Protein AF-0000000076897125 (afdb_homodimer)

Nearest PDB structures (foldseek):
  5ix2-assembly1_B  TM=8.544E-01  e=2.652E-25  Mus musculus
  6o1e-assembly1_A-2  TM=8.259E-01  e=1.866E-25  Homo sapiens
  5ix1-assembly1_B  TM=8.429E-01  e=2.501E-25  Mus musculus
  5ofb-assembly1_B  TM=7.917E-01  e=2.046E-20  Homo sapiens
  5ofa-assembly1_B  TM=7.870E-01  e=1.120E-19  Homo sapiens

pLDDT: mean 78.01, std 21.27, range [21.36, 97.75]

Structure (mmCIF, N/CA/C/O backbone):
data_AF-0000000076897125-model_v1
#
loop_
_entity.id
_entity.type
_entity.pdbx_description
1 polymer 'Morc S5 domain-containing protein'
#
loop_
_atom_site.group_PDB
_atom_site.id
_atom_site.type_symbol
_atom_site.label_atom_id
_atom_site.label_alt_id
_atom_site.label_comp_id
_atom_site.label_asym_id
_atom_site.label_entity_id
_atom_site.label_seq_id
_atom_site.pdbx_PDB_ins_code
_atom_site.Cartn_x
_atom_site.Cartn_y
_atom_site.Cartn_z
_atom_site.occupancy
_atom_site.B_iso_or_equiv
_atom_site.auth_seq_id
_atom_site.auth_comp_id
_atom_site.auth_asym_id
_atom_site.auth_atom_id
_atom_site.pdbx_PDB_model_num
ATOM 1 N N . MET A 1 1 ? -11.422 -16.703 -22.203 1 77.81 1 MET A N 1
ATOM 2 C CA . MET A 1 1 ? -12.844 -16.703 -21.875 1 77.81 1 MET A CA 1
ATOM 3 C C . MET A 1 1 ? -13.609 -15.766 -22.797 1 77.81 1 MET A C 1
ATOM 5 O O . MET A 1 1 ? -13.117 -14.695 -23.172 1 77.81 1 MET A O 1
ATOM 9 N N . PHE A 1 2 ? -14.672 -16.219 -23.219 1 72.5 2 PHE A N 1
ATOM 10 C CA . PHE A 1 2 ? -15.445 -15.352 -24.109 1 72.5 2 PHE A CA 1
ATOM 11 C C . PHE A 1 2 ? -16.156 -14.273 -23.312 1 72.5 2 PHE A C 1
ATOM 13 O O . PHE A 1 2 ? -16.875 -14.57 -22.344 1 72.5 2 PHE A O 1
ATOM 20 N N . SER A 1 3 ? -15.805 -13.047 -23.594 1 73.31 3 SER A N 1
ATOM 21 C CA . SER A 1 3 ? -16.469 -11.898 -22.984 1 73.31 3 SER A CA 1
ATOM 22 C C . SER A 1 3 ? -17.609 -11.383 -23.859 1 73.31 3 SER A C 1
ATOM 24 O O . SER A 1 3 ? -17.391 -10.969 -24.984 1 73.31 3 SER A O 1
ATOM 26 N N . LYS A 1 4 ? -18.797 -11.492 -23.422 1 70.19 4 LYS A N 1
ATOM 27 C CA . LYS A 1 4 ? -19.953 -10.977 -24.156 1 70.19 4 LYS A CA 1
ATOM 28 C C . LYS A 1 4 ? -19.797 -9.484 -24.438 1 70.19 4 LYS A C 1
ATOM 30 O O . LYS A 1 4 ? -20.125 -9.016 -25.531 1 70.19 4 LYS A O 1
ATOM 35 N N . GLN A 1 5 ? -19.297 -8.812 -23.484 1 68.5 5 GLN A N 1
ATOM 36 C CA . GLN A 1 5 ? -19.141 -7.363 -23.578 1 68.5 5 GLN A CA 1
ATOM 37 C C . GLN A 1 5 ? -18.125 -6.996 -24.672 1 68.5 5 GLN A C 1
ATOM 39 O O . GLN A 1 5 ? -18.359 -6.078 -25.453 1 68.5 5 GLN A O 1
ATOM 44 N N . ALA A 1 6 ? -17.078 -7.711 -24.719 1 70.75 6 ALA A N 1
ATOM 45 C CA . ALA A 1 6 ? -16.031 -7.41 -25.688 1 70.75 6 ALA A CA 1
ATOM 46 C C . ALA A 1 6 ? -16.297 -8.086 -27.031 1 70.75 6 ALA A C 1
ATOM 48 O O . ALA A 1 6 ? -15.742 -7.691 -28.062 1 70.75 6 ALA A O 1
ATOM 49 N N . GLY A 1 7 ? -17.156 -9.016 -27.047 1 71.31 7 GLY A N 1
ATOM 50 C CA . GLY A 1 7 ? -17.469 -9.758 -28.266 1 71.31 7 GLY A CA 1
ATOM 51 C C . GLY A 1 7 ? -16.328 -10.633 -28.734 1 71.31 7 GLY A C 1
ATOM 52 O O . GLY A 1 7 ? -16.234 -10.945 -29.922 1 71.31 7 GLY A O 1
ATOM 53 N N . GLN A 1 8 ? -15.328 -10.797 -27.859 1 81.38 8 GLN A N 1
ATOM 54 C CA . GLN A 1 8 ? -14.156 -11.594 -28.219 1 81.38 8 GLN A CA 1
ATOM 55 C C . GLN A 1 8 ? -13.609 -12.336 -27 1 81.38 8 GLN A C 1
ATOM 57 O O . GLN A 1 8 ? -14.078 -12.125 -25.875 1 81.38 8 GLN A O 1
ATOM 62 N N . LYS A 1 9 ? -12.742 -13.266 -27.328 1 84.69 9 LYS A N 1
ATOM 63 C CA . LYS A 1 9 ? -12.055 -13.969 -26.25 1 84.69 9 LYS A CA 1
ATOM 64 C C . LYS A 1 9 ? -11.062 -13.047 -25.531 1 84.69 9 LYS A C 1
ATOM 66 O O . LYS A 1 9 ? -10.359 -12.266 -26.188 1 84.69 9 LYS A O 1
ATOM 71 N N . VAL A 1 10 ? -11.195 -13.125 -24.25 1 86.31 10 VAL A N 1
ATOM 72 C CA . VAL A 1 10 ? -10.289 -12.297 -23.453 1 86.31 10 VAL A CA 1
ATOM 73 C C . VAL A 1 10 ? -9.461 -13.18 -22.531 1 86.31 10 VAL A C 1
ATOM 75 O O . VAL A 1 10 ? -9.906 -14.25 -22.125 1 86.31 10 VAL A O 1
ATOM 78 N N . PRO A 1 11 ? -8.273 -12.75 -22.328 1 90.12 11 PRO A N 1
ATOM 79 C CA . PRO A 1 11 ? -7.453 -13.539 -21.406 1 90.12 11 PRO A CA 1
ATOM 80 C C . PRO A 1 11 ? -7.984 -13.516 -19.984 1 90.12 11 PRO A C 1
ATOM 82 O O . PRO A 1 11 ? -8.547 -12.508 -19.547 1 90.12 11 PRO A O 1
ATOM 85 N N . VAL A 1 12 ? -7.824 -14.664 -19.312 1 91.38 12 VAL A N 1
ATOM 86 C CA . VAL A 1 12 ? -8.25 -14.82 -17.922 1 91.38 12 VAL A CA 1
ATOM 87 C C . VAL A 1 12 ? -7.113 -15.43 -17.094 1 91.38 12 VAL A C 1
ATOM 89 O O . VAL A 1 12 ? -6.449 -16.375 -17.547 1 91.38 12 VAL A O 1
ATOM 92 N N . LEU A 1 13 ? -6.816 -14.773 -15.984 1 94.06 13 LEU A N 1
ATOM 93 C CA . LEU A 1 13 ? -5.91 -15.375 -15.016 1 94.06 13 LEU A CA 1
ATOM 94 C C . LEU A 1 13 ? -6.672 -16.281 -14.047 1 94.06 13 LEU A C 1
ATOM 96 O O . LEU A 1 13 ? -7.648 -15.852 -13.43 1 94.06 13 LEU A O 1
ATOM 100 N N . CYS A 1 14 ? -6.234 -17.484 -13.961 1 92.56 14 CYS A N 1
ATOM 101 C CA . CYS A 1 14 ? -6.922 -18.453 -13.109 1 92.56 14 CYS A CA 1
ATOM 102 C C . CYS A 1 14 ? -5.98 -19.016 -12.055 1 92.56 14 CYS A C 1
ATOM 104 O O . CYS A 1 14 ? -4.848 -19.391 -12.359 1 92.56 14 CYS A O 1
ATOM 106 N N . VAL A 1 15 ? -6.391 -19.031 -10.805 1 93.12 15 VAL A N 1
ATOM 107 C CA . VAL A 1 15 ? -5.707 -19.703 -9.703 1 93.12 15 VAL A CA 1
ATOM 108 C C . VAL A 1 15 ? -6.578 -20.828 -9.156 1 93.12 15 VAL A C 1
ATOM 110 O O . VAL A 1 15 ? -7.699 -20.578 -8.703 1 93.12 15 VAL A O 1
ATOM 113 N N . VAL A 1 16 ? -6.055 -22 -9.188 1 91.31 16 VAL A N 1
ATOM 114 C CA . VAL A 1 16 ? -6.852 -23.156 -8.805 1 91.31 16 VAL A CA 1
ATOM 115 C C . VAL A 1 16 ? -6.109 -23.969 -7.742 1 91.31 16 VAL A C 1
ATOM 117 O O . VAL A 1 16 ? -4.91 -24.219 -7.871 1 91.31 16 VAL A O 1
ATOM 120 N N . ASP A 1 17 ? -6.777 -24.297 -6.68 1 90 17 ASP A N 1
ATOM 121 C CA . ASP A 1 17 ? -6.227 -25.219 -5.688 1 90 17 ASP A CA 1
ATOM 122 C C . ASP A 1 17 ? -7.188 -26.375 -5.418 1 90 17 ASP A C 1
ATOM 124 O O . ASP A 1 17 ? -8.375 -26.281 -5.727 1 90 17 ASP A O 1
ATOM 128 N N . ASN A 1 18 ? -6.738 -27.469 -4.969 1 89.38 18 ASN A N 1
ATOM 129 C CA . ASN A 1 18 ? -7.555 -28.625 -4.605 1 89.38 18 ASN A CA 1
ATOM 130 C C . ASN A 1 18 ? -7.578 -28.844 -3.096 1 89.38 18 ASN A C 1
ATOM 132 O O . ASN A 1 18 ? -7.578 -29.984 -2.625 1 89.38 18 ASN A O 1
ATOM 136 N N . GLY A 1 19 ? -7.469 -27.766 -2.346 1 89.88 19 GLY A N 1
ATOM 137 C CA . GLY A 1 19 ? -7.516 -27.859 -0.896 1 89.88 19 GLY A CA 1
ATOM 138 C C . GLY A 1 19 ? -8.906 -28.141 -0.363 1 89.88 19 GLY A C 1
ATOM 139 O O . GLY A 1 19 ? -9.727 -28.766 -1.053 1 89.88 19 GLY A O 1
ATOM 140 N N . HIS A 1 20 ? -9.172 -27.75 0.864 1 91.31 20 HIS A N 1
ATOM 141 C CA . HIS A 1 20 ? -10.398 -28.094 1.562 1 91.31 20 HIS A CA 1
ATOM 142 C C . HIS A 1 20 ? -11.523 -27.125 1.229 1 91.31 20 HIS A C 1
ATOM 144 O O . HIS A 1 20 ? -12.672 -27.328 1.633 1 91.31 20 HIS A O 1
ATOM 150 N N . GLY A 1 21 ? -11.211 -26.109 0.489 1 93.25 21 GLY A N 1
ATOM 151 C CA . GLY A 1 21 ? -12.211 -25.094 0.213 1 93.25 21 GLY A CA 1
ATOM 152 C C . GLY A 1 21 ? -12.453 -24.156 1.383 1 93.25 21 GLY A C 1
ATOM 153 O O . GLY A 1 21 ? -11.727 -24.203 2.379 1 93.25 21 GLY A O 1
ATOM 154 N N . MET A 1 22 ? -13.469 -23.281 1.139 1 93.94 22 MET A N 1
ATOM 155 C CA . MET A 1 22 ? -13.812 -22.312 2.174 1 93.94 22 MET A CA 1
ATOM 156 C C . MET A 1 22 ? -15.297 -22.406 2.525 1 93.94 22 MET A C 1
ATOM 158 O O . MET A 1 22 ? -16.141 -22.562 1.641 1 93.94 22 MET A O 1
ATOM 162 N N . THR A 1 23 ? -15.5 -22.344 3.82 1 93.25 23 THR A N 1
ATOM 163 C CA . THR A 1 23 ? -16.875 -22.219 4.277 1 93.25 23 THR A CA 1
ATOM 164 C C . THR A 1 23 ? -17.422 -20.812 3.967 1 93.25 23 THR A C 1
ATOM 166 O O . THR A 1 23 ? -16.672 -19.938 3.539 1 93.25 23 THR A O 1
ATOM 169 N N . TYR A 1 24 ? -18.703 -20.719 4.219 1 90.62 24 TYR A N 1
ATOM 170 C CA . TYR A 1 24 ? -19.312 -19.406 4.027 1 90.62 24 TYR A CA 1
ATOM 171 C C . TYR A 1 24 ? -18.625 -18.359 4.879 1 90.62 24 TYR A C 1
ATOM 173 O O . TYR A 1 24 ? -18.297 -17.266 4.395 1 90.62 24 TYR A O 1
ATOM 181 N N . ALA A 1 25 ? -18.453 -18.672 6.066 1 85.81 25 ALA A N 1
ATOM 182 C CA . ALA A 1 25 ? -17.828 -17.734 6.996 1 85.81 25 ALA A CA 1
ATOM 183 C C . ALA A 1 25 ? -16.422 -17.344 6.52 1 85.81 25 ALA A C 1
ATOM 185 O O . ALA A 1 25 ? -16.047 -16.172 6.586 1 85.81 25 ALA A O 1
ATOM 186 N N . GLN A 1 26 ? -15.703 -18.281 6.012 1 87.44 26 GLN A N 1
ATOM 187 C CA . GLN A 1 26 ? -14.359 -18.031 5.516 1 87.44 26 GLN A CA 1
ATOM 188 C C . GLN A 1 26 ? -14.383 -17.188 4.25 1 87.44 26 GLN A C 1
ATOM 190 O O . GLN A 1 26 ? -13.555 -16.281 4.078 1 87.44 26 GLN A O 1
ATOM 195 N N . MET A 1 27 ? -15.336 -17.438 3.395 1 89.56 27 MET A N 1
ATOM 196 C CA . MET A 1 27 ? -15.508 -16.656 2.18 1 89.56 27 MET A CA 1
ATOM 197 C C . MET A 1 27 ? -15.852 -15.203 2.518 1 89.56 27 MET A C 1
ATOM 199 O O . MET A 1 27 ? -15.297 -14.273 1.926 1 89.56 27 MET A O 1
ATOM 203 N N . MET A 1 28 ? -16.734 -15.039 3.43 1 85.06 28 MET A N 1
ATOM 204 C CA . MET A 1 28 ? -17.156 -13.695 3.82 1 85.06 28 MET A CA 1
ATOM 205 C C . MET A 1 28 ? -15.984 -12.914 4.422 1 85.06 28 MET A C 1
ATOM 207 O O . MET A 1 28 ? -15.859 -11.711 4.195 1 85.06 28 MET A O 1
ATOM 211 N N . ARG A 1 29 ? -15.164 -13.586 5.07 1 81.31 29 ARG A N 1
ATOM 212 C CA . ARG A 1 29 ? -13.977 -12.938 5.621 1 81.31 29 ARG A CA 1
ATOM 213 C C . ARG A 1 29 ? -13.047 -12.469 4.512 1 81.31 29 ARG A C 1
ATOM 215 O O . ARG A 1 29 ? -12.445 -11.391 4.609 1 81.31 29 ARG A O 1
ATOM 222 N N . MET A 1 30 ? -12.922 -13.25 3.533 1 85.31 30 MET A N 1
ATOM 223 C CA . MET A 1 30 ? -12.039 -12.938 2.412 1 85.31 30 MET A CA 1
ATOM 224 C C . MET A 1 30 ? -12.555 -11.734 1.635 1 85.31 30 MET A C 1
ATOM 226 O O . MET A 1 30 ? -11.773 -10.867 1.234 1 85.31 30 MET A O 1
ATOM 230 N N . VAL A 1 31 ? -13.883 -11.641 1.547 1 83.94 31 VAL A N 1
ATOM 231 C CA . VAL A 1 31 ? -14.383 -10.656 0.592 1 83.94 31 VAL A CA 1
ATOM 232 C C . VAL A 1 31 ? -14.883 -9.422 1.337 1 83.94 31 VAL A C 1
ATOM 234 O O . VAL A 1 31 ? -15.125 -8.375 0.727 1 83.94 31 VAL A O 1
ATOM 237 N N . SER A 1 32 ? -15.047 -9.508 2.615 1 75.81 32 SER A N 1
ATOM 238 C CA . SER A 1 32 ? -15.523 -8.359 3.381 1 75.81 32 SER A CA 1
ATOM 239 C C . SER A 1 32 ? -14.391 -7.375 3.658 1 75.81 32 SER A C 1
ATOM 241 O O . SER A 1 32 ? -13.219 -7.738 3.604 1 75.81 32 SER A O 1
ATOM 243 N N . PHE A 1 33 ? -14.812 -6.078 3.754 1 65.31 33 PHE A N 1
ATOM 244 C CA . PHE A 1 33 ? -13.836 -5.047 4.074 1 65.31 33 PHE A CA 1
ATOM 245 C C . PHE A 1 33 ? -13.719 -4.867 5.582 1 65.31 33 PHE A C 1
ATOM 247 O O . PHE A 1 33 ? -14.727 -4.836 6.293 1 65.31 33 PHE A O 1
ATOM 254 N N . GLY A 1 34 ? -12.445 -4.613 6.078 1 57.88 34 GLY A N 1
ATOM 255 C CA . GLY A 1 34 ? -12.211 -4.184 7.449 1 57.88 34 GLY A CA 1
ATOM 256 C C . GLY A 1 34 ? -12.484 -5.27 8.469 1 57.88 34 GLY A C 1
ATOM 257 O O . GLY A 1 34 ? -12.891 -4.98 9.594 1 57.88 34 GLY A O 1
ATOM 258 N N . HIS A 1 35 ? -12.539 -6.59 8 1 51.53 35 HIS A N 1
ATOM 259 C CA . HIS A 1 35 ? -12.922 -7.566 9.016 1 51.53 35 HIS A CA 1
ATOM 260 C C . HIS A 1 35 ? -11.914 -7.605 10.156 1 51.53 35 HIS A C 1
ATOM 262 O O . HIS A 1 35 ? -10.766 -7.172 9.992 1 51.53 35 HIS A O 1
ATOM 268 N N . LYS A 1 36 ? -12.516 -8.109 11.312 1 47.81 36 LYS A N 1
ATOM 269 C CA . LYS A 1 36 ? -11.82 -8.43 12.562 1 47.81 36 LYS A CA 1
ATOM 270 C C . LYS A 1 36 ? -10.5 -9.141 12.281 1 47.81 36 LYS A C 1
ATOM 272 O O . LYS A 1 36 ? -10.375 -9.875 11.305 1 47.81 36 LYS A O 1
ATOM 277 N N . GLY A 1 37 ? -9.391 -8.516 12.672 1 44.69 37 GLY A N 1
ATOM 278 C CA . GLY A 1 37 ? -8.203 -9.352 12.82 1 44.69 37 GLY A CA 1
ATOM 279 C C . GLY A 1 37 ? -8.523 -10.773 13.242 1 44.69 37 GLY A C 1
ATOM 280 O O . GLY A 1 37 ? -9.617 -11.047 13.742 1 44.69 37 GLY A O 1
ATOM 281 N N . PRO A 1 38 ? -7.777 -11.703 12.688 1 41.56 38 PRO A N 1
ATOM 282 C CA . PRO A 1 38 ? -8.047 -13.078 13.109 1 41.56 38 PRO A CA 1
ATOM 283 C C . PRO A 1 38 ? -8.328 -13.203 14.602 1 41.56 38 PRO A C 1
ATOM 285 O O . PRO A 1 38 ? -7.723 -12.484 15.406 1 41.56 38 PRO A O 1
ATOM 288 N N . ASN A 1 39 ? -9.531 -13.406 15 1 39.12 39 ASN A N 1
ATOM 289 C CA . ASN A 1 39 ? -9.711 -13.867 16.375 1 39.12 39 ASN A CA 1
ATOM 290 C C . ASN A 1 39 ? -8.484 -14.617 16.875 1 39.12 39 ASN A C 1
ATOM 292 O O . ASN A 1 39 ? -7.602 -14.977 16.094 1 39.12 39 ASN A O 1
ATOM 296 N N . GLU A 1 40 ? -8.453 -14.93 18.234 1 41.75 40 GLU A N 1
ATOM 297 C CA . GLU A 1 40 ? -7.488 -15.727 19 1 41.75 40 GLU A CA 1
ATOM 298 C C . GLU A 1 40 ? -6.879 -16.828 18.125 1 41.75 40 GLU A C 1
ATOM 300 O O . GLU A 1 40 ? -5.719 -17.188 18.312 1 41.75 40 GLU A O 1
ATOM 305 N N . HIS A 1 41 ? -7.668 -17.453 17.312 1 37 41 HIS A N 1
ATOM 306 C CA . HIS A 1 41 ? -7.219 -18.703 16.719 1 37 41 HIS A CA 1
ATOM 307 C C . HIS A 1 41 ? -6.633 -18.484 15.328 1 37 41 HIS A C 1
ATOM 309 O O . HIS A 1 41 ? -6.27 -19.453 14.648 1 37 41 HIS A O 1
ATOM 315 N N . CYS A 1 42 ? -6.715 -17.328 14.773 1 42.72 42 CYS A N 1
ATOM 316 C CA . CYS A 1 42 ? -6.281 -17.344 13.375 1 42.72 42 CYS A CA 1
ATOM 317 C C . CYS A 1 42 ? -4.93 -16.656 13.219 1 42.72 42 CYS A C 1
ATOM 319 O O . CYS A 1 42 ? -4.84 -15.586 12.625 1 42.72 42 CYS A O 1
ATOM 321 N N . GLN A 1 43 ? -4.07 -17.016 13.898 1 45.06 43 GLN A N 1
ATOM 322 C CA . GLN A 1 43 ? -2.682 -16.594 14.039 1 45.06 43 GLN A CA 1
ATOM 323 C C . GLN A 1 43 ? -1.975 -16.562 12.688 1 45.06 43 GLN A C 1
ATOM 325 O O . GLN A 1 43 ? -0.984 -15.859 12.508 1 45.06 43 GLN A O 1
ATOM 330 N N . ASP A 1 44 ? -2.604 -17.297 11.734 1 42.12 44 ASP A N 1
ATOM 331 C CA . ASP A 1 44 ? -1.813 -17.469 10.516 1 42.12 44 ASP A CA 1
ATOM 332 C C . ASP A 1 44 ? -2.312 -16.562 9.398 1 42.12 44 ASP A C 1
ATOM 334 O O . ASP A 1 44 ? -1.907 -16.703 8.242 1 42.12 44 ASP A O 1
ATOM 338 N N . GLN A 1 45 ? -3.205 -15.664 9.844 1 49.44 45 GLN A N 1
ATOM 339 C CA . GLN A 1 45 ? -3.801 -14.914 8.742 1 49.44 45 GLN A CA 1
ATOM 340 C C . GLN A 1 45 ? -3.092 -13.578 8.539 1 49.44 45 GLN A C 1
ATOM 342 O O . GLN A 1 45 ? -2.711 -12.922 9.508 1 49.44 45 GLN A O 1
ATOM 347 N N . ILE A 1 46 ? -2.732 -13.398 7.219 1 44.69 46 ILE A N 1
ATOM 348 C CA . ILE A 1 46 ? -2.006 -12.203 6.805 1 44.69 46 ILE A CA 1
ATOM 349 C C . ILE A 1 46 ? -2.992 -11.078 6.5 1 44.69 46 ILE A C 1
ATOM 351 O O . ILE A 1 46 ? -4.035 -11.305 5.883 1 44.69 46 ILE A O 1
ATOM 355 N N . GLY A 1 47 ? -2.889 -9.852 7.043 1 53.97 47 GLY A N 1
ATOM 356 C CA . GLY A 1 47 ? -3.502 -8.609 6.602 1 53.97 47 GLY A CA 1
ATOM 357 C C . GLY A 1 47 ? -4.324 -7.938 7.68 1 53.97 47 GLY A C 1
ATOM 358 O O . GLY A 1 47 ? -5.121 -8.586 8.359 1 53.97 47 GLY A O 1
ATOM 359 N N . ARG A 1 48 ? -4.043 -6.754 8.016 1 55.53 48 ARG A N 1
ATOM 360 C CA . ARG A 1 48 ? -4.633 -5.957 9.086 1 55.53 48 ARG A CA 1
ATOM 361 C C . ARG A 1 48 ? -6.043 -5.512 8.719 1 55.53 48 ARG A C 1
ATOM 363 O O . ARG A 1 48 ? -6.93 -5.477 9.578 1 55.53 48 ARG A O 1
ATOM 370 N N . PHE A 1 49 ? -6.312 -5.367 7.344 1 60.88 49 PHE A N 1
ATOM 371 C CA . PHE A 1 49 ? -7.52 -4.605 7.043 1 60.88 49 PHE A CA 1
ATOM 372 C C . PHE A 1 49 ? -8.477 -5.434 6.191 1 60.88 49 PHE A C 1
ATOM 374 O O . PHE A 1 49 ? -9.586 -4.988 5.887 1 60.88 49 PHE A O 1
ATOM 381 N N . GLY A 1 50 ? -8.055 -6.715 5.941 1 68.38 50 GLY A N 1
ATOM 382 C CA . GLY A 1 50 ? -8.914 -7.59 5.168 1 68.38 50 GLY A CA 1
ATOM 383 C C . GLY A 1 50 ? -9.117 -7.113 3.74 1 68.38 50 GLY A C 1
ATOM 384 O O . GLY A 1 50 ? -10.195 -7.305 3.164 1 68.38 50 GLY A O 1
ATOM 385 N N . ILE A 1 51 ? -8.172 -6.41 3.262 1 73.88 51 ILE A N 1
ATOM 386 C CA . ILE A 1 51 ? -8.352 -5.836 1.932 1 73.88 51 ILE A CA 1
ATOM 387 C C . ILE A 1 51 ? -7.402 -6.516 0.947 1 73.88 51 ILE A C 1
ATOM 389 O O . ILE A 1 51 ? -7.465 -6.266 -0.259 1 73.88 51 ILE A O 1
ATOM 393 N N . GLY A 1 52 ? -6.594 -7.438 1.341 1 78.75 52 GLY A N 1
ATOM 394 C CA . GLY A 1 52 ? -5.523 -8.008 0.534 1 78.75 52 GLY A CA 1
ATOM 395 C C . GLY A 1 52 ? -6.02 -8.625 -0.759 1 78.75 52 GLY A C 1
ATOM 396 O O . GLY A 1 52 ? -5.512 -8.312 -1.838 1 78.75 52 GLY A O 1
ATOM 397 N N . PHE A 1 53 ? -7.035 -9.438 -0.653 1 85.88 53 PHE A N 1
ATOM 398 C CA . PHE A 1 53 ? -7.551 -10.102 -1.845 1 85.88 53 PHE A CA 1
ATOM 399 C C . PHE A 1 53 ? -8.141 -9.086 -2.814 1 85.88 53 PHE A C 1
ATOM 401 O O . PHE A 1 53 ? -7.867 -9.133 -4.016 1 85.88 53 PHE A O 1
ATOM 408 N N . LYS A 1 54 ? -8.945 -8.234 -2.291 1 83.12 54 LYS A N 1
ATOM 409 C CA . LYS A 1 54 ? -9.648 -7.266 -3.133 1 83.12 54 LYS A CA 1
ATOM 410 C C . LYS A 1 54 ? -8.656 -6.352 -3.857 1 83.12 54 LYS A C 1
ATOM 412 O O . LYS A 1 54 ? -8.773 -6.145 -5.066 1 83.12 54 LYS A O 1
ATOM 417 N N . THR A 1 55 ? -7.68 -5.883 -3.094 1 81.31 55 THR A N 1
ATOM 418 C CA . THR A 1 55 ? -6.715 -4.973 -3.703 1 81.31 55 THR A CA 1
ATOM 419 C C . THR A 1 55 ? -5.809 -5.723 -4.676 1 81.31 55 THR A C 1
ATOM 421 O O . THR A 1 55 ? -5.465 -5.199 -5.738 1 81.31 55 THR A O 1
ATOM 424 N N . GLY A 1 56 ? -5.426 -6.906 -4.312 1 86.25 56 GLY A N 1
ATOM 425 C CA . GLY A 1 56 ? -4.609 -7.711 -5.203 1 86.25 56 GLY A CA 1
ATOM 426 C C . GLY A 1 56 ? -5.312 -8.07 -6.496 1 86.25 56 GLY A C 1
ATOM 427 O O . GLY A 1 56 ? -4.738 -7.934 -7.582 1 86.25 56 GLY A O 1
ATOM 428 N N . ALA A 1 57 ? -6.527 -8.508 -6.406 1 89.69 57 ALA A N 1
ATOM 429 C CA . ALA A 1 57 ? -7.305 -8.891 -7.582 1 89.69 57 ALA A CA 1
ATOM 430 C C . ALA A 1 57 ? -7.562 -7.695 -8.492 1 89.69 57 ALA A C 1
ATOM 432 O O . ALA A 1 57 ? -7.43 -7.793 -9.711 1 89.69 57 ALA A O 1
ATOM 433 N N . MET A 1 58 ? -7.824 -6.555 -7.863 1 85.44 58 MET A N 1
ATOM 434 C CA . MET A 1 58 ? -8.188 -5.371 -8.633 1 85.44 58 MET A CA 1
ATOM 435 C C . MET A 1 58 ? -6.957 -4.734 -9.266 1 85.44 58 MET A C 1
ATOM 437 O O . MET A 1 58 ? -7.074 -3.943 -10.211 1 85.44 58 MET A O 1
ATOM 441 N N . LYS A 1 59 ? -5.832 -5.086 -8.719 1 84.88 59 LYS A N 1
ATOM 442 C CA . LYS A 1 59 ? -4.598 -4.652 -9.367 1 84.88 59 LYS A CA 1
ATOM 443 C C . LYS A 1 59 ? -4.363 -5.414 -10.672 1 84.88 59 LYS A C 1
ATOM 445 O O . LYS A 1 59 ? -3.795 -4.867 -11.617 1 84.88 59 LYS A O 1
ATOM 450 N N . LEU A 1 60 ? -4.836 -6.578 -10.719 1 91.06 60 LEU A N 1
ATOM 451 C CA . LEU A 1 60 ? -4.574 -7.449 -11.859 1 91.06 60 LEU A CA 1
ATOM 452 C C . LEU A 1 60 ? -5.648 -7.285 -12.93 1 91.06 60 LEU A C 1
ATOM 454 O O . LEU A 1 60 ? -5.359 -7.359 -14.125 1 91.06 60 LEU A O 1
ATOM 458 N N . GLY A 1 61 ? -6.809 -7.117 -12.461 1 91.88 61 GLY A N 1
ATOM 459 C CA . GLY A 1 61 ? -7.934 -6.984 -13.375 1 91.88 61 GLY A CA 1
ATOM 460 C C . GLY A 1 61 ? -9.102 -6.223 -12.781 1 91.88 61 GLY A C 1
ATOM 461 O O . GLY A 1 61 ? -9.008 -5.711 -11.664 1 91.88 61 GLY A O 1
ATOM 462 N N . ARG A 1 62 ? -10.242 -6.176 -13.562 1 90.56 62 ARG A N 1
ATOM 463 C CA . ARG A 1 62 ? -11.391 -5.383 -13.141 1 90.56 62 ARG A CA 1
ATOM 464 C C . ARG A 1 62 ? -12.484 -6.27 -12.547 1 90.56 62 ARG A C 1
ATOM 466 O O . ARG A 1 62 ? -13.406 -5.773 -11.898 1 90.56 62 ARG A O 1
ATOM 473 N N . ASP A 1 63 ? -12.398 -7.531 -12.852 1 92.81 63 ASP A N 1
ATOM 474 C CA . ASP A 1 63 ? -13.414 -8.469 -12.391 1 92.81 63 ASP A CA 1
ATOM 475 C C . ASP A 1 63 ? -12.773 -9.75 -11.844 1 92.81 63 ASP A C 1
ATOM 477 O O . ASP A 1 63 ? -11.797 -10.25 -12.414 1 92.81 63 ASP A O 1
ATOM 481 N N . ALA A 1 64 ? -13.297 -10.234 -10.734 1 94.19 64 ALA A N 1
ATOM 482 C CA . ALA A 1 64 ? -12.812 -11.469 -10.117 1 94.19 64 ALA A CA 1
ATOM 483 C C . ALA A 1 64 ? -13.977 -12.344 -9.664 1 94.19 64 ALA A C 1
ATOM 485 O O . ALA A 1 64 ? -14.961 -11.852 -9.117 1 94.19 64 ALA A O 1
ATOM 486 N N . PHE A 1 65 ? -13.859 -13.555 -9.992 1 93.94 65 PHE A N 1
ATOM 487 C CA . PHE A 1 65 ? -14.828 -14.578 -9.625 1 93.94 65 PHE A CA 1
ATOM 488 C C . PHE A 1 65 ? -14.164 -15.68 -8.805 1 93.94 65 PHE A C 1
ATOM 490 O O . PHE A 1 65 ? -13.117 -16.203 -9.188 1 93.94 65 PHE A O 1
ATOM 497 N N . VAL A 1 66 ? -14.766 -15.945 -7.629 1 94.88 66 VAL A N 1
ATOM 498 C CA . VAL A 1 66 ? -14.234 -16.984 -6.754 1 94.88 66 VAL A CA 1
ATOM 499 C C . VAL A 1 66 ? -15.25 -18.125 -6.621 1 94.88 66 VAL A C 1
ATOM 501 O O . VAL A 1 66 ? -16.422 -17.875 -6.301 1 94.88 66 VAL A O 1
ATOM 504 N N . LEU A 1 67 ? -14.859 -19.297 -6.949 1 93.62 67 LEU A N 1
ATOM 505 C CA . LEU A 1 67 ? -15.625 -20.516 -6.727 1 93.62 67 LEU A CA 1
ATOM 506 C C . LEU A 1 67 ? -14.922 -21.422 -5.711 1 93.62 67 LEU A C 1
ATOM 508 O O . LEU A 1 67 ? -13.758 -21.781 -5.902 1 93.62 67 LEU A O 1
ATOM 512 N N . THR A 1 68 ? -15.57 -21.688 -4.648 1 94.31 68 THR A N 1
ATOM 513 C CA . THR A 1 68 ? -14.977 -22.562 -3.637 1 94.31 68 THR A CA 1
ATOM 514 C C . THR A 1 68 ? -15.961 -23.641 -3.207 1 94.31 68 THR A C 1
ATOM 516 O O . THR A 1 68 ? -17.172 -23.391 -3.145 1 94.31 68 THR A O 1
ATOM 519 N N . GLN A 1 69 ? -15.414 -24.812 -2.998 1 92.81 69 GLN A N 1
ATOM 520 C CA . GLN A 1 69 ? -16.25 -25.953 -2.648 1 92.81 69 GLN A CA 1
ATOM 521 C C . GLN A 1 69 ? -15.625 -26.766 -1.521 1 92.81 69 GLN A C 1
ATOM 523 O O . GLN A 1 69 ? -14.453 -27.141 -1.598 1 92.81 69 GLN A O 1
ATOM 528 N N . THR A 1 70 ? -16.406 -26.938 -0.48 1 93.75 70 THR A N 1
ATOM 529 C CA . THR A 1 70 ? -16.047 -27.859 0.589 1 93.75 70 THR A CA 1
ATOM 530 C C . THR A 1 70 ? -16.781 -29.188 0.411 1 93.75 70 THR A C 1
ATOM 532 O O . THR A 1 70 ? -17.438 -29.422 -0.608 1 93.75 70 THR A O 1
ATOM 535 N N . SER A 1 71 ? -16.594 -30.062 1.401 1 91.19 71 SER A N 1
ATOM 536 C CA . SER A 1 71 ? -17.312 -31.344 1.351 1 91.19 71 SER A CA 1
ATOM 537 C C . SER A 1 71 ? -18.812 -31.141 1.511 1 91.19 71 SER A C 1
ATOM 539 O O . SER A 1 71 ? -19.609 -31.969 1.077 1 91.19 71 SER A O 1
ATOM 541 N N . THR A 1 72 ? -19.219 -29.938 2.018 1 92.38 72 THR A N 1
ATOM 542 C CA . THR A 1 72 ? -20.625 -29.797 2.359 1 92.38 72 THR A CA 1
ATOM 543 C C . THR A 1 72 ? -21.203 -28.531 1.729 1 92.38 72 THR A C 1
ATOM 545 O O . THR A 1 72 ? -22.422 -28.328 1.746 1 92.38 72 THR A O 1
ATOM 548 N N . SER A 1 73 ? -20.359 -27.719 1.191 1 93.75 73 SER A N 1
ATOM 549 C CA . SER A 1 73 ? -20.891 -26.453 0.713 1 93.75 73 SER A CA 1
ATOM 550 C C . SER A 1 73 ? -20.141 -25.969 -0.531 1 93.75 73 SER A C 1
ATOM 552 O O . SER A 1 73 ? -19.031 -26.422 -0.806 1 93.75 73 SER A O 1
ATOM 554 N N . ARG A 1 74 ? -20.828 -25.141 -1.302 1 92 74 ARG A N 1
ATOM 555 C CA . ARG A 1 74 ? -20.281 -24.453 -2.461 1 92 74 ARG A CA 1
ATOM 556 C C . ARG A 1 74 ? -20.625 -22.969 -2.426 1 92 74 ARG A C 1
ATOM 558 O O . ARG A 1 74 ? -21.766 -22.594 -2.17 1 92 74 ARG A O 1
ATOM 565 N N . SER A 1 75 ? -19.641 -22.109 -2.607 1 93.56 75 SER A N 1
ATOM 566 C CA . SER A 1 75 ? -19.891 -20.672 -2.607 1 93.56 75 SER A CA 1
ATOM 567 C C . SER A 1 75 ? -19.25 -20 -3.82 1 93.56 75 SER A C 1
ATOM 569 O O . SER A 1 75 ? -18.219 -20.469 -4.312 1 93.56 75 SER A O 1
ATOM 571 N N . VAL A 1 76 ? -19.922 -19 -4.266 1 93.75 76 VAL A N 1
ATOM 572 C CA . VAL A 1 76 ? -19.391 -18.156 -5.336 1 93.75 76 VAL A CA 1
ATOM 573 C C . VAL A 1 76 ? -19.406 -16.688 -4.906 1 93.75 76 VAL A C 1
ATOM 575 O O . VAL A 1 76 ? -20.344 -16.25 -4.234 1 93.75 76 VAL A O 1
ATOM 578 N N . SER A 1 77 ? -18.391 -16 -5.223 1 94.25 77 SER A N 1
ATOM 579 C CA . SER A 1 77 ? -18.312 -14.57 -4.98 1 94.25 77 SER A CA 1
ATOM 580 C C . SER A 1 77 ? -17.828 -13.828 -6.223 1 94.25 77 SER A C 1
ATOM 582 O O . SER A 1 77 ? -17.094 -14.383 -7.043 1 94.25 77 SER A O 1
ATOM 584 N N . PHE A 1 78 ? -18.328 -12.602 -6.309 1 94.25 78 PHE A N 1
ATOM 585 C CA . PHE A 1 78 ? -18.062 -11.844 -7.52 1 94.25 78 PHE A CA 1
ATOM 586 C C . PHE A 1 78 ? -17.656 -10.414 -7.184 1 94.25 78 PHE A C 1
ATOM 588 O O . PHE A 1 78 ? -18.484 -9.625 -6.715 1 94.25 78 PHE A O 1
ATOM 595 N N . LEU A 1 79 ? -16.406 -10.125 -7.363 1 91.94 79 LEU A N 1
ATOM 596 C CA . LEU A 1 79 ? -15.867 -8.766 -7.25 1 91.94 79 LEU A CA 1
ATOM 597 C C . LEU A 1 79 ? -15.75 -8.109 -8.625 1 91.94 79 LEU A C 1
ATOM 599 O O . LEU A 1 79 ? -14.961 -8.555 -9.461 1 91.94 79 LEU A O 1
ATOM 603 N N . SER A 1 80 ? -16.562 -7.051 -8.828 1 91.12 80 SER A N 1
ATOM 604 C CA . SER A 1 80 ? -16.656 -6.504 -10.18 1 91.12 80 SER A CA 1
ATOM 605 C C . SER A 1 80 ? -16.703 -4.977 -10.148 1 91.12 80 SER A C 1
ATOM 607 O O . SER A 1 80 ? -17.469 -4.391 -9.383 1 91.12 80 SER A O 1
ATOM 609 N N . GLN A 1 81 ? -15.898 -4.426 -11.023 1 84.19 81 GLN A N 1
ATOM 610 C CA . GLN A 1 81 ? -15.93 -2.973 -11.164 1 84.19 81 GLN A CA 1
ATOM 611 C C . GLN A 1 81 ? -17.203 -2.52 -11.867 1 84.19 81 GLN A C 1
ATOM 613 O O . GLN A 1 81 ? -17.844 -1.549 -11.445 1 84.19 81 GLN A O 1
ATOM 618 N N . SER A 1 82 ? -17.578 -3.17 -12.945 1 83.06 82 SER A N 1
ATOM 619 C CA . SER A 1 82 ? -18.766 -2.787 -13.703 1 83.06 82 SER A CA 1
ATOM 620 C C . SER A 1 82 ? -20.016 -2.92 -12.859 1 83.06 82 SER A C 1
ATOM 622 O O . SER A 1 82 ? -20.922 -2.076 -12.938 1 83.06 82 SER A O 1
ATOM 624 N N . PHE A 1 83 ? -20.094 -3.938 -12.031 1 87.94 83 PHE A N 1
ATOM 625 C CA . PHE A 1 83 ? -21.234 -4.133 -11.148 1 87.94 83 PHE A CA 1
ATOM 626 C C . PHE A 1 83 ? -21.344 -2.994 -10.141 1 87.94 83 PHE A C 1
ATOM 628 O O . PHE A 1 83 ? -22.438 -2.59 -9.758 1 87.94 83 PHE A O 1
ATOM 635 N N . ASN A 1 84 ? -20.188 -2.395 -9.742 1 83.5 84 ASN A N 1
ATOM 636 C CA . ASN A 1 84 ? -20.172 -1.406 -8.664 1 83.5 84 ASN A CA 1
ATOM 637 C C . ASN A 1 84 ? -20.062 0.014 -9.211 1 83.5 84 ASN A C 1
ATOM 639 O O . ASN A 1 84 ? -19.906 0.968 -8.445 1 83.5 84 ASN A O 1
ATOM 643 N N . GLU A 1 85 ? -19.969 0.286 -10.516 1 76.75 85 GLU A N 1
ATOM 644 C CA . GLU A 1 85 ? -19.719 1.569 -11.164 1 76.75 85 GLU A CA 1
ATOM 645 C C . GLU A 1 85 ? -20.672 2.643 -10.648 1 76.75 85 GLU A C 1
ATOM 647 O O . GLU A 1 85 ? -20.266 3.789 -10.445 1 76.75 85 GLU A O 1
ATOM 652 N N . ASN A 1 86 ? -21.922 2.393 -10.297 1 70.88 86 ASN A N 1
ATOM 653 C CA . ASN A 1 86 ? -22.875 3.426 -9.906 1 70.88 86 ASN A CA 1
ATOM 654 C C . ASN A 1 86 ? -23.391 3.199 -8.492 1 70.88 86 ASN A C 1
ATOM 656 O O . ASN A 1 86 ? -24.5 3.617 -8.164 1 70.88 86 ASN A O 1
ATOM 660 N N . LYS A 1 87 ? -22.5 2.592 -7.746 1 71.88 87 LYS A N 1
ATOM 661 C CA . LYS A 1 87 ? -22.938 2.328 -6.375 1 71.88 87 LYS A CA 1
ATOM 662 C C . LYS A 1 87 ? -22.094 3.111 -5.371 1 71.88 87 LYS A C 1
ATOM 664 O O . LYS A 1 87 ? -20.891 3.316 -5.586 1 71.88 87 LYS A O 1
ATOM 669 N N . ASP A 1 88 ? -22.703 3.553 -4.352 1 62.41 88 ASP A N 1
ATOM 670 C CA . ASP A 1 88 ? -22.016 4.297 -3.301 1 62.41 88 ASP A CA 1
ATOM 671 C C . ASP A 1 88 ? -21.156 3.365 -2.443 1 62.41 88 ASP A C 1
ATOM 673 O O . ASP A 1 88 ? -20.094 3.758 -1.973 1 62.41 88 ASP A O 1
ATOM 677 N N . ASN A 1 89 ? -21.75 2.186 -2.311 1 68.19 89 ASN A N 1
ATOM 678 C CA . ASN A 1 89 ? -21.047 1.196 -1.504 1 68.19 89 ASN A CA 1
ATOM 679 C C . ASN A 1 89 ? -20.688 -0.039 -2.322 1 68.19 89 ASN A C 1
ATOM 681 O O . ASN A 1 89 ? -21.484 -0.504 -3.139 1 68.19 89 ASN A O 1
ATOM 685 N N . LEU A 1 90 ? -19.453 -0.389 -2.166 1 75.81 90 LEU A N 1
ATOM 686 C CA . LEU A 1 90 ? -18.984 -1.589 -2.857 1 75.81 90 LEU A CA 1
ATOM 687 C C . LEU A 1 90 ? -19.781 -2.811 -2.414 1 75.81 90 LEU A C 1
ATOM 689 O O . LEU A 1 90 ? -19.953 -3.041 -1.215 1 75.81 90 LEU A O 1
ATOM 693 N N . GLU A 1 91 ? -20.359 -3.477 -3.383 1 83.31 91 GLU A N 1
ATOM 694 C CA . GLU A 1 91 ? -21.078 -4.723 -3.141 1 83.31 91 GLU A CA 1
ATOM 695 C C . GLU A 1 91 ? -20.375 -5.902 -3.807 1 83.31 91 GLU A C 1
ATOM 697 O O . GLU A 1 91 ? -19.938 -5.805 -4.953 1 83.31 91 GLU A O 1
ATOM 702 N N . ILE A 1 92 ? -20.281 -6.93 -3.01 1 89.12 92 ILE A N 1
ATOM 703 C CA . ILE A 1 92 ? -19.719 -8.164 -3.547 1 89.12 92 ILE A CA 1
ATOM 704 C C . ILE A 1 92 ? -20.734 -9.289 -3.441 1 89.12 92 ILE A C 1
ATOM 706 O O . ILE A 1 92 ? -20.906 -9.891 -2.377 1 89.12 92 ILE A O 1
ATOM 710 N N . PRO A 1 93 ? -21.422 -9.594 -4.523 1 92.69 93 PRO A N 1
ATOM 711 C CA . PRO A 1 93 ? -22.406 -10.68 -4.512 1 92.69 93 PRO A CA 1
ATOM 712 C C . PRO A 1 93 ? -21.781 -12.023 -4.109 1 92.69 93 PRO A C 1
ATOM 714 O O . PRO A 1 93 ? -20.734 -12.406 -4.629 1 92.69 93 PRO A O 1
ATOM 717 N N . VAL A 1 94 ? -22.438 -12.664 -3.145 1 93.25 94 VAL A N 1
ATOM 718 C CA . VAL A 1 94 ? -22.031 -13.992 -2.691 1 93.25 94 VAL A CA 1
ATOM 719 C C . VAL A 1 94 ? -23.25 -14.922 -2.688 1 93.25 94 VAL A C 1
ATOM 721 O O . VAL A 1 94 ? -24.328 -14.539 -2.236 1 93.25 94 VAL A O 1
ATOM 724 N N . VAL A 1 95 ? -23.062 -16.078 -3.285 1 93.5 95 VAL A N 1
ATOM 725 C CA . VAL A 1 95 ? -24.094 -17.125 -3.234 1 93.5 95 VAL A CA 1
ATOM 726 C C . VAL A 1 95 ? -23.5 -18.406 -2.672 1 93.5 95 VAL A C 1
ATOM 728 O O . VAL A 1 95 ? -22.453 -18.859 -3.113 1 93.5 95 VAL A O 1
ATOM 731 N N . THR A 1 96 ? -24.188 -18.922 -1.726 1 94.44 96 THR A N 1
ATOM 732 C CA . THR A 1 96 ? -23.703 -20.156 -1.092 1 94.44 96 THR A CA 1
ATOM 733 C C . THR A 1 96 ? -24.75 -21.266 -1.196 1 94.44 96 THR A C 1
ATOM 735 O O . THR A 1 96 ? -25.938 -21.016 -1.002 1 94.44 96 THR A O 1
ATOM 738 N N . TYR A 1 97 ? -24.297 -22.406 -1.525 1 92.5 97 TYR A N 1
ATOM 739 C CA . TYR A 1 97 ? -25.109 -23.609 -1.608 1 92.5 97 TYR A CA 1
ATOM 740 C C . TYR A 1 97 ? -24.688 -24.625 -0.555 1 92.5 97 TYR A C 1
ATOM 742 O O . TYR A 1 97 ? -23.547 -24.625 -0.105 1 92.5 97 TYR A O 1
ATOM 750 N N . CYS A 1 98 ? -25.594 -25.484 -0.138 1 94.19 98 CYS A N 1
ATOM 751 C CA . CYS A 1 98 ? -25.297 -26.594 0.759 1 94.19 98 CYS A CA 1
ATOM 752 C C . CYS A 1 98 ? -25.672 -27.922 0.123 1 94.19 98 CYS A C 1
ATOM 754 O O . CYS A 1 98 ? -26.609 -27.984 -0.666 1 94.19 98 CYS A O 1
ATOM 756 N N . LYS A 1 99 ? -24.797 -28.859 0.439 1 89.44 99 LYS A N 1
ATOM 757 C CA . LYS A 1 99 ? -25.062 -30.188 -0.093 1 89.44 99 LYS A CA 1
ATOM 758 C C . LYS A 1 99 ? -26.172 -30.891 0.68 1 89.44 99 LYS A C 1
ATOM 760 O O . LYS A 1 99 ? -26.094 -31.031 1.902 1 89.44 99 LYS A O 1
ATOM 765 N N . LYS A 1 100 ? -27.188 -31.109 0.023 1 88.12 100 LYS A N 1
ATOM 766 C CA . LYS A 1 100 ? -28.266 -31.922 0.552 1 88.12 100 LYS A CA 1
ATOM 767 C C . LYS A 1 100 ? -28.422 -33.219 -0.24 1 88.12 100 LYS A C 1
ATOM 769 O O . LYS A 1 100 ? -28.969 -33.219 -1.346 1 88.12 100 LYS A O 1
ATOM 774 N N . ASP A 1 101 ? -28.016 -34.312 0.344 1 82.31 101 ASP A N 1
ATOM 775 C CA . ASP A 1 101 ? -28.016 -35.594 -0.328 1 82.31 101 ASP A CA 1
ATOM 776 C C . ASP A 1 101 ? -27.141 -35.562 -1.586 1 82.31 101 ASP A C 1
ATOM 778 O O . ASP A 1 101 ? -25.938 -35.344 -1.507 1 82.31 101 ASP A O 1
ATOM 782 N N . GLN A 1 102 ? -27.797 -35.594 -2.781 1 80.12 102 GLN A N 1
ATOM 783 C CA . GLN A 1 102 ? -26.984 -35.656 -3.994 1 80.12 102 GLN A CA 1
ATOM 784 C C . GLN A 1 102 ? -27.047 -34.344 -4.766 1 80.12 102 GLN A C 1
ATOM 786 O O . GLN A 1 102 ? -26.453 -34.219 -5.836 1 80.12 102 GLN A O 1
ATOM 791 N N . TYR A 1 103 ? -27.719 -33.375 -4.129 1 82.44 103 TYR A N 1
ATOM 792 C CA . TYR A 1 103 ? -27.875 -32.125 -4.875 1 82.44 103 TYR A CA 1
ATOM 793 C C . TYR A 1 103 ? -27.422 -30.953 -4.043 1 82.44 103 TYR A C 1
ATOM 795 O O . TYR A 1 103 ? -27.281 -31.047 -2.82 1 82.44 103 TYR A O 1
ATOM 803 N N . MET A 1 104 ? -27.078 -29.891 -4.77 1 85.56 104 MET A N 1
ATOM 804 C CA . MET A 1 104 ? -26.75 -28.609 -4.133 1 85.56 104 MET A CA 1
ATOM 805 C C . MET A 1 104 ? -27.953 -27.672 -4.113 1 85.56 104 MET A C 1
ATOM 807 O O . MET A 1 104 ? -28.641 -27.531 -5.117 1 85.56 104 MET A O 1
ATOM 811 N N . GLU A 1 105 ? -28.266 -27.172 -2.91 1 90.94 105 GLU A N 1
ATOM 812 C CA . GLU A 1 105 ? -29.344 -26.203 -2.777 1 90.94 105 GLU A CA 1
ATOM 813 C C . GLU A 1 105 ? -28.844 -24.922 -2.096 1 90.94 105 GLU A C 1
ATOM 815 O O . GLU A 1 105 ? -27.859 -24.953 -1.365 1 90.94 105 GLU A O 1
ATOM 820 N N . VAL A 1 106 ? -29.594 -23.891 -2.459 1 93.12 106 VAL A N 1
ATOM 821 C CA . VAL A 1 106 ? -29.234 -22.625 -1.831 1 93.12 106 VAL A CA 1
ATOM 822 C C . VAL A 1 106 ? -29.266 -22.766 -0.311 1 93.12 106 VAL A C 1
ATOM 824 O O . VAL A 1 106 ? -30.234 -23.312 0.243 1 93.12 106 VAL A O 1
ATOM 827 N N . ASP A 1 107 ? -28.203 -22.359 0.302 1 94.94 107 ASP A N 1
ATOM 828 C CA . ASP A 1 107 ? -28.109 -22.469 1.755 1 94.94 107 ASP A CA 1
ATOM 829 C C . ASP A 1 107 ? -28.891 -21.359 2.439 1 94.94 107 ASP A C 1
ATOM 831 O O . ASP A 1 107 ? -28.375 -20.266 2.654 1 94.94 107 ASP A O 1
ATOM 835 N N . LEU A 1 108 ? -30.062 -21.641 2.879 1 93.38 108 LEU A N 1
ATOM 836 C CA . LEU A 1 108 ? -30.953 -20.656 3.494 1 93.38 108 LEU A CA 1
ATOM 837 C C . LEU A 1 108 ? -30.547 -20.406 4.945 1 93.38 108 LEU A C 1
ATOM 839 O O . LEU A 1 108 ? -31.109 -19.531 5.602 1 93.38 108 LEU A O 1
ATOM 843 N N . GLY A 1 109 ? -29.609 -21.141 5.414 1 90.88 109 GLY A N 1
ATOM 844 C CA . GLY A 1 109 ? -29.094 -20.922 6.754 1 90.88 109 GLY A CA 1
ATOM 845 C C . GLY A 1 109 ? -28.172 -19.703 6.859 1 90.88 109 GLY A C 1
ATOM 846 O O . GLY A 1 109 ? -28.031 -19.125 7.934 1 90.88 109 GLY A O 1
ATOM 847 N N . VAL A 1 110 ? -27.609 -19.391 5.723 1 90.94 110 VAL A N 1
ATOM 848 C CA . VAL A 1 110 ? -26.625 -18.312 5.797 1 90.94 110 VAL A CA 1
ATOM 849 C C . VAL A 1 110 ? -27.094 -17.109 4.977 1 90.94 110 VAL A C 1
ATOM 851 O O . VAL A 1 110 ? -26.516 -16.031 5.066 1 90.94 110 VAL A O 1
ATOM 854 N N . GLN A 1 111 ? -28.094 -17.297 4.133 1 91.06 111 GLN A N 1
ATOM 855 C CA . GLN A 1 111 ? -28.609 -16.219 3.297 1 91.06 111 GLN A CA 1
ATOM 856 C C . GLN A 1 111 ? -30.094 -16.422 3.014 1 91.06 111 GLN A C 1
ATOM 858 O O . GLN A 1 111 ? -30.594 -17.562 3.066 1 91.06 111 GLN A O 1
ATOM 863 N N . SER A 1 112 ? -30.766 -15.336 2.686 1 92.56 112 SER A N 1
ATOM 864 C CA . SER A 1 112 ? -32.156 -15.445 2.283 1 92.56 112 SER A CA 1
ATOM 865 C C . SER A 1 112 ? -32.281 -15.812 0.81 1 92.56 112 SER A C 1
ATOM 867 O O . SER A 1 112 ? -31.344 -15.641 0.038 1 92.56 112 SER A O 1
ATOM 869 N N . GLU A 1 113 ? -33.438 -16.359 0.459 1 91.75 113 GLU A N 1
ATOM 870 C CA . GLU A 1 113 ? -33.688 -16.688 -0.938 1 91.75 113 GLU A CA 1
ATOM 871 C C . GLU A 1 113 ? -33.625 -15.445 -1.823 1 91.75 113 GLU A C 1
ATOM 873 O O . GLU A 1 113 ? -33.094 -15.5 -2.934 1 91.75 113 GLU A O 1
ATOM 878 N N . ALA A 1 114 ? -34.094 -14.375 -1.3 1 92.81 114 ALA A N 1
ATOM 879 C CA . ALA A 1 114 ? -34.125 -13.125 -2.053 1 92.81 114 ALA A CA 1
ATOM 880 C C . ALA A 1 114 ? -32.719 -12.617 -2.299 1 92.81 114 ALA A C 1
ATOM 882 O O . ALA A 1 114 ? -32.375 -12.18 -3.406 1 92.81 114 ALA A O 1
ATOM 883 N N . THR A 1 115 ? -31.938 -12.703 -1.309 1 92.94 115 THR A N 1
ATOM 884 C CA . THR A 1 115 ? -30.547 -12.258 -1.426 1 92.94 115 THR A CA 1
ATOM 885 C C . THR A 1 115 ? -29.781 -13.148 -2.395 1 92.94 115 THR A C 1
ATOM 887 O O . THR A 1 115 ? -29 -12.656 -3.211 1 92.94 115 THR A O 1
ATOM 890 N N . ALA A 1 116 ? -30.016 -14.406 -2.256 1 92.44 116 ALA A N 1
ATOM 891 C CA . ALA A 1 116 ? -29.344 -15.352 -3.148 1 92.44 116 ALA A CA 1
ATOM 892 C C . ALA A 1 116 ? -29.719 -15.086 -4.605 1 92.44 116 ALA A C 1
ATOM 894 O O . ALA A 1 116 ? -28.844 -15.094 -5.48 1 92.44 116 ALA A O 1
ATOM 895 N N . GLU A 1 117 ? -30.969 -14.844 -4.816 1 92.19 117 GLU A N 1
ATOM 896 C CA . GLU A 1 117 ? -31.438 -14.57 -6.168 1 92.19 117 GLU A CA 1
ATOM 897 C C . GLU A 1 117 ? -30.875 -13.258 -6.699 1 92.19 117 GLU A C 1
ATOM 899 O O . GLU A 1 117 ? -30.469 -13.18 -7.863 1 92.19 117 GLU A O 1
ATOM 904 N N . TYR A 1 118 ? -30.875 -12.32 -5.863 1 93.44 118 TYR A N 1
ATOM 905 C CA . TYR A 1 118 ? -30.297 -11.031 -6.242 1 93.44 118 TYR A CA 1
ATOM 906 C C . TYR A 1 118 ? -28.844 -11.172 -6.637 1 93.44 118 TYR A C 1
ATOM 908 O O . TYR A 1 118 ? -28.422 -10.664 -7.68 1 93.44 118 TYR A O 1
ATOM 916 N N . ASN A 1 119 ? -28.125 -11.844 -5.805 1 93 119 ASN A N 1
ATOM 917 C CA . ASN A 1 119 ? -26.703 -12.023 -6.039 1 93 119 ASN A CA 1
ATOM 918 C C . ASN A 1 119 ? -26.438 -12.875 -7.281 1 93 119 ASN A C 1
ATOM 920 O O . ASN A 1 119 ? -25.531 -12.586 -8.062 1 93 119 ASN A O 1
ATOM 924 N N . LEU A 1 120 ? -27.203 -13.891 -7.445 1 91.75 120 LEU A N 1
ATOM 925 C CA . LEU A 1 120 ? -27.047 -14.75 -8.617 1 91.75 120 LEU A CA 1
ATOM 926 C C . LEU A 1 120 ? -27.328 -13.977 -9.898 1 91.75 120 LEU A C 1
ATOM 928 O O . LEU A 1 120 ? -26.609 -14.141 -10.891 1 91.75 120 LEU A O 1
ATOM 932 N N . ASN A 1 121 ? -28.281 -13.141 -9.859 1 92 121 ASN A N 1
ATOM 933 C CA . ASN A 1 121 ? -28.625 -12.32 -11.023 1 92 121 ASN A CA 1
ATOM 934 C C . ASN A 1 121 ? -27.516 -11.328 -11.352 1 92 121 ASN A C 1
ATOM 936 O O . ASN A 1 121 ? -27.219 -11.086 -12.523 1 92 121 ASN A O 1
ATOM 940 N N . ALA A 1 122 ? -26.969 -10.797 -10.32 1 91.81 122 ALA A N 1
ATOM 941 C CA . ALA A 1 122 ? -25.859 -9.875 -10.508 1 91.81 122 ALA A CA 1
ATOM 942 C C . ALA A 1 122 ? -24.672 -10.578 -11.188 1 91.81 122 ALA A C 1
ATOM 944 O O . ALA A 1 122 ? -24.094 -10.039 -12.133 1 91.81 122 ALA A O 1
ATOM 945 N N . ILE A 1 123 ? -24.406 -11.758 -10.781 1 91.44 123 ILE A N 1
ATOM 946 C CA . ILE A 1 123 ? -23.281 -12.523 -11.328 1 91.44 123 ILE A CA 1
ATOM 947 C C . ILE A 1 123 ? -23.562 -12.875 -12.789 1 91.44 123 ILE A C 1
ATOM 949 O O . ILE A 1 123 ? -22.703 -12.695 -13.656 1 91.44 123 ILE A O 1
ATOM 953 N N . LYS A 1 124 ? -24.75 -13.266 -13.07 1 88.88 124 LYS A N 1
ATOM 954 C CA . LYS A 1 124 ? -25.141 -13.664 -14.422 1 88.88 124 LYS A CA 1
ATOM 955 C C . LYS A 1 124 ? -25.094 -12.477 -15.383 1 88.88 124 LYS A C 1
ATOM 957 O O . LYS A 1 124 ? -24.703 -12.625 -16.547 1 88.88 124 LYS A O 1
ATOM 962 N N . LYS A 1 125 ? -25.453 -11.383 -14.875 1 88.69 125 LYS A N 1
ATOM 963 C CA . LYS A 1 125 ? -25.578 -10.203 -15.719 1 88.69 125 LYS A CA 1
ATOM 964 C C . LYS A 1 125 ? -24.219 -9.586 -16 1 88.69 125 LYS A C 1
ATOM 966 O O . LYS A 1 125 ? -23.969 -9.117 -17.125 1 88.69 125 LYS A O 1
ATOM 971 N N . PHE A 1 126 ? -23.344 -9.586 -15.039 1 89.06 126 PHE A N 1
ATOM 972 C CA . PHE A 1 126 ? -22.125 -8.797 -15.156 1 89.06 126 PHE A CA 1
ATOM 973 C C . PHE A 1 126 ? -20.922 -9.703 -15.383 1 89.06 126 PHE A C 1
ATOM 975 O O . PHE A 1 126 ? -19.781 -9.219 -15.484 1 89.06 126 PHE A O 1
ATOM 982 N N . SER A 1 127 ? -21.094 -11.008 -15.383 1 87.44 127 SER A N 1
ATOM 983 C CA . SER A 1 127 ? -20 -11.938 -15.617 1 87.44 127 SER A CA 1
ATOM 984 C C . SER A 1 127 ? -20.375 -12.992 -16.656 1 87.44 127 SER A C 1
ATOM 986 O O . SER A 1 127 ? -21.547 -13.141 -17 1 87.44 127 SER A O 1
ATOM 988 N N . PRO A 1 128 ? -19.391 -13.617 -17.203 1 83.5 128 PRO A N 1
ATOM 989 C CA . PRO A 1 128 ? -19.688 -14.734 -18.109 1 83.5 128 PRO A CA 1
ATOM 990 C C . PRO A 1 128 ? -20.062 -16.016 -17.375 1 83.5 128 PRO A C 1
ATOM 992 O O . PRO A 1 128 ? -20.359 -17.031 -18 1 83.5 128 PRO A O 1
ATOM 995 N N . PHE A 1 129 ? -20.109 -15.891 -16.141 1 81.88 129 PHE A N 1
ATOM 996 C CA . PHE A 1 129 ? -20.312 -17.094 -15.359 1 81.88 129 PHE A CA 1
ATOM 997 C C . PHE A 1 129 ? -21.797 -17.328 -15.094 1 81.88 129 PHE A C 1
ATOM 999 O O . PHE A 1 129 ? -22.5 -16.406 -14.664 1 81.88 129 PHE A O 1
ATOM 1006 N N . ASN A 1 130 ? -22.266 -18.391 -15.609 1 75.75 130 ASN A N 1
ATOM 1007 C CA . ASN A 1 130 ? -23.625 -18.828 -15.352 1 75.75 130 ASN A CA 1
ATOM 1008 C C . ASN A 1 130 ? -23.656 -20.188 -14.656 1 75.75 130 ASN A C 1
ATOM 1010 O O . ASN A 1 130 ? -22.609 -20.719 -14.266 1 75.75 130 ASN A O 1
ATOM 1014 N N . GLU A 1 131 ? -24.812 -20.609 -14.352 1 70.31 131 GLU A N 1
ATOM 1015 C CA . GLU A 1 131 ? -24.969 -21.859 -13.625 1 70.31 131 GLU A CA 1
ATOM 1016 C C . GLU A 1 131 ? -24.234 -23 -14.328 1 70.31 131 GLU A C 1
ATOM 1018 O O . GLU A 1 131 ? -23.641 -23.859 -13.672 1 70.31 131 GLU A O 1
ATOM 1023 N N . TYR A 1 132 ? -24.219 -22.875 -15.578 1 65.56 132 TYR A N 1
ATOM 1024 C CA . TYR A 1 132 ? -23.562 -23.922 -16.359 1 65.56 132 TYR A CA 1
ATOM 1025 C C . TYR A 1 132 ? -22.047 -23.859 -16.203 1 65.56 132 TYR A C 1
ATOM 1027 O O . TYR A 1 132 ? -21.406 -24.906 -16.031 1 65.56 132 TYR A O 1
ATOM 1035 N N . PHE A 1 133 ? -21.578 -22.688 -16.219 1 73.5 133 PHE A N 1
ATOM 1036 C CA . PHE A 1 133 ? -20.141 -22.5 -16.047 1 73.5 133 PHE A CA 1
ATOM 1037 C C . PHE A 1 133 ? -19.703 -23 -14.672 1 73.5 133 PHE A C 1
ATOM 1039 O O . PHE A 1 133 ? -18.672 -23.672 -14.547 1 73.5 133 PHE A O 1
ATOM 1046 N N . ILE A 1 134 ? -20.453 -22.656 -13.711 1 73.5 134 ILE A N 1
ATOM 1047 C CA . ILE A 1 134 ? -20.141 -23.062 -12.352 1 73.5 134 ILE A CA 1
ATOM 1048 C C . ILE A 1 134 ? -20.109 -24.578 -12.258 1 73.5 134 ILE A C 1
ATOM 1050 O O . ILE A 1 134 ? -19.188 -25.156 -11.656 1 73.5 134 ILE A O 1
ATOM 1054 N N . GLY A 1 135 ? -21.047 -25.172 -12.898 1 70.06 135 GLY A N 1
ATOM 1055 C CA . GLY A 1 135 ? -21.109 -26.625 -12.914 1 70.06 135 GLY A CA 1
ATOM 1056 C C . GLY A 1 135 ? -19.938 -27.266 -13.617 1 70.06 135 GLY A C 1
ATOM 1057 O O . GLY A 1 135 ? -19.391 -28.281 -13.141 1 70.06 135 GLY A O 1
ATOM 1058 N N . GLU A 1 136 ? -19.547 -26.688 -14.703 1 70.44 136 GLU A N 1
ATOM 1059 C CA . GLU A 1 136 ? -18.422 -27.219 -15.477 1 70.44 136 GLU A CA 1
ATOM 1060 C C . GLU A 1 136 ? -17.109 -27.109 -14.695 1 70.44 136 GLU A C 1
ATOM 1062 O O . GLU A 1 136 ? -16.281 -28.016 -14.742 1 70.44 136 GLU A O 1
ATOM 1067 N N . LYS A 1 137 ? -16.984 -26.094 -13.992 1 72.5 137 LYS A N 1
ATOM 1068 C CA . LYS A 1 137 ? -15.703 -25.812 -13.352 1 72.5 137 LYS A CA 1
ATOM 1069 C C . LYS A 1 137 ? -15.562 -26.578 -12.047 1 72.5 137 LYS A C 1
ATOM 1071 O O . LYS A 1 137 ? -14.445 -26.797 -11.562 1 72.5 137 LYS A O 1
ATOM 1076 N N . VAL A 1 138 ? -16.672 -27 -11.562 1 69.12 138 VAL A N 1
ATOM 1077 C CA . VAL A 1 138 ? -16.641 -27.812 -10.352 1 69.12 138 VAL A CA 1
ATOM 1078 C C . VAL A 1 138 ? -15.891 -29.125 -10.625 1 69.12 138 VAL A C 1
ATOM 1080 O O . VAL A 1 138 ? -15.297 -29.703 -9.719 1 69.12 138 VAL A O 1
ATOM 1083 N N . GLY A 1 139 ? -15.883 -29.547 -11.859 1 65.69 139 GLY A N 1
ATOM 1084 C CA . GLY A 1 139 ? -15.156 -30.75 -12.25 1 65.69 139 GLY A CA 1
ATOM 1085 C C . GLY A 1 139 ? -13.656 -30.625 -12.102 1 65.69 139 GLY A C 1
ATOM 1086 O O . GLY A 1 139 ? -12.938 -31.625 -12.062 1 65.69 139 GLY A O 1
ATOM 1087 N N . LEU A 1 140 ? -13.219 -29.406 -11.984 1 69.81 140 LEU A N 1
ATOM 1088 C CA . LEU A 1 140 ? -11.781 -29.141 -11.922 1 69.81 140 LEU A CA 1
ATOM 1089 C C . LEU A 1 140 ? -11.242 -29.391 -10.516 1 69.81 140 LEU A C 1
ATOM 1091 O O . LEU A 1 140 ? -10.031 -29.406 -10.305 1 69.81 140 LEU A O 1
ATOM 1095 N N . PHE A 1 141 ? -12.227 -29.641 -9.648 1 77.88 141 PHE A N 1
ATOM 1096 C CA . PHE A 1 141 ? -11.758 -29.953 -8.305 1 77.88 141 PHE A CA 1
ATOM 1097 C C . PHE A 1 141 ? -11.281 -31.406 -8.227 1 77.88 141 PHE A C 1
ATOM 1099 O O . PHE A 1 141 ? -11.758 -32.25 -8.969 1 77.88 141 PHE A O 1
ATOM 1106 N N . GLY A 1 142 ? -10.117 -31.719 -7.812 1 70.12 142 GLY A N 1
ATOM 1107 C CA . GLY A 1 142 ? -9.477 -33 -7.711 1 70.12 142 GLY A CA 1
ATOM 1108 C C . GLY A 1 142 ? -10.43 -34.125 -7.285 1 70.12 142 GLY A C 1
ATOM 1109 O O . GLY A 1 142 ? -11.641 -34 -7.449 1 70.12 142 GLY A O 1
ATOM 1110 N N . GLU A 1 143 ? -9.883 -35.156 -6.871 1 75.38 143 GLU A N 1
ATOM 1111 C CA . GLU A 1 143 ? -10.578 -36.375 -6.535 1 75.38 143 GLU A CA 1
ATOM 1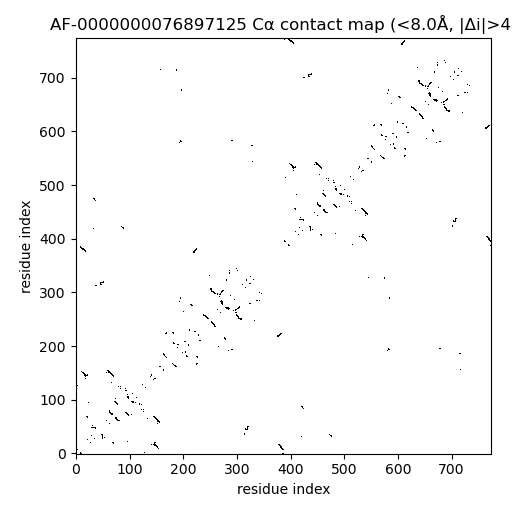112 C C . GLU A 1 143 ? -11.602 -36.156 -5.422 1 75.38 143 GLU A C 1
ATOM 1114 O O . GLU A 1 143 ? -12.695 -36.719 -5.449 1 75.38 143 GLU A O 1
ATOM 1119 N N . GLU A 1 144 ? -11.242 -35.281 -4.52 1 80.69 144 GLU A N 1
ATOM 1120 C CA . GLU A 1 144 ? -12.117 -35.031 -3.373 1 80.69 144 GLU A CA 1
ATOM 1121 C C . GLU A 1 144 ? -13.219 -34.031 -3.711 1 80.69 144 GLU A C 1
ATOM 1123 O O . GLU A 1 144 ? -14.188 -33.906 -2.961 1 80.69 144 GLU A O 1
ATOM 1128 N N . GLY A 1 145 ? -13.039 -33.406 -4.789 1 85.06 145 GLY A N 1
ATOM 1129 C CA . GLY A 1 145 ? -14.055 -32.469 -5.23 1 85.06 145 GLY A CA 1
ATOM 1130 C C . GLY A 1 145 ? -14.062 -31.172 -4.426 1 85.06 145 GLY A C 1
ATOM 1131 O O . GLY A 1 145 ? -15.07 -30.469 -4.371 1 85.06 145 GLY A O 1
ATOM 1132 N N . THR A 1 146 ? -13.055 -30.969 -3.621 1 91.56 146 THR A N 1
ATOM 1133 C CA . THR A 1 146 ? -12.953 -29.766 -2.805 1 91.56 146 THR A CA 1
ATOM 1134 C C . THR A 1 146 ? -11.812 -28.875 -3.299 1 91.56 146 THR A C 1
ATOM 1136 O O . THR A 1 146 ? -10.852 -29.359 -3.9 1 91.56 146 THR A O 1
ATOM 1139 N N . GLY A 1 147 ? -11.984 -27.609 -3.174 1 93.06 147 GLY A N 1
ATOM 1140 C CA . GLY A 1 147 ? -10.945 -26.672 -3.596 1 93.06 147 GLY A CA 1
ATOM 1141 C C . GLY A 1 147 ? -11.469 -25.281 -3.844 1 93.06 147 GLY A C 1
ATOM 1142 O O . GLY A 1 147 ? -12.602 -24.953 -3.49 1 93.06 147 GLY A O 1
ATOM 1143 N N . THR A 1 148 ? -10.633 -24.422 -4.32 1 93.75 148 THR A N 1
ATOM 1144 C CA . THR A 1 148 ? -10.977 -23.047 -4.625 1 93.75 148 THR A CA 1
ATOM 1145 C C . THR A 1 148 ? -10.406 -22.625 -5.977 1 93.75 148 THR A C 1
ATOM 1147 O O . THR A 1 148 ? -9.266 -22.984 -6.309 1 93.75 148 THR A O 1
ATOM 1150 N N . GLN A 1 149 ? -11.211 -21.984 -6.734 1 92.88 149 GLN A N 1
ATOM 1151 C CA . GLN A 1 149 ? -10.82 -21.422 -8.023 1 92.88 149 GLN A CA 1
ATOM 1152 C C . GLN A 1 149 ? -11.07 -19.922 -8.078 1 92.88 149 GLN A C 1
ATOM 1154 O O . GLN A 1 149 ? -12.148 -19.453 -7.703 1 92.88 149 GLN A O 1
ATOM 1159 N N . VAL A 1 150 ? -10.07 -19.188 -8.469 1 94.12 150 VAL A N 1
ATOM 1160 C CA . VAL A 1 150 ? -10.195 -17.75 -8.633 1 94.12 150 VAL A CA 1
ATOM 1161 C C . VAL A 1 150 ? -9.961 -17.375 -10.102 1 94.12 150 VAL A C 1
ATOM 1163 O O . VAL A 1 150 ? -8.977 -17.797 -10.703 1 94.12 150 VAL A O 1
ATOM 1166 N N . TYR A 1 151 ? -10.883 -16.641 -10.68 1 92.81 151 TYR A N 1
ATOM 1167 C CA . TYR A 1 151 ? -10.781 -16.141 -12.047 1 92.81 151 TYR A CA 1
ATOM 1168 C C . TYR A 1 151 ? -10.727 -14.617 -12.07 1 92.81 151 TYR A C 1
ATOM 1170 O O . TYR A 1 151 ? -11.594 -13.953 -11.492 1 92.81 151 TYR A O 1
ATOM 1178 N N . ILE A 1 152 ? -9.742 -14.109 -12.648 1 94.44 152 ILE A N 1
ATOM 1179 C CA . ILE A 1 152 ? -9.602 -12.664 -12.805 1 94.44 152 ILE A CA 1
ATOM 1180 C C . ILE A 1 152 ? -9.516 -12.32 -14.289 1 94.44 152 ILE A C 1
ATOM 1182 O O . ILE A 1 152 ? -8.711 -12.898 -15.023 1 94.44 152 ILE A O 1
ATOM 1186 N N . TRP A 1 153 ? -10.398 -11.43 -14.742 1 92.69 153 TRP A N 1
ATOM 1187 C CA . TRP A 1 153 ? -10.359 -11.039 -16.141 1 92.69 153 TRP A CA 1
ATOM 1188 C C . TRP A 1 153 ? -10.531 -9.531 -16.297 1 92.69 153 TRP A C 1
ATOM 1190 O O . TRP A 1 153 ? -10.539 -8.797 -15.297 1 92.69 153 TRP A O 1
ATOM 1200 N N . ASN A 1 154 ? -10.586 -9.133 -17.688 1 91 154 ASN A N 1
ATOM 1201 C CA . ASN A 1 154 ? -10.414 -7.703 -17.938 1 91 154 ASN A CA 1
ATOM 1202 C C . ASN A 1 154 ? -9.141 -7.176 -17.281 1 91 154 ASN A C 1
ATOM 1204 O O . ASN A 1 154 ? -9.18 -6.219 -16.516 1 91 154 ASN A O 1
ATOM 1208 N N . LEU A 1 155 ? -8.078 -7.91 -17.688 1 92.88 155 LEU A N 1
ATOM 1209 C CA . LEU A 1 155 ? -6.762 -7.695 -17.094 1 92.88 155 LEU A CA 1
ATOM 1210 C C . LEU A 1 155 ? -6.242 -6.297 -17.406 1 92.88 155 LEU A C 1
ATOM 1212 O O . LEU A 1 155 ? -6.613 -5.711 -18.438 1 92.88 155 LEU A O 1
ATOM 1216 N N . ASP A 1 156 ? -5.434 -5.844 -16.5 1 90.38 156 ASP A N 1
ATOM 1217 C CA . ASP A 1 156 ? -4.82 -4.531 -16.688 1 90.38 156 ASP A CA 1
ATOM 1218 C C . ASP A 1 156 ? -4.012 -4.473 -17.969 1 90.38 156 ASP A C 1
ATOM 1220 O O . ASP A 1 156 ? -3.299 -5.422 -18.312 1 90.38 156 ASP A O 1
ATOM 1224 N N . ARG A 1 157 ? -4.078 -3.35 -18.609 1 89.38 157 ARG A N 1
ATOM 1225 C CA . ARG A 1 157 ? -3.498 -3.23 -19.938 1 89.38 157 ARG A CA 1
ATOM 1226 C C . ARG A 1 157 ? -2.178 -2.469 -19.906 1 89.38 157 ARG A C 1
ATOM 1228 O O . ARG A 1 157 ? -1.936 -1.688 -18.984 1 89.38 157 ARG A O 1
ATOM 1235 N N . TRP A 1 158 ? -1.354 -2.773 -20.781 1 90.5 158 TRP A N 1
ATOM 1236 C CA . TRP A 1 158 ? -0.111 -2.082 -21.109 1 90.5 158 TRP A CA 1
ATOM 1237 C C . TRP A 1 158 ? -0.053 -1.745 -22.594 1 90.5 158 TRP A C 1
ATOM 1239 O O . TRP A 1 158 ? 0.448 -2.535 -23.406 1 90.5 158 TRP A O 1
ATOM 1249 N N . GLY A 1 159 ? -0.541 -0.444 -22.906 1 84.5 159 GLY A N 1
ATOM 1250 C CA . GLY A 1 159 ? -0.755 -0.163 -24.312 1 84.5 159 GLY A CA 1
ATOM 1251 C C . GLY A 1 159 ? -1.752 -1.104 -24.969 1 84.5 159 GLY A C 1
ATOM 1252 O O . GLY A 1 159 ? -2.879 -1.248 -24.484 1 84.5 159 GLY A O 1
ATOM 1253 N N . THR A 1 160 ? -1.32 -1.742 -26 1 87.75 160 THR A N 1
ATOM 1254 C CA . THR A 1 160 ? -2.184 -2.693 -26.703 1 87.75 160 THR A CA 1
ATOM 1255 C C . THR A 1 160 ? -2.059 -4.086 -26.078 1 87.75 160 THR A C 1
ATOM 1257 O O . THR A 1 160 ? -2.828 -4.988 -26.422 1 87.75 160 THR A O 1
ATOM 1260 N N . ASP A 1 161 ? -1.14 -4.172 -25.25 1 91.94 161 ASP A N 1
ATOM 1261 C CA . ASP A 1 161 ? -0.902 -5.453 -24.594 1 91.94 161 ASP A CA 1
ATOM 1262 C C . ASP A 1 161 ? -1.383 -5.418 -23.141 1 91.94 161 ASP A C 1
ATOM 1264 O O . ASP A 1 161 ? -2.189 -4.562 -22.781 1 91.94 161 ASP A O 1
ATOM 1268 N N . TYR A 1 162 ? -1.05 -6.457 -22.406 1 92.75 162 TYR A N 1
ATOM 1269 C CA . TYR A 1 162 ? -1.409 -6.547 -21 1 92.75 162 TYR A CA 1
ATOM 1270 C C . TYR A 1 162 ? -0.186 -6.352 -20.109 1 92.75 162 TYR A C 1
ATOM 1272 O O . TYR A 1 162 ? 0.949 -6.535 -20.547 1 92.75 162 TYR A O 1
ATOM 1280 N N . THR A 1 163 ? -0.437 -5.945 -18.891 1 92.94 163 THR A N 1
ATOM 1281 C CA . THR A 1 163 ? 0.641 -5.762 -17.922 1 92.94 163 THR A CA 1
ATOM 1282 C C . THR A 1 163 ? 1.336 -7.086 -17.625 1 92.94 163 THR A C 1
ATOM 1284 O O . THR A 1 163 ? 2.52 -7.109 -17.281 1 92.94 163 THR A O 1
ATOM 1287 N N . LEU A 1 164 ? 0.579 -8.102 -17.797 1 94 164 LEU A N 1
ATOM 1288 C CA . LEU A 1 164 ? 1.151 -9.438 -17.656 1 94 164 LEU A CA 1
ATOM 1289 C C . LEU A 1 164 ? 1.507 -10.023 -19.016 1 94 164 LEU A C 1
ATOM 1291 O O . LEU A 1 164 ? 0.832 -9.75 -20 1 94 164 LEU A O 1
ATOM 1295 N N . GLU A 1 165 ? 2.613 -10.68 -18.984 1 93.56 165 GLU A N 1
ATOM 1296 C CA . GLU A 1 165 ? 3.055 -11.445 -20.141 1 93.56 165 GLU A CA 1
ATOM 1297 C C . GLU A 1 165 ? 3.137 -12.93 -19.828 1 93.56 165 GLU A C 1
ATOM 1299 O O . GLU A 1 165 ? 3.57 -13.312 -18.734 1 93.56 165 GLU A O 1
ATOM 1304 N N . TRP A 1 166 ? 2.488 -13.695 -20.719 1 90.19 166 TRP A N 1
ATOM 1305 C CA . TRP A 1 166 ? 2.514 -15.125 -20.438 1 90.19 166 TRP A CA 1
ATOM 1306 C C . TRP A 1 166 ? 2.869 -15.914 -21.703 1 90.19 166 TRP A C 1
ATOM 1308 O O . TRP A 1 166 ? 2.707 -15.422 -22.812 1 90.19 166 TRP A O 1
ATOM 1318 N N . ASN A 1 167 ? 3.65 -16.891 -21.516 1 79.94 167 ASN A N 1
ATOM 1319 C CA . ASN A 1 167 ? 3.992 -17.828 -22.578 1 79.94 167 ASN A CA 1
ATOM 1320 C C . ASN A 1 167 ? 3.518 -19.234 -22.25 1 79.94 167 ASN A C 1
ATOM 1322 O O . ASN A 1 167 ? 3.504 -19.641 -21.094 1 79.94 167 ASN A O 1
ATOM 1326 N N . SER A 1 168 ? 2.541 -19.672 -23.172 1 63.66 168 SER A N 1
ATOM 1327 C CA . SER A 1 168 ? 2.07 -21.031 -22.953 1 63.66 168 SER A CA 1
ATOM 1328 C C . SER A 1 168 ? 3.016 -22.047 -23.578 1 63.66 168 SER A C 1
ATOM 1330 O O . SER A 1 168 ? 3.752 -21.734 -24.516 1 63.66 168 SER A O 1
ATOM 1332 N N . GLN A 1 169 ? 3.275 -23.109 -22.922 1 55.19 169 GLN A N 1
ATOM 1333 C CA . GLN A 1 169 ? 3.912 -24.25 -23.578 1 55.19 169 GLN A CA 1
ATOM 1334 C C . GLN A 1 169 ? 3.236 -24.578 -24.906 1 55.19 169 GLN A C 1
ATOM 1336 O O . GLN A 1 169 ? 2.201 -25.234 -24.938 1 55.19 169 GLN A O 1
ATOM 1341 N N . LYS A 1 170 ? 2.754 -23.859 -25.75 1 49.22 170 LYS A N 1
ATOM 1342 C CA . LYS A 1 170 ? 2.299 -24.531 -26.969 1 49.22 170 LYS A CA 1
ATOM 1343 C C . LYS A 1 170 ? 3.398 -25.406 -27.562 1 49.22 170 LYS A C 1
ATOM 1345 O O . LYS A 1 170 ? 4.57 -25.016 -27.562 1 49.22 170 LYS A O 1
ATOM 1350 N N . THR A 1 171 ? 3.057 -26.656 -27.766 1 42.25 171 THR A N 1
ATOM 1351 C CA . THR A 1 171 ? 3.686 -27.797 -28.422 1 42.25 171 THR A CA 1
ATOM 1352 C C . THR A 1 171 ? 4.328 -27.391 -29.734 1 42.25 171 THR A C 1
ATOM 1354 O O . THR A 1 171 ? 4.996 -28.188 -30.391 1 42.25 171 THR A O 1
ATOM 1357 N N . ASP A 1 172 ? 3.756 -26.547 -30.531 1 39.66 172 ASP A N 1
ATOM 1358 C CA . ASP A 1 172 ? 4.234 -26.781 -31.891 1 39.66 172 ASP A CA 1
ATOM 1359 C C . ASP A 1 172 ? 5.738 -26.531 -31.984 1 39.66 172 ASP A C 1
ATOM 1361 O O . ASP A 1 172 ? 6.34 -26.719 -33.062 1 39.66 172 ASP A O 1
ATOM 1365 N N . GLU A 1 173 ? 6.344 -25.453 -31.625 1 40.19 173 GLU A N 1
ATOM 1366 C CA . GLU A 1 173 ? 7.672 -25.438 -32.219 1 40.19 173 GLU A CA 1
ATOM 1367 C C . GLU A 1 173 ? 8.57 -26.5 -31.609 1 40.19 173 GLU A C 1
ATOM 1369 O O . GLU A 1 173 ? 8.195 -27.141 -30.641 1 40.19 173 GLU A O 1
ATOM 1374 N N . SER A 1 174 ? 10.109 -26.312 -31.766 1 38.06 174 SER A N 1
ATOM 1375 C CA . SER A 1 174 ? 11.117 -27.359 -31.641 1 38.06 174 SER A CA 1
ATOM 1376 C C . SER A 1 174 ? 11.047 -28.047 -30.281 1 38.06 174 SER A C 1
ATOM 1378 O O . SER A 1 174 ? 10.688 -27.406 -29.281 1 38.06 174 SER A O 1
ATOM 1380 N N . PRO A 1 175 ? 11.039 -29.453 -30.25 1 38.84 175 PRO A N 1
ATOM 1381 C CA . PRO A 1 175 ? 11.156 -30.375 -29.109 1 38.84 175 PRO A CA 1
ATOM 1382 C C . PRO A 1 175 ? 11.961 -29.781 -27.953 1 38.84 175 PRO A C 1
ATOM 1384 O O . PRO A 1 175 ? 11.797 -30.203 -26.812 1 38.84 175 PRO A O 1
ATOM 1387 N N . ASP A 1 176 ? 13.094 -29.266 -28.359 1 37.88 176 ASP A N 1
ATOM 1388 C CA . ASP A 1 176 ? 14.148 -28.938 -27.406 1 37.88 176 ASP A CA 1
ATOM 1389 C C . ASP A 1 176 ? 13.695 -27.844 -26.438 1 37.88 176 ASP A C 1
ATOM 1391 O O . ASP A 1 176 ? 14.469 -27.391 -25.594 1 37.88 176 ASP A O 1
ATOM 1395 N N . SER A 1 177 ? 12.742 -27 -26.906 1 40.06 177 SER A N 1
ATOM 1396 C CA . SER A 1 177 ? 12.461 -25.953 -25.922 1 40.06 177 SER A CA 1
ATOM 1397 C C . SER A 1 177 ? 11.664 -26.5 -24.75 1 40.06 177 SER A C 1
ATOM 1399 O O . SER A 1 177 ? 10.492 -26.844 -24.891 1 40.06 177 SER A O 1
ATOM 1401 N N . HIS A 1 178 ? 12.023 -27.531 -24.062 1 43.84 178 HIS A N 1
ATOM 1402 C CA . HIS A 1 178 ? 11.477 -27.812 -22.734 1 43.84 178 HIS A CA 1
ATOM 1403 C C . HIS A 1 178 ? 10.664 -26.625 -22.219 1 43.84 178 HIS A C 1
ATOM 1405 O O . HIS A 1 178 ? 11.203 -25.531 -22.016 1 43.84 178 HIS A O 1
ATOM 1411 N N . GLY A 1 179 ? 9.531 -26.25 -22.797 1 51.19 179 GLY A N 1
ATOM 1412 C CA . GLY A 1 179 ? 8.57 -25.156 -22.844 1 51.19 179 GLY A CA 1
ATOM 1413 C C . GLY A 1 179 ? 8.289 -24.562 -21.484 1 51.19 179 GLY A C 1
ATOM 1414 O O . GLY A 1 179 ? 7.754 -25.219 -20.594 1 51.19 179 GLY A O 1
ATOM 1415 N N . ASN A 1 180 ? 9.102 -23.781 -20.766 1 68.69 180 ASN A N 1
ATOM 1416 C CA . ASN A 1 180 ? 9.156 -23.125 -19.469 1 68.69 180 ASN A CA 1
ATOM 1417 C C . ASN A 1 180 ? 8.062 -22.062 -19.328 1 68.69 180 ASN A C 1
ATOM 1419 O O . ASN A 1 180 ? 8.312 -20.875 -19.578 1 68.69 180 ASN A O 1
ATOM 1423 N N . GLY A 1 181 ? 6.68 -22.547 -19.25 1 84.62 181 GLY A N 1
ATOM 1424 C CA . GLY A 1 181 ? 5.582 -21.609 -19.031 1 84.62 181 GLY A CA 1
ATOM 1425 C C . GLY A 1 181 ? 5.793 -20.719 -17.828 1 84.62 181 GLY A C 1
ATOM 1426 O O . GLY A 1 181 ? 6.25 -21.172 -16.781 1 84.62 181 GLY A O 1
ATOM 1427 N N . ASP A 1 182 ? 5.645 -19.453 -18.047 1 91.88 182 ASP A N 1
ATOM 1428 C CA . ASP A 1 182 ? 5.77 -18.469 -16.984 1 91.88 182 ASP A CA 1
ATOM 1429 C C . ASP A 1 182 ? 4.828 -17.281 -17.203 1 91.88 182 ASP A C 1
ATOM 1431 O O . ASP A 1 182 ? 4.219 -17.172 -18.266 1 91.88 182 ASP A O 1
ATOM 1435 N N . ILE A 1 183 ? 4.477 -16.688 -16.203 1 94 183 ILE A N 1
ATOM 1436 C CA . ILE A 1 183 ? 3.781 -15.414 -16.25 1 94 183 ILE A CA 1
ATOM 1437 C C . ILE A 1 183 ? 4.699 -14.305 -15.727 1 94 183 ILE A C 1
ATOM 1439 O O . ILE A 1 183 ? 5.199 -14.383 -14.602 1 94 183 ILE A O 1
ATOM 1443 N N . LEU A 1 184 ? 4.965 -13.328 -16.562 1 94.12 184 LEU A N 1
ATOM 1444 C CA . LEU A 1 184 ? 5.883 -12.25 -16.234 1 94.12 184 LEU A CA 1
ATOM 1445 C C . LEU A 1 184 ? 5.148 -10.914 -16.141 1 94.12 184 LEU A C 1
ATOM 1447 O O . LEU A 1 184 ? 4.16 -10.703 -16.859 1 94.12 184 LEU A O 1
ATOM 1451 N N . ILE A 1 185 ? 5.57 -10.148 -15.203 1 93.56 185 ILE A N 1
ATOM 1452 C CA . ILE A 1 185 ? 5.207 -8.742 -15.297 1 93.56 185 ILE A CA 1
ATOM 1453 C C . ILE A 1 185 ? 5.93 -8.094 -16.469 1 93.56 185 ILE A C 1
ATOM 1455 O O . ILE A 1 185 ? 7.16 -8.148 -16.562 1 93.56 185 ILE A O 1
ATOM 1459 N N . ARG A 1 186 ? 5.27 -7.457 -17.297 1 91.19 186 ARG A N 1
ATOM 1460 C CA . ARG A 1 186 ? 5.785 -7.004 -18.578 1 91.19 186 ARG A CA 1
ATOM 1461 C C . ARG A 1 186 ? 6.895 -5.977 -18.391 1 91.19 186 ARG A C 1
ATOM 1463 O O . ARG A 1 186 ? 7.895 -5.992 -19.109 1 91.19 186 ARG A O 1
ATOM 1470 N N . SER A 1 187 ? 6.762 -5.117 -17.453 1 89.56 187 SER A N 1
ATOM 1471 C CA . SER A 1 187 ? 7.727 -4.039 -17.266 1 89.56 187 SER A CA 1
ATOM 1472 C C . SER A 1 187 ? 9.078 -4.578 -16.812 1 89.56 187 SER A C 1
ATOM 1474 O O . SER A 1 187 ? 10.109 -3.924 -17.016 1 89.56 187 SER A O 1
ATOM 1476 N N . LYS A 1 188 ? 9.094 -5.691 -16.172 1 89.69 188 LYS A N 1
ATOM 1477 C CA . LYS A 1 188 ? 10.289 -6.312 -15.602 1 89.69 188 LYS A CA 1
ATOM 1478 C C . LYS A 1 188 ? 11.023 -5.348 -14.68 1 89.69 188 LYS A C 1
ATOM 1480 O O . LYS A 1 188 ? 12.25 -5.387 -14.586 1 89.69 188 LYS A O 1
ATOM 1485 N N . ARG A 1 189 ? 10.234 -4.516 -14.109 1 86.75 189 ARG A N 1
ATOM 1486 C CA . ARG A 1 189 ? 10.805 -3.562 -13.164 1 86.75 189 ARG A CA 1
ATOM 1487 C C . ARG A 1 189 ? 11.25 -4.262 -11.883 1 86.75 189 ARG A C 1
ATOM 1489 O O . ARG A 1 189 ? 10.547 -5.133 -11.367 1 86.75 189 ARG A O 1
ATOM 1496 N N . VAL A 1 190 ? 12.43 -3.832 -11.484 1 86.5 190 VAL A N 1
ATOM 1497 C CA . VAL A 1 190 ? 12.961 -4.438 -10.266 1 86.5 190 VAL A CA 1
ATOM 1498 C C . VAL A 1 190 ? 12.641 -3.559 -9.062 1 86.5 190 VAL A C 1
ATOM 1500 O O . VAL A 1 190 ? 12.633 -2.33 -9.164 1 86.5 190 VAL A O 1
ATOM 1503 N N . ARG A 1 191 ? 12.367 -4.207 -7.984 1 85.5 191 ARG A N 1
ATOM 1504 C CA . ARG A 1 191 ? 12.148 -3.482 -6.738 1 85.5 191 ARG A CA 1
ATOM 1505 C C . ARG A 1 191 ? 13.406 -2.736 -6.305 1 85.5 191 ARG A C 1
ATOM 1507 O O . ARG A 1 191 ? 14.523 -3.207 -6.531 1 85.5 191 ARG A O 1
ATOM 1514 N N . SER A 1 192 ? 13.0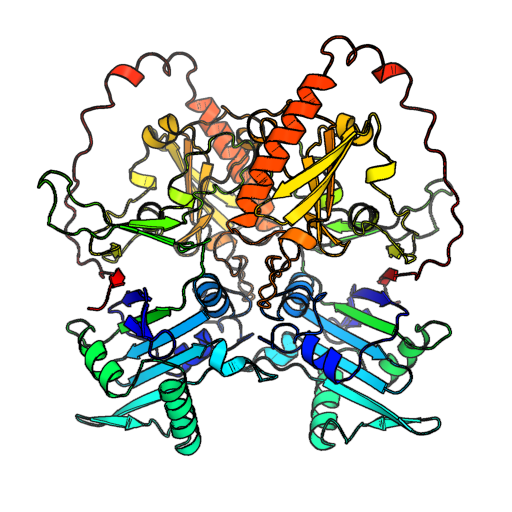78 -1.627 -5.707 1 79.56 192 SER A N 1
ATOM 1515 C CA . SER A 1 192 ? 14.211 -0.828 -5.246 1 79.56 192 SER A CA 1
ATOM 1516 C C . SER A 1 192 ? 14.766 -1.363 -3.932 1 79.56 192 SER A C 1
ATOM 1518 O O . SER A 1 192 ? 14.008 -1.658 -3.004 1 79.56 192 SER A O 1
ATOM 1520 N N . ARG A 1 193 ? 16 -1.582 -3.92 1 81.19 193 ARG A N 1
ATOM 1521 C CA . ARG A 1 193 ? 16.75 -1.978 -2.732 1 81.19 193 ARG A CA 1
ATOM 1522 C C . ARG A 1 193 ? 17.984 -1.11 -2.557 1 81.19 193 ARG A C 1
ATOM 1524 O O . ARG A 1 193 ? 18.641 -0.731 -3.537 1 81.19 193 ARG A O 1
ATOM 1531 N N . PRO A 1 194 ? 18.25 -0.837 -1.308 1 74.5 194 PRO A N 1
ATOM 1532 C CA . PRO A 1 194 ? 19.438 -0.003 -1.092 1 74.5 194 PRO A CA 1
ATOM 1533 C C . PRO A 1 194 ? 20.703 -0.583 -1.739 1 74.5 194 PRO A C 1
ATOM 1535 O O . PRO A 1 194 ? 20.953 -1.782 -1.622 1 74.5 194 PRO A O 1
ATOM 1538 N N . GLY A 1 195 ? 21.344 0.291 -2.5 1 70.62 195 GLY A N 1
ATOM 1539 C CA . GLY A 1 195 ? 22.641 -0.078 -3.064 1 70.62 195 GLY A CA 1
ATOM 1540 C C . GLY A 1 195 ? 22.516 -0.935 -4.309 1 70.62 195 GLY A C 1
ATOM 1541 O O . GLY A 1 195 ? 23.531 -1.336 -4.891 1 70.62 195 GLY A O 1
ATOM 1542 N N . GLN A 1 196 ? 21.297 -1.251 -4.699 1 74.38 196 GLN A N 1
ATOM 1543 C CA . GLN A 1 196 ? 21.109 -2.121 -5.855 1 74.38 196 GLN A CA 1
ATOM 1544 C C . GLN A 1 196 ? 21.344 -1.361 -7.156 1 74.38 196 GLN A C 1
ATOM 1546 O O . GLN A 1 196 ? 20.797 -0.277 -7.359 1 74.38 196 GLN A O 1
ATOM 1551 N N . THR A 1 197 ? 22.281 -1.929 -7.957 1 67.25 197 THR A N 1
ATOM 1552 C CA . THR A 1 197 ? 22.578 -1.308 -9.242 1 67.25 197 THR A CA 1
ATOM 1553 C C . THR A 1 197 ? 22.203 -2.234 -10.391 1 67.25 197 THR A C 1
ATOM 1555 O O . THR A 1 197 ? 22.125 -1.806 -11.547 1 67.25 197 THR A O 1
ATOM 1558 N N . ASN A 1 198 ? 21.922 -3.488 -9.977 1 68.19 198 ASN A N 1
ATOM 1559 C CA . ASN A 1 198 ? 21.625 -4.469 -11.016 1 68.19 198 ASN A CA 1
ATOM 1560 C C . ASN A 1 198 ? 20.125 -4.531 -11.32 1 68.19 198 ASN A C 1
ATOM 1562 O O . ASN A 1 198 ? 19.297 -4.348 -10.422 1 68.19 198 ASN A O 1
ATOM 1566 N N . GLY A 1 199 ? 19.906 -4.758 -12.531 1 72.19 199 GLY A N 1
ATOM 1567 C CA . GLY A 1 199 ? 18.531 -4.805 -12.977 1 72.19 199 GLY A CA 1
ATOM 1568 C C . GLY A 1 199 ? 18.016 -6.219 -13.195 1 72.19 199 GLY A C 1
ATOM 1569 O O . GLY A 1 199 ? 16.844 -6.418 -13.516 1 72.19 199 GLY A O 1
ATOM 1570 N N . ASN A 1 200 ? 18.844 -7.199 -12.906 1 80.69 200 ASN A N 1
ATOM 1571 C CA . ASN A 1 200 ? 18.406 -8.562 -13.203 1 80.69 200 ASN A CA 1
ATOM 1572 C C . ASN A 1 200 ? 18 -9.312 -11.938 1 80.69 200 ASN A C 1
ATOM 1574 O O . ASN A 1 200 ? 18.797 -10.062 -11.375 1 80.69 200 ASN A O 1
ATOM 1578 N N . VAL A 1 201 ? 16.859 -9.211 -11.531 1 89.75 201 VAL A N 1
ATOM 1579 C CA . VAL A 1 201 ? 16.281 -9.883 -10.367 1 89.75 201 VAL A CA 1
ATOM 1580 C C . VAL A 1 201 ? 14.977 -10.57 -10.766 1 89.75 201 VAL A C 1
ATOM 1582 O O . VAL A 1 201 ? 13.891 -10.086 -10.461 1 89.75 201 VAL A O 1
ATOM 1585 N N . PRO A 1 202 ? 15.07 -11.758 -11.375 1 90.69 202 PRO A N 1
ATOM 1586 C CA . PRO A 1 202 ? 13.875 -12.461 -11.844 1 90.69 202 PRO A CA 1
ATOM 1587 C C . PRO A 1 202 ? 12.797 -12.586 -10.766 1 90.69 202 PRO A C 1
ATOM 1589 O O . PRO A 1 202 ? 11.609 -12.586 -11.078 1 90.69 202 PRO A O 1
ATOM 1592 N N . LEU A 1 203 ? 13.156 -12.625 -9.547 1 92.25 203 LEU A N 1
ATOM 1593 C CA . LEU A 1 203 ? 12.219 -12.773 -8.438 1 92.25 203 LEU A CA 1
ATOM 1594 C C . LEU A 1 203 ? 11.227 -11.609 -8.406 1 92.25 203 LEU A C 1
ATOM 1596 O O . LEU A 1 203 ? 10.148 -11.734 -7.832 1 92.25 203 LEU A O 1
ATOM 1600 N N . ASP A 1 204 ? 11.586 -10.57 -9.031 1 92.5 204 ASP A N 1
ATOM 1601 C CA . ASP A 1 204 ? 10.766 -9.359 -8.945 1 92.5 204 ASP A CA 1
ATOM 1602 C C . ASP A 1 204 ? 9.727 -9.32 -10.055 1 92.5 204 ASP A C 1
ATOM 1604 O O . ASP A 1 204 ? 8.773 -8.539 -10 1 92.5 204 ASP A O 1
ATOM 1608 N N . TYR A 1 205 ? 9.867 -10.172 -11.117 1 93.75 205 TYR A N 1
ATOM 1609 C CA . TYR A 1 205 ? 8.922 -9.992 -12.219 1 93.75 205 TYR A CA 1
ATOM 1610 C C . TYR A 1 205 ? 8.492 -11.336 -12.781 1 93.75 205 TYR A C 1
ATOM 1612 O O . TYR A 1 205 ? 7.531 -11.414 -13.555 1 93.75 205 TYR A O 1
ATOM 1620 N N . SER A 1 206 ? 9.109 -12.414 -12.453 1 93.75 206 SER A N 1
ATOM 1621 C CA . SER A 1 206 ? 8.734 -13.758 -12.883 1 93.75 206 SER A CA 1
ATOM 1622 C C . SER A 1 206 ? 7.957 -14.492 -11.797 1 93.75 206 SER A C 1
ATOM 1624 O O . SER A 1 206 ? 8.469 -14.703 -10.695 1 93.75 206 SER A O 1
ATOM 1626 N N . LEU A 1 207 ? 6.762 -14.922 -12.148 1 94.44 207 LEU A N 1
ATOM 1627 C CA . LEU A 1 207 ? 5.949 -15.641 -11.172 1 94.44 207 LEU A CA 1
ATOM 1628 C C . LEU A 1 207 ? 6.57 -17 -10.844 1 94.44 207 LEU A C 1
ATOM 1630 O O . LEU A 1 207 ? 6.602 -17.391 -9.68 1 94.44 207 LEU A O 1
ATOM 1634 N N . LYS A 1 208 ? 7.055 -17.641 -11.82 1 92.38 208 LYS A N 1
ATOM 1635 C CA . LYS A 1 208 ? 7.688 -18.938 -11.609 1 92.38 208 LYS A CA 1
ATOM 1636 C C . LYS A 1 208 ? 8.875 -18.828 -10.656 1 92.38 208 LYS A C 1
ATOM 1638 O O . LYS A 1 208 ? 8.984 -19.594 -9.703 1 92.38 208 LYS A O 1
ATOM 1643 N N . ALA A 1 209 ? 9.742 -17.844 -10.945 1 91.88 209 ALA A N 1
ATOM 1644 C CA . ALA A 1 209 ? 10.898 -17.625 -10.086 1 91.88 209 ALA A CA 1
ATOM 1645 C C . ALA A 1 209 ? 10.469 -17.312 -8.656 1 91.88 209 ALA A C 1
ATOM 1647 O O . ALA A 1 209 ? 11.094 -17.781 -7.699 1 91.88 209 ALA A O 1
ATOM 1648 N N . TYR A 1 210 ? 9.453 -16.625 -8.516 1 94.12 210 TYR A N 1
ATOM 1649 C CA . TYR A 1 210 ? 8.969 -16.234 -7.199 1 94.12 210 TYR A CA 1
ATOM 1650 C C . TYR A 1 210 ? 8.422 -17.438 -6.441 1 94.12 210 TYR A C 1
ATOM 1652 O O . TYR A 1 210 ? 8.742 -17.641 -5.266 1 94.12 210 TYR A O 1
ATOM 1660 N N . VAL A 1 211 ? 7.551 -18.188 -7.086 1 93.56 211 VAL A N 1
ATOM 1661 C CA . VAL A 1 211 ? 6.875 -19.312 -6.441 1 93.56 211 VAL A CA 1
ATOM 1662 C C . VAL A 1 211 ? 7.891 -20.375 -6.059 1 93.56 211 VAL A C 1
ATOM 1664 O O . VAL A 1 211 ? 7.66 -21.172 -5.133 1 93.56 211 VAL A O 1
ATOM 1667 N N . GLU A 1 212 ? 9.008 -20.391 -6.676 1 92.38 212 GLU A N 1
ATOM 1668 C CA . GLU A 1 212 ? 10.062 -21.359 -6.375 1 92.38 212 GLU A CA 1
ATOM 1669 C C . GLU A 1 212 ? 10.562 -21.188 -4.941 1 92.38 212 GLU A C 1
ATOM 1671 O O . GLU A 1 212 ? 10.945 -22.172 -4.297 1 92.38 212 GLU A O 1
ATOM 1676 N N . VAL A 1 213 ? 10.586 -19.969 -4.512 1 93.44 213 VAL A N 1
ATOM 1677 C CA . VAL A 1 213 ? 11.172 -19.734 -3.197 1 93.44 213 VAL A CA 1
ATOM 1678 C C . VAL A 1 213 ? 10.117 -19.156 -2.258 1 93.44 213 VAL A C 1
ATOM 1680 O O . VAL A 1 213 ? 10.43 -18.734 -1.138 1 93.44 213 VAL A O 1
ATOM 1683 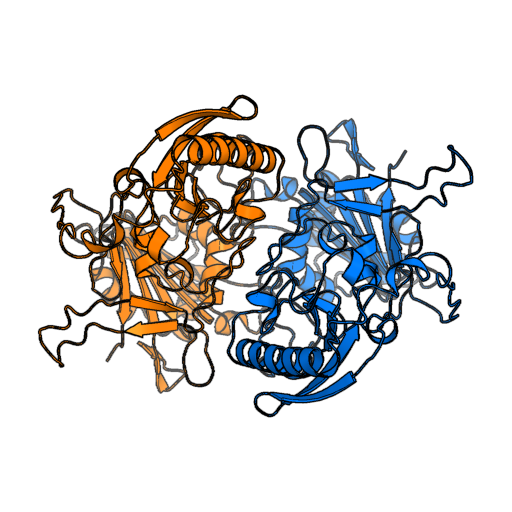N N . MET A 1 214 ? 8.883 -19.172 -2.658 1 93.69 214 MET A N 1
ATOM 1684 C CA . MET A 1 214 ? 7.812 -18.484 -1.932 1 93.69 214 MET A CA 1
ATOM 1685 C C . MET A 1 214 ? 7.602 -19.125 -0.562 1 93.69 214 MET A C 1
ATOM 1687 O O . MET A 1 214 ? 7.355 -18.422 0.421 1 93.69 214 MET A O 1
ATOM 1691 N N . PHE A 1 215 ? 7.723 -20.406 -0.517 1 93.12 215 PHE A N 1
ATOM 1692 C CA . PHE A 1 215 ? 7.508 -21.109 0.745 1 93.12 215 PHE A CA 1
ATOM 1693 C C . PHE A 1 215 ? 8.82 -21.672 1.281 1 93.12 215 PHE A C 1
ATOM 1695 O O . PHE A 1 215 ? 9.609 -22.25 0.527 1 93.12 215 PHE A O 1
ATOM 1702 N N . LEU A 1 216 ? 8.969 -21.438 2.561 1 93.44 216 LEU A N 1
ATOM 1703 C CA . LEU A 1 216 ? 10.156 -21.969 3.215 1 93.44 216 LEU A CA 1
ATOM 1704 C C . LEU A 1 216 ? 10.18 -23.5 3.168 1 93.44 216 LEU A C 1
ATOM 1706 O O . LEU A 1 216 ? 11.211 -24.094 2.879 1 93.44 216 LEU A O 1
ATOM 1710 N N . ASN A 1 217 ? 9.039 -24.047 3.5 1 89.56 217 ASN A N 1
ATOM 1711 C CA . ASN A 1 217 ? 8.836 -25.5 3.438 1 89.56 217 ASN A CA 1
ATOM 1712 C C . ASN A 1 217 ? 7.625 -25.859 2.586 1 89.56 217 ASN A C 1
ATOM 1714 O O . ASN A 1 217 ? 6.551 -26.141 3.115 1 89.56 217 ASN A O 1
ATOM 1718 N N . PRO A 1 218 ? 7.914 -25.859 1.274 1 86.31 218 PRO A N 1
ATOM 1719 C CA . PRO A 1 218 ? 6.789 -26.156 0.382 1 86.31 218 PRO A CA 1
ATOM 1720 C C . PRO A 1 218 ? 6.258 -27.578 0.543 1 86.31 218 PRO A C 1
ATOM 1722 O O . PRO A 1 218 ? 7.039 -28.531 0.572 1 86.31 218 PRO A O 1
ATOM 1725 N N . GLN A 1 219 ? 4.93 -27.641 0.746 1 83.75 219 GLN A N 1
ATOM 1726 C CA . GLN A 1 219 ? 4.289 -28.938 0.932 1 83.75 219 GLN A CA 1
ATOM 1727 C C . GLN A 1 219 ? 3.271 -29.219 -0.171 1 83.75 219 GLN A C 1
ATOM 1729 O O . GLN A 1 219 ? 2.424 -30.109 -0.032 1 83.75 219 GLN A O 1
ATOM 1734 N N . MET A 1 220 ? 3.311 -28.5 -1.231 1 85.44 220 MET A N 1
ATOM 1735 C CA . MET A 1 220 ? 2.334 -28.672 -2.305 1 85.44 220 MET A CA 1
ATOM 1736 C C . MET A 1 220 ? 3.016 -28.656 -3.668 1 85.44 220 MET A C 1
ATOM 1738 O O . MET A 1 220 ? 4.148 -28.188 -3.797 1 85.44 220 MET A O 1
ATOM 1742 N N . LYS A 1 221 ? 2.346 -29.266 -4.625 1 87.75 221 LYS A N 1
ATOM 1743 C CA . LYS A 1 221 ? 2.773 -29.172 -6.02 1 87.75 221 LYS A CA 1
ATOM 1744 C C . LYS A 1 221 ? 2.199 -27.938 -6.691 1 87.75 221 LYS A C 1
ATOM 1746 O O . LYS A 1 221 ? 1.002 -27.656 -6.586 1 87.75 221 LYS A O 1
ATOM 1751 N N . ILE A 1 222 ? 3.098 -27.234 -7.289 1 90 222 ILE A N 1
ATOM 1752 C CA . ILE A 1 222 ? 2.666 -25.984 -7.91 1 90 222 ILE A CA 1
ATOM 1753 C C . ILE A 1 222 ? 2.975 -26.016 -9.406 1 90 222 ILE A C 1
ATOM 1755 O O . ILE A 1 222 ? 4.043 -26.484 -9.812 1 90 222 ILE A O 1
ATOM 1759 N N . THR A 1 223 ? 2.068 -25.641 -10.211 1 89.75 223 THR A N 1
ATOM 1760 C CA . THR A 1 223 ? 2.268 -25.5 -11.648 1 89.75 223 THR A CA 1
ATOM 1761 C C . THR A 1 223 ? 1.944 -24.078 -12.102 1 89.75 223 THR A C 1
ATOM 1763 O O . THR A 1 223 ? 1.009 -23.453 -11.586 1 89.75 223 THR A O 1
ATOM 1766 N N . VAL A 1 224 ? 2.762 -23.547 -12.984 1 90.75 224 VAL A N 1
ATOM 1767 C CA . VAL A 1 224 ? 2.523 -22.25 -13.617 1 90.75 224 VAL A CA 1
ATOM 1768 C C . VAL A 1 224 ? 2.393 -22.438 -15.125 1 90.75 224 VAL A C 1
ATOM 1770 O O . VAL A 1 224 ? 3.312 -22.922 -15.781 1 90.75 224 VAL A O 1
ATOM 1773 N N . GLN A 1 225 ? 1.327 -22.031 -15.648 1 90.69 225 GLN A N 1
ATOM 1774 C CA . GLN A 1 225 ? 1.043 -22.203 -17.078 1 90.69 225 GLN A CA 1
ATOM 1775 C C . GLN A 1 225 ? 1.257 -23.641 -17.516 1 90.69 225 GLN A C 1
ATOM 1777 O O . GLN A 1 225 ? 1.907 -23.891 -18.531 1 90.69 225 GLN A O 1
ATOM 1782 N N . GLY A 1 226 ? 0.834 -24.531 -16.688 1 82.62 226 GLY A N 1
ATOM 1783 C CA . GLY A 1 226 ? 0.906 -25.938 -17 1 82.62 226 GLY A CA 1
ATOM 1784 C C . GLY A 1 226 ? 2.273 -26.547 -16.734 1 82.62 226 GLY A C 1
ATOM 1785 O O . GLY A 1 226 ? 2.449 -27.766 -16.812 1 82.62 226 GLY A O 1
ATOM 1786 N N . SER A 1 227 ? 3.223 -25.766 -16.406 1 85.25 227 SER A N 1
ATOM 1787 C CA . SER A 1 227 ? 4.574 -26.25 -16.141 1 85.25 227 SER A CA 1
ATOM 1788 C C . SER A 1 227 ? 4.824 -26.406 -14.648 1 85.25 227 SER A C 1
ATOM 1790 O O . SER A 1 227 ? 4.555 -25.484 -13.875 1 85.25 227 SER A O 1
ATOM 1792 N N . PRO A 1 228 ? 5.355 -27.547 -14.305 1 87.19 228 PRO A N 1
ATOM 1793 C CA . PRO A 1 228 ? 5.66 -27.719 -12.883 1 87.19 228 PRO A CA 1
ATOM 1794 C C . PRO A 1 228 ? 6.773 -26.797 -12.398 1 87.19 228 PRO A C 1
ATOM 1796 O O . PRO A 1 228 ? 7.719 -26.516 -13.133 1 87.19 228 PRO A O 1
ATOM 1799 N N . VAL A 1 229 ? 6.578 -26.328 -11.234 1 88.94 229 VAL A N 1
ATOM 1800 C CA . VAL A 1 229 ? 7.59 -25.484 -10.609 1 88.94 229 VAL A CA 1
ATOM 1801 C C . VAL A 1 229 ? 8.43 -26.328 -9.641 1 88.94 229 VAL A C 1
ATOM 1803 O O . VAL A 1 229 ? 7.895 -27.047 -8.797 1 88.94 229 VAL A O 1
ATOM 1806 N N . ILE A 1 230 ? 9.695 -26.25 -9.852 1 84.62 230 ILE A N 1
ATOM 1807 C CA . ILE A 1 230 ? 10.602 -26.906 -8.914 1 84.62 230 ILE A CA 1
ATOM 1808 C C . ILE A 1 230 ? 10.828 -26.016 -7.699 1 84.62 230 ILE A C 1
ATOM 1810 O O . ILE A 1 230 ? 11.516 -25 -7.789 1 84.62 230 ILE A O 1
ATOM 1814 N N . VAL A 1 231 ? 10.211 -26.469 -6.645 1 85.62 231 VAL A N 1
ATOM 1815 C CA . VAL A 1 231 ? 10.312 -25.672 -5.426 1 85.62 231 VAL A CA 1
ATOM 1816 C C . VAL A 1 231 ? 11.727 -25.797 -4.844 1 85.62 231 VAL A C 1
ATOM 1818 O O . VAL A 1 231 ? 12.352 -26.859 -4.934 1 85.62 231 VAL A O 1
ATOM 1821 N N . CYS A 1 232 ? 12.242 -24.672 -4.355 1 83.56 232 CYS A N 1
ATOM 1822 C CA . CYS A 1 232 ? 13.609 -24.578 -3.855 1 83.56 232 CYS A CA 1
ATOM 1823 C C . CYS A 1 232 ? 13.633 -24.312 -2.355 1 83.56 232 CYS A C 1
ATOM 1825 O O . CYS A 1 232 ? 12.992 -23.375 -1.881 1 83.56 232 CYS A O 1
ATOM 1827 N N . HIS A 1 233 ? 14.242 -25.312 -1.641 1 89.06 233 HIS A N 1
ATOM 1828 C CA . HIS A 1 233 ? 14.609 -25 -0.261 1 89.06 233 HIS A CA 1
ATOM 1829 C C . HIS A 1 233 ? 15.852 -24.109 -0.203 1 89.06 233 HIS A C 1
ATOM 1831 O O . HIS A 1 233 ? 16.984 -24.625 -0.198 1 89.06 233 HIS A O 1
ATOM 1837 N N . LEU A 1 234 ? 15.648 -22.891 -0.092 1 89.19 234 LEU A N 1
ATOM 1838 C CA . LEU A 1 234 ? 16.703 -21.906 -0.282 1 89.19 234 LEU A CA 1
ATOM 1839 C C . LEU A 1 234 ? 17.875 -22.172 0.675 1 89.19 234 LEU A C 1
ATOM 1841 O O . LEU A 1 234 ? 19.031 -22.125 0.275 1 89.19 234 LEU A O 1
ATOM 1845 N N . GLU A 1 235 ? 17.578 -22.516 1.889 1 90.62 235 GLU A N 1
ATOM 1846 C CA . GLU A 1 235 ? 18.609 -22.734 2.893 1 90.62 235 GLU A CA 1
ATOM 1847 C C . GLU A 1 235 ? 19.5 -23.922 2.514 1 90.62 235 GLU A C 1
ATOM 1849 O O . GLU A 1 235 ? 20.688 -23.938 2.832 1 90.62 235 GLU A O 1
ATOM 1854 N N . LYS A 1 236 ? 18.953 -24.812 1.855 1 88.38 236 LYS A N 1
ATOM 1855 C CA . LYS A 1 236 ? 19.672 -26.047 1.536 1 88.38 236 LYS A CA 1
ATOM 1856 C C . LYS A 1 236 ? 20.484 -25.891 0.259 1 88.38 236 LYS A C 1
ATOM 1858 O O . LYS A 1 236 ? 21.375 -26.703 -0.027 1 88.38 236 LYS A O 1
ATOM 1863 N N . THR A 1 237 ? 20.188 -24.891 -0.45 1 88.56 237 THR A N 1
ATOM 1864 C CA . THR A 1 237 ? 20.875 -24.703 -1.718 1 88.56 237 THR A CA 1
ATOM 1865 C C . THR A 1 237 ? 22.125 -23.844 -1.524 1 88.56 237 THR A C 1
ATOM 1867 O O . THR A 1 237 ? 22.938 -23.688 -2.445 1 88.56 237 THR A O 1
ATOM 1870 N N . LEU A 1 238 ? 22.312 -23.375 -0.366 1 91.69 238 LEU A N 1
ATOM 1871 C CA . LEU A 1 238 ? 23.422 -22.453 -0.099 1 91.69 238 LEU A CA 1
ATOM 1872 C C . LEU A 1 238 ? 24.688 -23.234 0.221 1 91.69 238 LEU A C 1
ATOM 1874 O O . LEU A 1 238 ? 24.641 -24.359 0.713 1 91.69 238 LEU A O 1
ATOM 1878 N N . ARG A 1 239 ? 25.781 -22.609 -0.128 1 91.06 239 ARG A N 1
ATOM 1879 C CA . ARG A 1 239 ? 27.094 -23.125 0.219 1 91.06 239 ARG A CA 1
ATOM 1880 C C . ARG A 1 239 ? 27.688 -22.375 1.406 1 91.06 239 ARG A C 1
ATOM 1882 O O . ARG A 1 239 ? 27.281 -21.25 1.694 1 91.06 239 ARG A O 1
ATOM 1889 N N . ASN A 1 240 ? 28.703 -23.016 2.143 1 92 240 ASN A N 1
ATOM 1890 C CA . ASN A 1 240 ? 29.359 -22.406 3.291 1 92 240 ASN A CA 1
ATOM 1891 C C . ASN A 1 240 ? 28.344 -21.844 4.281 1 92 240 ASN A C 1
ATOM 1893 O O . ASN A 1 240 ? 28.422 -20.672 4.66 1 92 240 ASN A O 1
ATOM 1897 N N . THR A 1 241 ? 27.453 -22.703 4.617 1 93.5 241 THR A N 1
ATOM 1898 C CA . THR A 1 241 ? 26.312 -22.281 5.414 1 93.5 241 THR A CA 1
ATOM 1899 C C . THR A 1 241 ? 26.703 -22.125 6.883 1 93.5 241 THR A C 1
ATOM 1901 O O . THR A 1 241 ? 27.562 -22.875 7.383 1 93.5 241 THR A O 1
ATOM 1904 N N . SER A 1 242 ? 26.25 -21.141 7.512 1 94.81 242 SER A N 1
ATOM 1905 C CA . SER A 1 242 ? 26.344 -20.922 8.953 1 94.81 242 SER A CA 1
ATOM 1906 C C . SER A 1 242 ? 24.969 -20.656 9.555 1 94.81 242 SER A C 1
ATOM 1908 O O . SER A 1 242 ? 24.219 -19.812 9.062 1 94.81 242 SER A O 1
ATOM 1910 N N . VAL A 1 243 ? 24.672 -21.453 10.539 1 95.81 243 VAL A N 1
ATOM 1911 C CA . VAL A 1 243 ? 23.406 -21.266 11.25 1 95.81 243 VAL A CA 1
ATOM 1912 C C . VAL A 1 243 ? 23.656 -20.5 12.547 1 95.81 243 VAL A C 1
ATOM 1914 O O . VAL A 1 243 ? 24.406 -20.969 13.414 1 95.81 243 VAL A O 1
ATOM 1917 N N . LEU A 1 244 ? 23.047 -19.391 12.656 1 95.62 244 LEU A N 1
ATOM 1918 C CA . LEU A 1 244 ? 23.266 -18.5 13.797 1 95.62 244 LEU A CA 1
ATOM 1919 C C . LEU A 1 244 ? 21.984 -18.359 14.609 1 95.62 244 LEU A C 1
ATOM 1921 O O . LEU A 1 244 ? 20.906 -18.141 14.047 1 95.62 244 LEU A O 1
ATOM 1925 N N . SER A 1 245 ? 22.141 -18.547 15.898 1 94.31 245 SER A N 1
ATOM 1926 C CA . SER A 1 245 ? 21.016 -18.344 16.797 1 94.31 245 SER A CA 1
ATOM 1927 C C . SER A 1 245 ? 21.188 -17.047 17.594 1 94.31 245 SER A C 1
ATOM 1929 O O . SER A 1 245 ? 22.297 -16.656 17.922 1 94.31 245 SER A O 1
ATOM 1931 N N . GLY A 1 246 ? 20.078 -16.359 17.75 1 93.56 246 GLY A N 1
ATOM 1932 C CA . GLY A 1 246 ? 20.109 -15.133 18.516 1 93.56 246 GLY A CA 1
ATOM 1933 C C . GLY A 1 246 ? 18.797 -14.812 19.203 1 93.56 246 GLY A C 1
ATOM 1934 O O . GLY A 1 246 ? 17.922 -15.672 19.297 1 93.56 246 GLY A O 1
ATOM 1935 N N . GLU A 1 247 ? 18.828 -13.633 19.875 1 93.75 247 GLU A N 1
ATOM 1936 C CA . GLU A 1 247 ? 17.641 -13.141 20.578 1 93.75 247 GLU A CA 1
ATOM 1937 C C . GLU A 1 247 ? 17.406 -11.656 20.281 1 93.75 247 GLU A C 1
ATOM 1939 O O . GLU A 1 247 ? 18.344 -10.859 20.297 1 93.75 247 GLU A O 1
ATOM 1944 N N . ILE A 1 248 ? 16.219 -11.414 19.906 1 92.75 248 ILE A N 1
ATOM 1945 C CA . ILE A 1 248 ? 15.828 -10.031 19.672 1 92.75 248 ILE A CA 1
ATOM 1946 C C . ILE A 1 248 ? 14.648 -9.68 20.578 1 92.75 248 ILE A C 1
ATOM 1948 O O . ILE A 1 248 ? 13.555 -10.227 20.422 1 92.75 248 ILE A O 1
ATOM 1952 N N . MET A 1 249 ? 14.914 -8.742 21.516 1 90.56 249 MET A N 1
ATOM 1953 C CA . MET A 1 249 ? 13.891 -8.281 22.438 1 90.56 249 MET A CA 1
ATOM 1954 C C . MET A 1 249 ? 13.227 -9.461 23.156 1 90.56 249 MET A C 1
ATOM 1956 O O . MET A 1 249 ? 12 -9.531 23.234 1 90.56 249 MET A O 1
ATOM 1960 N N . GLY A 1 250 ? 13.93 -10.461 23.484 1 89.25 250 GLY A N 1
ATOM 1961 C CA . GLY A 1 250 ? 13.484 -11.594 24.281 1 89.25 250 GLY A CA 1
ATOM 1962 C C . GLY A 1 250 ? 12.93 -12.734 23.438 1 89.25 250 GLY A C 1
ATOM 1963 O O . GLY A 1 250 ? 12.492 -13.75 23.969 1 89.25 250 GLY A O 1
ATOM 1964 N N . ARG A 1 251 ? 12.945 -12.602 22.172 1 91.88 251 ARG A N 1
ATOM 1965 C CA . ARG A 1 251 ? 12.43 -13.633 21.281 1 91.88 251 ARG A CA 1
ATOM 1966 C C . ARG A 1 251 ? 13.555 -14.273 20.469 1 91.88 251 ARG A C 1
ATOM 1968 O O . ARG A 1 251 ? 14.43 -13.578 19.953 1 91.88 251 ARG A O 1
ATOM 1975 N N . THR A 1 252 ? 13.43 -15.555 20.344 1 93 252 THR A N 1
ATOM 1976 C CA . THR A 1 252 ? 14.508 -16.297 19.688 1 93 252 THR A CA 1
ATOM 1977 C C . THR A 1 252 ? 14.398 -16.188 18.172 1 93 252 THR A C 1
ATOM 1979 O O . THR A 1 252 ? 13.297 -16.062 17.625 1 93 252 THR A O 1
ATOM 1982 N N . ILE A 1 253 ? 15.531 -16.219 17.531 1 94.94 253 ILE A N 1
ATOM 1983 C CA . ILE A 1 253 ? 15.609 -16.156 16.078 1 94.94 253 ILE A CA 1
ATOM 1984 C C . ILE A 1 253 ? 16.766 -17.031 15.578 1 94.94 253 ILE A C 1
ATOM 1986 O O . ILE A 1 253 ? 17.766 -17.188 16.266 1 94.94 253 ILE A O 1
ATOM 1990 N N . GLN A 1 254 ? 16.516 -17.672 14.445 1 96.25 254 GLN A N 1
ATOM 1991 C CA . GLN A 1 254 ? 17.547 -18.469 13.797 1 96.25 254 GLN A CA 1
ATOM 1992 C C . GLN A 1 254 ? 17.781 -18.016 12.359 1 96.25 254 GLN A C 1
ATOM 1994 O O . GLN A 1 254 ? 16.844 -17.969 11.562 1 96.25 254 GLN A O 1
ATOM 1999 N N . LEU A 1 255 ? 18.984 -17.672 12.094 1 97.25 255 LEU A N 1
ATOM 2000 C CA . LEU A 1 255 ? 19.375 -17.172 10.781 1 97.25 255 LEU A CA 1
ATOM 2001 C C . LEU A 1 255 ? 20.344 -18.141 10.094 1 97.25 255 LEU A C 1
ATOM 2003 O O . LEU A 1 255 ? 21.312 -18.578 10.703 1 97.25 255 LEU A O 1
ATOM 2007 N N . THR A 1 256 ? 20.031 -18.5 8.914 1 97.19 256 THR A N 1
ATOM 2008 C CA . THR A 1 256 ? 20.953 -19.297 8.094 1 97.19 256 THR A CA 1
ATOM 2009 C C . THR A 1 256 ? 21.594 -18.422 7.02 1 97.19 256 THR A C 1
ATOM 2011 O O . THR A 1 256 ? 20.891 -17.812 6.2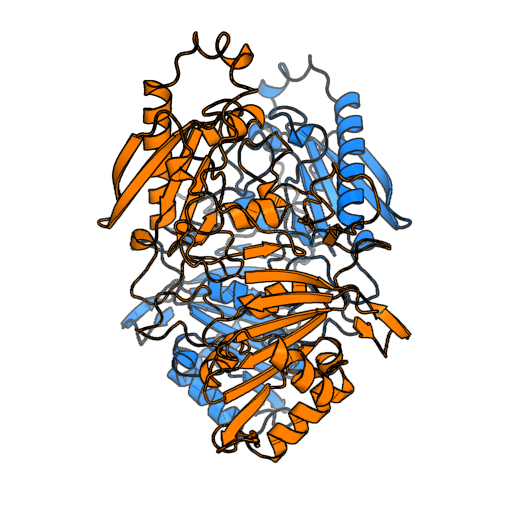07 1 97.19 256 THR A O 1
ATOM 2014 N N . LEU A 1 257 ? 22.891 -18.328 7.078 1 96.44 257 LEU A N 1
ATOM 2015 C CA . LEU A 1 257 ? 23.641 -17.578 6.074 1 96.44 257 LEU A CA 1
ATOM 2016 C C . LEU A 1 257 ? 24.438 -18.531 5.18 1 96.44 257 LEU A C 1
ATOM 2018 O O . LEU A 1 257 ? 24.859 -19.594 5.625 1 96.44 257 LEU A O 1
ATOM 2022 N N . GLY A 1 258 ? 24.547 -18.109 3.934 1 95.31 258 GLY A N 1
ATOM 2023 C CA . GLY A 1 258 ? 25.344 -18.875 2.979 1 95.31 258 GLY A CA 1
ATOM 2024 C C . GLY A 1 258 ? 25.641 -18.094 1.703 1 95.31 258 GLY A C 1
ATOM 2025 O O . GLY A 1 258 ? 25.297 -16.922 1.594 1 95.31 258 GLY A O 1
ATOM 2026 N N . THR A 1 259 ? 26.344 -18.781 0.844 1 93.06 259 THR A N 1
ATOM 2027 C CA . THR A 1 259 ? 26.703 -18.172 -0.434 1 93.06 259 THR A CA 1
ATOM 2028 C C . THR A 1 259 ? 26.016 -18.906 -1.587 1 93.06 259 THR A C 1
ATOM 2030 O O . THR A 1 259 ? 25.781 -20.109 -1.51 1 93.06 259 THR A O 1
ATOM 2033 N N . SER A 1 260 ? 25.625 -18.156 -2.539 1 90.94 260 SER A N 1
ATOM 2034 C CA . SER A 1 260 ? 25.016 -18.688 -3.752 1 90.94 260 SER A CA 1
ATOM 2035 C C . SER A 1 260 ? 25.781 -18.234 -4.996 1 90.94 260 SER A C 1
ATOM 2037 O O . SER A 1 260 ? 25.906 -17.047 -5.254 1 90.94 260 SER A O 1
ATOM 2039 N N . ASP A 1 261 ? 26.125 -19.172 -5.855 1 85.81 261 ASP A N 1
ATOM 2040 C CA . ASP A 1 261 ? 26.859 -18.859 -7.082 1 85.81 261 ASP A CA 1
ATOM 2041 C C . ASP A 1 261 ? 25.938 -18.172 -8.094 1 85.81 261 ASP A C 1
ATOM 2043 O O . ASP A 1 261 ? 26.359 -17.25 -8.805 1 85.81 261 ASP A O 1
ATOM 2047 N N . VAL A 1 262 ? 24.781 -18.656 -8.117 1 84.12 262 VAL A N 1
ATOM 2048 C CA . VAL A 1 262 ? 23.812 -18.094 -9.047 1 84.12 262 VAL A CA 1
ATOM 2049 C C . VAL A 1 262 ? 23.578 -16.625 -8.711 1 84.12 262 VAL A C 1
ATOM 2051 O O . VAL A 1 262 ? 23.641 -15.758 -9.594 1 84.12 262 VAL A O 1
ATOM 2054 N N . GLU A 1 263 ? 23.375 -16.406 -7.445 1 87.31 263 GLU A N 1
ATOM 2055 C CA . GLU A 1 263 ? 23.109 -15.031 -7.016 1 87.31 263 GLU A CA 1
ATOM 2056 C C . GLU A 1 263 ? 24.359 -14.164 -7.117 1 87.31 263 GLU A C 1
ATOM 2058 O O . GLU A 1 263 ? 24.281 -12.969 -7.395 1 87.31 263 GLU A O 1
ATOM 2063 N N . TRP A 1 264 ? 25.469 -14.789 -6.957 1 85.75 264 TRP A N 1
ATOM 2064 C CA . TRP A 1 264 ? 26.734 -14.07 -7.168 1 85.75 264 TRP A CA 1
ATOM 2065 C C . TRP A 1 264 ? 26.844 -13.594 -8.609 1 85.75 264 TRP A C 1
ATOM 2067 O O . TRP A 1 264 ? 27.188 -12.438 -8.859 1 85.75 264 TRP A O 1
ATOM 2077 N N . GLY A 1 265 ? 26.562 -14.5 -9.477 1 82 265 GLY A N 1
ATOM 2078 C CA . GLY A 1 265 ? 26.609 -14.148 -10.891 1 82 265 GLY A CA 1
ATOM 2079 C C . GLY A 1 265 ? 25.641 -13.031 -11.258 1 82 265 GLY A C 1
ATOM 2080 O O . GLY A 1 265 ? 25.938 -12.203 -12.117 1 82 265 GLY A O 1
ATOM 2081 N N . ARG A 1 266 ? 24.547 -12.984 -10.578 1 81.56 266 ARG A N 1
ATOM 2082 C CA . ARG A 1 266 ? 23.531 -11.977 -10.844 1 81.56 266 ARG A CA 1
ATOM 2083 C C . ARG A 1 266 ? 23.797 -10.703 -10.047 1 81.56 266 ARG A C 1
ATOM 2085 O O . ARG A 1 266 ? 23.016 -9.742 -10.125 1 81.56 266 ARG A O 1
ATOM 2092 N N . MET A 1 267 ? 24.828 -10.742 -9.242 1 82.44 267 MET A N 1
ATOM 2093 C CA . MET A 1 267 ? 25.219 -9.609 -8.398 1 82.44 267 MET A CA 1
ATOM 2094 C C . MET A 1 267 ? 24.156 -9.32 -7.348 1 82.44 267 MET A C 1
ATOM 2096 O O . MET A 1 267 ? 23.906 -8.164 -7.008 1 82.44 267 MET A O 1
ATOM 2100 N N . ASN A 1 268 ? 23.5 -10.398 -6.953 1 87.81 268 ASN A N 1
ATOM 2101 C CA . ASN A 1 268 ? 22.469 -10.25 -5.938 1 87.81 268 ASN A CA 1
ATOM 2102 C C . ASN A 1 268 ? 22.984 -10.633 -4.551 1 87.81 268 ASN A C 1
ATOM 2104 O O . ASN A 1 268 ? 24.031 -11.258 -4.426 1 87.81 268 ASN A O 1
ATOM 2108 N N . ARG A 1 269 ? 22.297 -10.117 -3.582 1 90.75 269 ARG A N 1
ATOM 2109 C CA . ARG A 1 269 ? 22.609 -10.383 -2.182 1 90.75 269 ARG A CA 1
ATOM 2110 C C . ARG A 1 269 ? 21.453 -9.969 -1.275 1 90.75 269 ARG A C 1
ATOM 2112 O O . ARG A 1 269 ? 20.562 -9.227 -1.698 1 90.75 269 ARG A O 1
ATOM 2119 N N . GLY A 1 270 ? 21.5 -10.586 -0.093 1 93.69 270 GLY A N 1
ATOM 2120 C CA . GLY A 1 270 ? 20.531 -10.094 0.88 1 93.69 270 GLY A CA 1
ATOM 2121 C C . GLY A 1 270 ? 19.828 -11.203 1.632 1 93.69 270 GLY A C 1
ATOM 2122 O O . GLY A 1 270 ? 20.109 -12.383 1.413 1 93.69 270 GLY A O 1
ATOM 2123 N N . ILE A 1 271 ? 18.984 -10.828 2.482 1 96.69 271 ILE A N 1
ATOM 2124 C CA . ILE A 1 271 ? 18.328 -11.75 3.396 1 96.69 271 ILE A CA 1
ATOM 2125 C C . ILE A 1 271 ? 16.891 -12 2.926 1 96.69 271 ILE A C 1
ATOM 2127 O O . ILE A 1 271 ? 16.188 -11.07 2.525 1 96.69 271 ILE A O 1
ATOM 2131 N N . PHE A 1 272 ? 16.5 -13.227 2.93 1 97.06 272 PHE A N 1
ATOM 2132 C CA . PHE A 1 272 ? 15.109 -13.625 2.684 1 97.06 272 PHE A CA 1
ATOM 2133 C C . PHE A 1 272 ? 14.352 -13.781 3.996 1 97.06 272 PHE A C 1
ATOM 2135 O O . PHE A 1 272 ? 14.711 -14.617 4.832 1 97.06 272 PHE A O 1
ATOM 2142 N N . LEU A 1 273 ? 13.336 -13 4.16 1 96.5 273 LEU A N 1
ATOM 2143 C CA . LEU A 1 273 ? 12.539 -13.016 5.379 1 96.5 273 LEU A CA 1
ATOM 2144 C C . LEU A 1 273 ? 11.219 -13.742 5.156 1 96.5 273 LEU A C 1
ATOM 2146 O O . LEU A 1 273 ? 10.43 -13.367 4.285 1 96.5 273 LEU A O 1
ATOM 2150 N N . TYR A 1 274 ? 11.016 -14.742 5.961 1 94.06 274 TYR A N 1
ATOM 2151 C CA . TYR A 1 274 ? 9.773 -15.516 5.898 1 94.06 274 TYR A CA 1
ATOM 2152 C C . TYR A 1 274 ? 8.922 -15.266 7.133 1 94.06 274 TYR A C 1
ATOM 2154 O O . TYR A 1 274 ? 9.438 -14.953 8.203 1 94.06 274 TYR A O 1
ATOM 2162 N N . TRP A 1 275 ? 7.691 -15.32 7.008 1 91.19 275 TRP A N 1
ATOM 2163 C CA . TRP A 1 275 ? 6.699 -15.266 8.078 1 91.19 275 TRP A CA 1
ATOM 2164 C C . TRP A 1 275 ? 5.676 -16.375 7.934 1 91.19 275 TRP A C 1
ATOM 2166 O O . TRP A 1 275 ? 4.969 -16.453 6.926 1 91.19 275 TRP A O 1
ATOM 2176 N N . HIS A 1 276 ? 5.594 -17.266 8.906 1 88.12 276 HIS A N 1
ATOM 2177 C CA . HIS A 1 276 ? 4.777 -18.469 8.844 1 88.12 276 HIS A CA 1
ATOM 2178 C C . HIS A 1 276 ? 5.102 -19.281 7.598 1 88.12 276 HIS A C 1
ATOM 2180 O O . HIS A 1 276 ? 4.195 -19.766 6.914 1 88.12 276 HIS A O 1
ATOM 2186 N N . GLY A 1 277 ? 6.359 -19.266 7.258 1 90.5 277 GLY A N 1
ATOM 2187 C CA . GLY A 1 277 ? 6.848 -20.078 6.152 1 90.5 277 GLY A CA 1
ATOM 2188 C C . GLY A 1 277 ? 6.617 -19.438 4.797 1 90.5 277 GLY A C 1
ATOM 2189 O O . GLY A 1 277 ? 6.934 -20.031 3.764 1 90.5 277 GLY A O 1
ATOM 2190 N N . ARG A 1 278 ? 6.105 -18.234 4.773 1 91.69 278 ARG A N 1
ATOM 2191 C CA . ARG A 1 278 ? 5.855 -17.531 3.521 1 91.69 278 ARG A CA 1
ATOM 2192 C C . ARG A 1 278 ? 6.836 -16.375 3.336 1 91.69 278 ARG A C 1
ATOM 2194 O O . ARG A 1 278 ? 7.047 -15.586 4.258 1 91.69 278 ARG A O 1
ATOM 2201 N N . LEU A 1 279 ? 7.332 -16.328 2.123 1 95.19 279 LEU A N 1
ATOM 2202 C CA . LEU A 1 279 ? 8.281 -15.258 1.812 1 95.19 279 LEU A CA 1
ATOM 2203 C C . LEU A 1 279 ? 7.598 -13.898 1.828 1 95.19 279 LEU A C 1
ATOM 2205 O O . LEU A 1 279 ? 6.555 -13.711 1.201 1 95.19 279 LEU A O 1
ATOM 2209 N N . ILE A 1 280 ? 8.148 -12.906 2.57 1 92.88 280 ILE A N 1
ATOM 2210 C CA . ILE A 1 280 ? 7.586 -11.562 2.648 1 92.88 280 ILE A CA 1
ATOM 2211 C C . ILE A 1 280 ? 8.547 -10.57 1.999 1 92.88 280 ILE A C 1
ATOM 2213 O O . ILE A 1 280 ? 8.141 -9.773 1.148 1 92.88 280 ILE A O 1
ATOM 2217 N N . GLU A 1 281 ? 9.789 -10.703 2.375 1 94.38 281 GLU A N 1
ATOM 2218 C CA . GLU A 1 281 ? 10.812 -9.844 1.783 1 94.38 281 GLU A CA 1
ATOM 2219 C C . GLU A 1 281 ? 11.977 -10.672 1.234 1 94.38 281 GLU A C 1
ATOM 2221 O O . GLU A 1 281 ? 12.391 -11.656 1.851 1 94.38 281 GLU A O 1
ATOM 2226 N N . SER A 1 282 ? 12.43 -10.234 0.08 1 94.62 282 SER A N 1
ATOM 2227 C CA . SER A 1 282 ? 13.555 -10.914 -0.546 1 94.62 282 SER A CA 1
ATOM 2228 C C . SER A 1 282 ? 14.719 -9.953 -0.775 1 94.62 282 SER A C 1
ATOM 2230 O O . SER A 1 282 ? 14.508 -8.766 -1.021 1 94.62 282 SER A O 1
ATOM 2232 N N . TYR A 1 283 ? 15.938 -10.484 -0.677 1 93.06 283 TYR A N 1
ATOM 2233 C CA . TYR A 1 283 ? 17.172 -9.758 -0.924 1 93.06 283 TYR A CA 1
ATOM 2234 C C . TYR A 1 283 ? 17.25 -8.492 -0.071 1 93.06 283 TYR A C 1
ATOM 2236 O O . TYR A 1 283 ? 17.672 -7.438 -0.55 1 93.06 283 TYR A O 1
ATOM 2244 N N . LYS A 1 284 ? 16.719 -8.594 1.09 1 93.12 284 LYS A N 1
ATOM 2245 C CA . LYS A 1 284 ? 16.828 -7.453 1.991 1 93.12 284 LYS A CA 1
ATOM 2246 C C . LYS A 1 284 ? 18.297 -7.133 2.291 1 93.12 284 LYS A C 1
ATOM 2248 O O . LYS A 1 284 ? 19.031 -7.984 2.787 1 93.12 284 LYS A O 1
ATOM 2253 N N . ARG A 1 285 ? 18.641 -5.938 2.008 1 90.44 285 ARG A N 1
ATOM 2254 C CA . ARG A 1 285 ? 20.016 -5.512 2.273 1 90.44 285 ARG A CA 1
ATOM 2255 C C . ARG A 1 285 ? 20.172 -5.078 3.725 1 90.44 285 ARG A C 1
ATOM 2257 O O . ARG A 1 285 ? 19.359 -4.32 4.25 1 90.44 285 ARG A O 1
ATOM 2264 N N . VAL A 1 286 ? 21.203 -5.621 4.293 1 91.81 286 VAL A N 1
ATOM 2265 C CA . VAL A 1 286 ? 21.438 -5.32 5.699 1 91.81 286 VAL A CA 1
ATOM 2266 C C . VAL A 1 286 ? 22.906 -5.012 5.922 1 91.81 286 VAL A C 1
ATOM 2268 O O . VAL A 1 286 ? 23.75 -5.367 5.102 1 91.81 286 VAL A O 1
ATOM 2271 N N . GLY A 1 287 ? 23.219 -4.242 6.98 1 88.44 287 GLY A N 1
ATOM 2272 C CA . GLY A 1 287 ? 24.594 -3.943 7.336 1 88.44 287 GLY A CA 1
ATOM 2273 C C . GLY A 1 287 ? 25.344 -3.213 6.238 1 88.44 287 GLY A C 1
ATOM 2274 O O . GLY A 1 287 ? 24.828 -2.248 5.664 1 88.44 287 GLY A O 1
ATOM 2275 N N . ALA A 1 288 ? 26.531 -3.664 5.957 1 84.94 288 ALA A N 1
ATOM 2276 C CA . ALA A 1 288 ? 27.422 -2.99 5.004 1 84.94 288 ALA A CA 1
ATOM 2277 C C . ALA A 1 288 ? 26.891 -3.131 3.58 1 84.94 288 ALA A C 1
ATOM 2279 O O . ALA A 1 288 ? 27.266 -2.359 2.695 1 84.94 288 ALA A O 1
ATOM 2280 N N . GLN A 1 289 ? 26.016 -4.117 3.348 1 84.44 289 GLN A N 1
ATOM 2281 C CA . GLN A 1 289 ? 25.422 -4.332 2.031 1 84.44 289 GLN A CA 1
ATOM 2282 C C . GLN A 1 289 ? 24.641 -3.104 1.574 1 84.44 289 GLN A C 1
ATOM 2284 O O . GLN A 1 289 ? 24.438 -2.9 0.375 1 84.44 289 GLN A O 1
ATOM 2289 N N . LYS A 1 290 ? 24.141 -2.322 2.525 1 79.75 290 LYS A N 1
ATOM 2290 C CA . LYS A 1 290 ? 23.297 -1.167 2.223 1 79.75 290 LYS A CA 1
ATOM 2291 C C . LYS A 1 290 ? 24.125 -0.028 1.629 1 79.75 290 LYS A C 1
ATOM 2293 O O . LYS A 1 290 ? 23.578 0.837 0.935 1 79.75 290 LYS A O 1
ATOM 2298 N N . HIS A 1 291 ? 25.438 -0.058 1.897 1 73.25 291 HIS A N 1
ATOM 2299 C CA . HIS A 1 291 ? 26.234 1.134 1.627 1 73.25 291 HIS A CA 1
ATOM 2300 C C . HIS A 1 291 ? 27.188 0.906 0.46 1 73.25 291 HIS A C 1
ATOM 2302 O O . HIS A 1 291 ? 27.75 1.86 -0.087 1 73.25 291 HIS A O 1
ATOM 2308 N N . ASN A 1 292 ? 27.406 -0.303 0.182 1 67.88 292 ASN A N 1
ATOM 2309 C CA . ASN A 1 292 ? 28.359 -0.626 -0.879 1 67.88 292 ASN A CA 1
ATOM 2310 C C . ASN A 1 292 ? 27.766 -1.639 -1.861 1 67.88 292 ASN A C 1
ATOM 2312 O O . ASN A 1 292 ? 27.172 -2.637 -1.451 1 67.88 292 ASN A O 1
ATOM 2316 N N . ALA A 1 293 ? 27.984 -1.368 -3.117 1 67.12 293 ALA A N 1
ATOM 2317 C CA . ALA A 1 293 ? 27.375 -2.189 -4.164 1 67.12 293 ALA A CA 1
ATOM 2318 C C . ALA A 1 293 ? 28.031 -3.566 -4.227 1 67.12 293 ALA A C 1
ATOM 2320 O O . ALA A 1 293 ? 27.422 -4.539 -4.66 1 67.12 293 ALA A O 1
ATOM 2321 N N . ASP A 1 294 ? 29.156 -3.711 -3.705 1 70.44 294 ASP A N 1
ATOM 2322 C CA . ASP A 1 294 ? 29.859 -4.973 -3.926 1 70.44 294 ASP A CA 1
ATOM 2323 C C . ASP A 1 294 ? 29.984 -5.766 -2.627 1 70.44 294 ASP A C 1
ATOM 2325 O O . ASP A 1 294 ? 30.234 -6.973 -2.652 1 70.44 294 ASP A O 1
ATOM 2329 N N . THR A 1 295 ? 29.75 -5.117 -1.596 1 78.88 295 THR A N 1
ATOM 2330 C CA . THR A 1 295 ? 29.906 -5.793 -0.314 1 78.88 295 THR A CA 1
ATOM 2331 C C . THR A 1 295 ? 28.828 -6.859 -0.133 1 78.88 295 THR A C 1
ATOM 2333 O O . THR A 1 295 ? 27.641 -6.582 -0.292 1 78.88 295 THR A O 1
ATOM 2336 N N . GLY A 1 296 ? 29.266 -8.141 0.059 1 84.81 296 GLY A N 1
ATOM 2337 C CA . GLY A 1 296 ? 28.344 -9.227 0.374 1 84.81 296 GLY A CA 1
ATOM 2338 C C . GLY A 1 296 ? 27.734 -9.859 -0.857 1 84.81 296 GLY A C 1
ATOM 2339 O O . GLY A 1 296 ? 26.688 -10.516 -0.766 1 84.81 296 GLY A O 1
ATOM 2340 N N . ARG A 1 297 ? 28.281 -9.594 -1.968 1 86 297 ARG A N 1
ATOM 2341 C CA . ARG A 1 297 ? 27.766 -10.188 -3.193 1 86 297 ARG A CA 1
ATOM 2342 C C . ARG A 1 297 ? 27.688 -11.711 -3.074 1 86 297 ARG A C 1
ATOM 2344 O O . ARG A 1 297 ? 28.625 -12.352 -2.607 1 86 297 ARG A O 1
ATOM 2351 N N . GLY A 1 298 ? 26.531 -12.227 -3.367 1 89.62 298 GLY A N 1
ATOM 2352 C CA . GLY A 1 298 ? 26.344 -13.672 -3.367 1 89.62 298 GLY A CA 1
ATOM 2353 C C . GLY A 1 298 ? 25.953 -14.219 -2.01 1 89.62 298 GLY A C 1
ATOM 2354 O O . GLY A 1 298 ? 25.609 -15.398 -1.886 1 89.62 298 GLY A O 1
ATOM 2355 N N . ILE A 1 299 ? 26 -13.398 -1.024 1 93.31 299 ILE A N 1
ATOM 2356 C CA . ILE A 1 299 ? 25.609 -13.844 0.311 1 93.31 299 ILE A CA 1
ATOM 2357 C C . ILE A 1 299 ? 24.094 -13.812 0.451 1 93.31 299 ILE A C 1
ATOM 2359 O O . ILE A 1 299 ? 23.469 -12.797 0.162 1 93.31 299 ILE A O 1
ATOM 2363 N N . ILE A 1 300 ? 23.531 -14.906 0.818 1 95.44 300 ILE A N 1
ATOM 2364 C CA . ILE A 1 300 ? 22.094 -15.031 1.001 1 95.44 300 ILE A CA 1
ATOM 2365 C C . ILE A 1 300 ? 21.797 -15.484 2.43 1 95.44 300 ILE A C 1
ATOM 2367 O O . ILE A 1 300 ? 22.484 -16.359 2.971 1 95.44 300 ILE A O 1
ATOM 2371 N N . GLY A 1 301 ? 20.891 -14.82 3.043 1 97.31 301 GLY A N 1
ATOM 2372 C CA . GLY A 1 301 ? 20.391 -15.234 4.344 1 97.31 301 GLY A CA 1
ATOM 2373 C C . GLY A 1 301 ? 18.922 -15.641 4.309 1 97.31 301 GLY A C 1
ATOM 2374 O O . GLY A 1 301 ? 18.141 -15.07 3.562 1 97.31 301 GLY A O 1
ATOM 2375 N N . VAL A 1 302 ? 18.609 -16.656 5.062 1 97.69 302 VAL A N 1
ATOM 2376 C CA . VAL A 1 302 ? 17.234 -17.141 5.156 1 97.69 302 VAL A CA 1
ATOM 2377 C C . VAL A 1 302 ? 16.797 -17.172 6.617 1 97.69 302 VAL A C 1
ATOM 2379 O O . VAL A 1 302 ? 17.469 -17.75 7.469 1 97.69 302 VAL A O 1
ATOM 2382 N N . VAL A 1 303 ? 15.688 -16.562 6.898 1 97.19 303 VAL A N 1
ATOM 2383 C CA . VAL A 1 303 ? 15.227 -16.516 8.281 1 97.19 303 VAL A CA 1
ATOM 2384 C C . VAL A 1 303 ? 13.703 -16.453 8.32 1 97.19 303 VAL A C 1
ATOM 2386 O O . VAL A 1 303 ? 13.078 -15.789 7.492 1 97.19 303 VAL A O 1
ATOM 2389 N N . ASP A 1 304 ? 13.102 -17.234 9.164 1 94.81 304 ASP A N 1
ATOM 2390 C CA . ASP A 1 304 ? 11.672 -17.141 9.477 1 94.81 304 ASP A CA 1
ATOM 2391 C C . ASP A 1 304 ? 11.438 -16.344 10.758 1 94.81 304 ASP A C 1
ATOM 2393 O O . ASP A 1 304 ? 11.812 -16.781 11.844 1 94.81 304 ASP A O 1
ATOM 2397 N N . ILE A 1 305 ? 10.82 -15.211 10.602 1 93.5 305 ILE A N 1
ATOM 2398 C CA . ILE A 1 305 ? 10.75 -14.289 11.734 1 93.5 305 ILE A CA 1
ATOM 2399 C C . ILE A 1 305 ? 9.367 -14.375 12.383 1 93.5 305 ILE A C 1
ATOM 2401 O O . ILE A 1 305 ? 8.906 -13.414 13.008 1 93.5 305 ILE A O 1
ATOM 2405 N N . THR A 1 306 ? 8.648 -15.445 12.227 1 89.31 306 THR A N 1
ATOM 2406 C CA . THR A 1 306 ? 7.312 -15.672 12.773 1 89.31 306 THR A CA 1
ATOM 2407 C C . THR A 1 306 ? 7.293 -15.414 14.281 1 89.31 306 THR A C 1
ATOM 2409 O O . THR A 1 306 ? 6.383 -14.758 14.797 1 89.31 306 THR A O 1
ATOM 2412 N N . ASN A 1 307 ? 8.305 -15.82 14.922 1 87 307 ASN A N 1
ATOM 2413 C CA . ASN A 1 307 ? 8.367 -15.703 16.375 1 87 307 ASN A CA 1
ATOM 2414 C C . ASN A 1 307 ? 8.547 -14.25 16.812 1 87 307 ASN A C 1
ATOM 2416 O O . ASN A 1 307 ? 8.234 -13.898 17.953 1 87 307 ASN A O 1
ATOM 2420 N N . LEU A 1 308 ? 9.141 -13.453 15.984 1 87.56 308 LEU A N 1
ATOM 2421 C CA . LEU A 1 308 ? 9.438 -12.07 16.344 1 87.56 308 LEU A CA 1
ATOM 2422 C C . LEU A 1 308 ? 8.203 -11.188 16.172 1 87.56 308 LEU A C 1
ATOM 2424 O O . LEU A 1 308 ? 7.949 -10.305 16.984 1 87.56 308 LEU A O 1
ATOM 2428 N N . ILE A 1 309 ? 7.555 -11.281 15.055 1 75.56 309 ILE A N 1
ATOM 2429 C CA . ILE A 1 309 ? 6.535 -10.312 14.664 1 75.56 309 ILE A CA 1
ATOM 2430 C C . ILE A 1 309 ? 5.148 -10.867 14.984 1 75.56 309 ILE A C 1
ATOM 2432 O O . ILE A 1 309 ? 4.148 -10.148 14.883 1 75.56 309 ILE A O 1
ATOM 2436 N N . ASP A 1 310 ? 4.93 -11.906 15.469 1 64.62 310 ASP A N 1
ATOM 2437 C CA . ASP A 1 310 ? 3.607 -12.391 15.852 1 64.62 310 ASP A CA 1
ATOM 2438 C C . ASP A 1 310 ? 3.166 -11.789 17.188 1 64.62 310 ASP A C 1
ATOM 2440 O O . ASP A 1 310 ? 3.799 -12.023 18.219 1 64.62 310 ASP A O 1
ATOM 2444 N N . ASP A 1 311 ? 2.709 -10.406 17.062 1 55.16 311 ASP A N 1
ATOM 2445 C CA . ASP A 1 311 ? 2.316 -9.922 18.375 1 55.16 311 ASP A CA 1
ATOM 2446 C C . ASP A 1 311 ? 0.949 -10.469 18.781 1 55.16 311 ASP A C 1
ATOM 2448 O O . ASP A 1 311 ? 0.092 -10.703 17.938 1 55.16 311 ASP A O 1
ATOM 2452 N N . LYS A 1 312 ? 0.888 -11.047 19.953 1 52.47 312 LYS A N 1
ATOM 2453 C CA . LYS A 1 312 ? -0.274 -11.57 20.672 1 52.47 312 LYS A CA 1
ATOM 2454 C C . LYS A 1 312 ? -1.481 -10.656 20.5 1 52.47 312 LYS A C 1
ATOM 2456 O O . LYS A 1 312 ? -2.623 -11.086 20.656 1 52.47 312 LYS A O 1
ATOM 2461 N N . ASP A 1 313 ? -1.185 -9.391 20.266 1 51.09 313 ASP A N 1
ATOM 2462 C CA . ASP A 1 313 ? -2.312 -8.469 20.328 1 51.09 313 ASP A CA 1
ATOM 2463 C C . ASP A 1 313 ? -3.014 -8.367 18.969 1 51.09 313 ASP A C 1
ATOM 2465 O O . ASP A 1 313 ? -3.826 -7.469 18.75 1 51.09 313 ASP A O 1
ATOM 2469 N N . GLY A 1 314 ? -2.73 -9.375 18.062 1 53.53 314 GLY A N 1
ATOM 2470 C CA . GLY A 1 314 ? -3.549 -9.422 16.859 1 53.53 314 GLY A CA 1
ATOM 2471 C C . GLY A 1 314 ? -3.045 -8.508 15.766 1 53.53 314 GLY A C 1
ATOM 2472 O O . GLY A 1 314 ? -3.654 -8.422 14.695 1 53.53 314 GLY A O 1
ATOM 2473 N N . HIS A 1 315 ? -2.049 -7.711 16.016 1 57.38 315 HIS A N 1
ATOM 2474 C CA . HIS A 1 315 ? -1.617 -6.766 14.992 1 57.38 315 HIS A CA 1
ATOM 2475 C C . HIS A 1 315 ? -0.554 -7.383 14.086 1 57.38 315 HIS A C 1
ATOM 2477 O O . HIS A 1 315 ? 0.453 -7.902 14.57 1 57.38 315 HIS A O 1
ATOM 2483 N N . THR A 1 316 ? -1.088 -7.75 12.859 1 62 316 THR A N 1
ATOM 2484 C CA . THR A 1 316 ? -0.06 -8.281 11.969 1 62 316 THR A CA 1
ATOM 2485 C C . THR A 1 316 ? 0.833 -7.16 11.445 1 62 316 THR A C 1
ATOM 2487 O O . THR A 1 316 ? 0.351 -6.07 11.133 1 62 316 THR A O 1
ATOM 2490 N N . TRP A 1 317 ? 2.17 -7.367 11.539 1 75.56 317 TRP A N 1
ATOM 2491 C CA . TRP A 1 317 ? 3.227 -6.453 11.117 1 75.56 317 TRP A CA 1
ATOM 2492 C C . TRP A 1 317 ? 3.531 -6.617 9.633 1 75.56 317 TRP A C 1
ATOM 2494 O O . TRP A 1 317 ? 4.32 -5.859 9.062 1 75.56 317 TRP A O 1
ATOM 2504 N N . VAL A 1 318 ? 2.84 -7.621 9.055 1 81.31 318 VAL A N 1
ATOM 2505 C CA . VAL A 1 318 ? 3.012 -7.805 7.621 1 81.31 318 VAL A CA 1
ATOM 2506 C C . VAL A 1 318 ? 2.086 -6.855 6.863 1 81.31 318 VAL A C 1
ATOM 2508 O O . VAL A 1 318 ? 0.919 -6.691 7.23 1 81.31 318 VAL A O 1
ATOM 2511 N N . LEU A 1 319 ? 2.611 -6.207 5.891 1 77.56 319 LEU A N 1
ATOM 2512 C CA . LEU A 1 319 ? 1.803 -5.312 5.07 1 77.56 319 LEU A CA 1
ATOM 2513 C C . LEU A 1 319 ? 0.739 -6.086 4.301 1 77.56 319 LEU A C 1
ATOM 2515 O O . LEU A 1 319 ? 0.906 -7.277 4.035 1 77.56 319 LEU A O 1
ATOM 2519 N N . ASN A 1 320 ? -0.316 -5.383 3.898 1 71.06 320 ASN A N 1
ATOM 2520 C CA . ASN A 1 320 ? -1.405 -6.008 3.156 1 71.06 320 ASN A CA 1
ATOM 2521 C C . ASN A 1 320 ? -0.928 -6.551 1.812 1 71.06 320 ASN A C 1
ATOM 2523 O O . ASN A 1 320 ? -1.492 -7.516 1.293 1 71.06 320 ASN A O 1
ATOM 2527 N N . SER A 1 321 ? 0.111 -5.918 1.315 1 70.25 321 SER A N 1
ATOM 2528 C CA . SER A 1 321 ? 0.66 -6.371 0.043 1 70.25 321 SER A CA 1
ATOM 2529 C C . SER A 1 321 ? 1.429 -7.68 0.208 1 70.25 321 SER A C 1
ATOM 2531 O O . SER A 1 321 ? 1.729 -8.359 -0.776 1 70.25 321 SER A O 1
ATOM 2533 N N . LYS A 1 322 ? 1.716 -8.039 1.445 1 73.44 322 LYS A N 1
ATOM 2534 C CA . LYS A 1 322 ? 2.488 -9.234 1.771 1 73.44 322 LYS A CA 1
ATOM 2535 C C . LYS A 1 322 ? 3.885 -9.172 1.163 1 73.44 322 LYS A C 1
ATOM 2537 O O . LYS A 1 322 ? 4.484 -10.203 0.858 1 73.44 322 LYS A O 1
ATOM 2542 N N . GLN A 1 323 ? 4.344 -7.973 0.913 1 78.69 323 GLN A N 1
ATOM 2543 C CA . GLN A 1 323 ? 5.664 -7.801 0.319 1 78.69 323 GLN A CA 1
ATOM 2544 C C . GLN A 1 323 ? 6.551 -6.918 1.192 1 78.69 323 GLN A C 1
ATOM 2546 O O . GLN A 1 323 ? 7.453 -6.242 0.69 1 78.69 323 GLN A O 1
ATOM 2551 N N . GLY A 1 324 ? 6.215 -6.895 2.438 1 86.31 324 GLY A N 1
ATOM 2552 C CA . GLY A 1 324 ? 7.008 -6.113 3.371 1 86.31 324 GLY A CA 1
ATOM 2553 C C . GLY A 1 324 ? 6.438 -6.102 4.777 1 86.31 324 GLY A C 1
ATOM 2554 O O . GLY A 1 324 ? 5.367 -6.66 5.023 1 86.31 324 GLY A O 1
ATOM 2555 N N . PHE A 1 325 ? 7.195 -5.508 5.664 1 87.56 325 PHE A N 1
ATOM 2556 C CA . PHE A 1 325 ? 6.793 -5.41 7.062 1 87.56 325 PHE A CA 1
ATOM 2557 C C . PHE A 1 325 ? 6.566 -3.955 7.461 1 87.56 325 PHE A C 1
ATOM 2559 O O . PHE A 1 325 ? 7.145 -3.047 6.863 1 87.56 325 PHE A O 1
ATOM 2566 N N . GLN A 1 326 ? 5.719 -3.812 8.438 1 83 326 GLN A N 1
ATOM 2567 C CA . GLN A 1 326 ? 5.504 -2.482 9 1 83 326 GLN A CA 1
ATOM 2568 C C . GLN A 1 326 ? 6.75 -1.987 9.734 1 83 326 GLN A C 1
ATOM 2570 O O . GLN A 1 326 ? 7.484 -2.779 10.328 1 83 326 GLN A O 1
ATOM 2575 N N . ASP A 1 327 ? 6.945 -0.715 9.617 1 86.62 327 ASP A N 1
ATOM 2576 C CA . ASP A 1 327 ? 8.039 -0.095 10.359 1 86.62 327 ASP A CA 1
ATOM 2577 C C . ASP A 1 327 ? 7.734 -0.071 11.859 1 86.62 327 ASP A C 1
ATOM 2579 O O . ASP A 1 327 ? 6.82 0.629 12.305 1 86.62 327 ASP A O 1
ATOM 2583 N N . CYS A 1 328 ? 8.414 -0.856 12.586 1 86.69 328 CYS A N 1
ATOM 2584 C CA . CYS A 1 328 ? 8.219 -0.948 14.023 1 86.69 328 CYS A CA 1
ATOM 2585 C C . CYS A 1 328 ? 9.531 -1.234 14.742 1 86.69 328 CYS A C 1
ATOM 2587 O O . CYS A 1 328 ? 10.547 -1.514 14.102 1 86.69 328 CYS A O 1
ATOM 2589 N N . GLU A 1 329 ? 9.5 -1.206 16 1 88.06 329 GLU A N 1
ATOM 2590 C CA . GLU A 1 329 ? 10.703 -1.316 16.828 1 88.06 329 GLU A CA 1
ATOM 2591 C C . GLU A 1 329 ? 11.391 -2.664 16.609 1 88.06 329 GLU A C 1
ATOM 2593 O O . GLU A 1 329 ? 12.602 -2.721 16.375 1 88.06 329 GLU A O 1
ATOM 2598 N N . ILE A 1 330 ? 10.664 -3.723 16.75 1 88.81 330 ILE A N 1
ATOM 2599 C CA . ILE A 1 330 ? 11.242 -5.059 16.641 1 88.81 330 ILE A CA 1
ATOM 2600 C C . ILE A 1 330 ? 11.859 -5.254 15.266 1 88.81 330 ILE A C 1
ATOM 2602 O O . ILE A 1 330 ? 12.898 -5.91 15.125 1 88.81 330 ILE A O 1
ATOM 2606 N N . TYR A 1 331 ? 11.211 -4.758 14.297 1 90.81 331 TYR A N 1
ATOM 2607 C CA . TYR A 1 331 ? 11.758 -4.867 12.953 1 90.81 331 TYR A CA 1
ATOM 2608 C C . TYR A 1 331 ? 13.07 -4.105 12.836 1 90.81 331 TYR A C 1
ATOM 2610 O O . TYR A 1 331 ? 14.008 -4.574 12.18 1 90.81 331 TYR A O 1
ATOM 2618 N N . ALA A 1 332 ? 13.133 -2.953 13.391 1 90.44 332 ALA A N 1
ATOM 2619 C CA . ALA A 1 332 ? 14.367 -2.174 13.398 1 90.44 332 ALA A CA 1
ATOM 2620 C C . ALA A 1 332 ? 15.492 -2.93 14.102 1 90.44 332 ALA A C 1
ATOM 2622 O O . ALA A 1 332 ? 16.625 -2.959 13.617 1 90.44 332 ALA A O 1
ATOM 2623 N N . GLU A 1 333 ? 15.172 -3.484 15.195 1 92.62 333 GLU A N 1
ATOM 2624 C CA . GLU A 1 333 ? 16.156 -4.27 15.93 1 92.62 333 GLU A CA 1
ATOM 2625 C C . GLU A 1 333 ? 16.594 -5.496 15.133 1 92.62 333 GLU A C 1
ATOM 2627 O O . GLU A 1 333 ? 17.75 -5.887 15.172 1 92.62 333 GLU A O 1
ATOM 2632 N N . LEU A 1 334 ? 15.633 -6.078 14.516 1 94.5 334 LEU A N 1
ATOM 2633 C CA . LEU A 1 334 ? 15.93 -7.219 13.656 1 94.5 334 LEU A CA 1
ATOM 2634 C C . LEU A 1 334 ? 16.922 -6.828 12.562 1 94.5 334 LEU A C 1
ATOM 2636 O O . LEU A 1 334 ? 17.906 -7.531 12.336 1 94.5 334 LEU A O 1
ATOM 2640 N N . GLU A 1 335 ? 16.641 -5.766 11.914 1 93.19 335 GLU A N 1
ATOM 2641 C CA . GLU A 1 335 ? 17.516 -5.297 10.836 1 93.19 335 GLU A CA 1
ATOM 2642 C C . GLU A 1 335 ? 18.938 -5.078 11.336 1 93.19 335 GLU A C 1
ATOM 2644 O O . GLU A 1 335 ? 19.906 -5.438 10.656 1 93.19 335 GLU A O 1
ATOM 2649 N N . GLU A 1 336 ? 19.031 -4.473 12.477 1 93.19 336 GLU A N 1
ATOM 2650 C CA . GLU A 1 336 ? 20.344 -4.23 13.062 1 93.19 336 GLU A CA 1
ATOM 2651 C C . GLU A 1 336 ? 21.062 -5.539 13.375 1 93.19 336 GLU A C 1
ATOM 2653 O O . GLU A 1 336 ? 22.25 -5.684 13.086 1 93.19 336 GLU A O 1
ATOM 2658 N N . TRP A 1 337 ? 20.328 -6.414 13.945 1 96.38 337 TRP A N 1
ATOM 2659 C CA . TRP A 1 337 ? 20.906 -7.707 14.297 1 96.38 337 TRP A CA 1
ATOM 2660 C C . TRP A 1 337 ? 21.344 -8.469 13.047 1 96.38 337 TRP A C 1
ATOM 2662 O O . TRP A 1 337 ? 22.438 -9.031 13 1 96.38 337 TRP A O 1
ATOM 2672 N N . LEU A 1 338 ? 20.5 -8.5 12.016 1 96.81 338 LEU A N 1
ATOM 2673 C CA . LEU A 1 338 ? 20.828 -9.164 10.758 1 96.81 338 LEU A CA 1
ATOM 2674 C C . LEU A 1 338 ? 22.078 -8.539 10.133 1 96.81 338 LEU A C 1
ATOM 2676 O O . LEU A 1 338 ? 22.906 -9.25 9.578 1 96.81 338 LEU A O 1
ATOM 2680 N N . GLY A 1 339 ? 22.109 -7.219 10.172 1 94.62 339 GLY A N 1
ATOM 2681 C CA . GLY A 1 339 ? 23.266 -6.523 9.641 1 94.62 339 GLY A CA 1
ATOM 2682 C C . GLY A 1 339 ? 24.578 -6.926 10.312 1 94.62 339 GLY A C 1
ATOM 2683 O O . GLY A 1 339 ? 25.562 -7.227 9.633 1 94.62 339 GLY A O 1
ATOM 2684 N N . ARG A 1 340 ? 24.594 -6.969 11.609 1 94.69 340 ARG A N 1
ATOM 2685 C CA . ARG A 1 340 ? 25.766 -7.344 12.375 1 94.69 340 ARG A CA 1
ATOM 2686 C C . ARG A 1 340 ? 26.203 -8.766 12.047 1 94.69 340 ARG A C 1
ATOM 2688 O O . ARG A 1 340 ? 27.391 -9.023 11.797 1 94.69 340 ARG A O 1
ATOM 2695 N N . LYS A 1 341 ? 25.266 -9.664 12.039 1 95.81 341 LYS A N 1
ATOM 2696 C CA . LYS A 1 341 ? 25.578 -11.07 11.805 1 95.81 341 LYS A CA 1
ATOM 2697 C C . LYS A 1 341 ? 26.062 -11.305 10.375 1 95.81 341 LYS A C 1
ATOM 2699 O O . LYS A 1 341 ? 26.953 -12.125 10.141 1 95.81 341 LYS A O 1
ATOM 2704 N N . THR A 1 342 ? 25.453 -10.633 9.469 1 94.62 342 THR A N 1
ATOM 2705 C CA . THR A 1 342 ? 25.859 -10.773 8.07 1 94.62 342 THR A CA 1
ATOM 2706 C C . THR A 1 342 ? 27.266 -10.219 7.867 1 94.62 342 THR A C 1
ATOM 2708 O O . THR A 1 342 ? 28.078 -10.805 7.137 1 94.62 342 THR A O 1
ATOM 2711 N N . ASP A 1 343 ? 27.516 -9.117 8.492 1 92.38 343 ASP A N 1
ATOM 2712 C CA . ASP A 1 343 ? 28.859 -8.523 8.398 1 92.38 343 ASP A CA 1
ATOM 2713 C C . ASP A 1 343 ? 29.906 -9.453 8.992 1 92.38 343 ASP A C 1
ATOM 2715 O O . ASP A 1 343 ? 30.984 -9.625 8.422 1 92.38 343 ASP A O 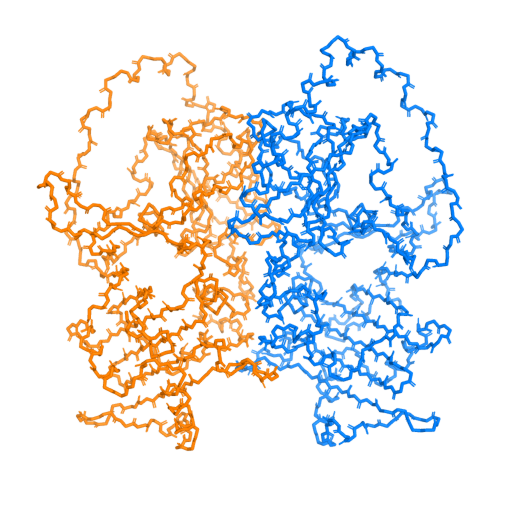1
ATOM 2719 N N . GLU A 1 344 ? 29.625 -10.016 10.125 1 92.81 344 GLU A N 1
ATOM 2720 C CA . GLU A 1 344 ? 30.516 -10.984 10.75 1 92.81 344 GLU A CA 1
ATOM 2721 C C . GLU A 1 344 ? 30.781 -12.18 9.836 1 92.81 344 GLU A C 1
ATOM 2723 O O . GLU A 1 344 ? 31.906 -12.641 9.711 1 92.81 344 GLU A O 1
ATOM 2728 N N . TYR A 1 345 ? 29.734 -12.641 9.242 1 93.88 345 TYR A N 1
ATOM 2729 C CA . TYR A 1 345 ? 29.859 -13.758 8.312 1 93.88 345 TYR A CA 1
ATOM 2730 C C . TYR A 1 345 ? 30.734 -13.391 7.125 1 93.88 345 TYR A C 1
ATOM 2732 O O . TYR A 1 345 ? 31.562 -14.188 6.688 1 93.88 345 TYR A O 1
ATOM 2740 N N . TRP A 1 346 ? 30.516 -12.25 6.598 1 89.25 346 TRP A N 1
ATOM 2741 C CA . TRP A 1 346 ? 31.297 -11.773 5.461 1 89.25 346 TRP A CA 1
ATOM 2742 C C . TRP A 1 346 ? 32.781 -11.672 5.82 1 89.25 346 TRP A C 1
ATOM 2744 O O . TRP A 1 346 ? 33.625 -12.07 5.043 1 89.25 346 TRP A O 1
ATOM 2754 N N . ASP A 1 347 ? 33.094 -11.148 6.941 1 86 347 ASP A N 1
ATOM 2755 C CA . ASP A 1 347 ? 34.469 -10.984 7.398 1 86 347 ASP A CA 1
ATOM 2756 C C . ASP A 1 347 ? 35.125 -12.344 7.59 1 86 347 ASP A C 1
ATOM 2758 O O . ASP A 1 347 ? 36.312 -12.492 7.309 1 86 347 ASP A O 1
ATOM 2762 N N . ALA A 1 348 ? 34.375 -13.227 7.992 1 86 348 ALA A N 1
ATOM 2763 C CA . ALA A 1 348 ? 34.938 -14.547 8.289 1 86 348 ALA A CA 1
ATOM 2764 C C . ALA A 1 348 ? 35.125 -15.359 7.02 1 86 348 ALA A C 1
ATOM 2766 O O . ALA A 1 348 ? 36.031 -16.203 6.953 1 86 348 ALA A O 1
ATOM 2767 N N . ASN A 1 349 ? 34.344 -15.172 6.059 1 77.06 349 ASN A N 1
ATOM 2768 C CA . ASN A 1 349 ? 34.375 -16.062 4.898 1 77.06 349 ASN A CA 1
ATOM 2769 C C . ASN A 1 349 ? 34.875 -15.336 3.648 1 77.06 349 ASN A C 1
ATOM 2771 O O . ASN A 1 349 ? 35.062 -15.961 2.609 1 77.06 349 ASN A O 1
ATOM 2775 N N . PHE A 1 350 ? 34.906 -13.992 3.605 1 65.31 350 PHE A N 1
ATOM 2776 C CA . PHE A 1 350 ? 35.344 -13.266 2.426 1 65.31 350 PHE A CA 1
ATOM 2777 C C . PHE A 1 350 ? 36.875 -13.305 2.322 1 65.31 350 PHE A C 1
ATOM 2779 O O . PHE A 1 350 ? 37.562 -12.922 3.258 1 65.31 350 PHE A O 1
ATOM 2786 N N . ASP A 1 351 ? 37.406 -14.234 1.509 1 49.12 351 ASP A N 1
ATOM 2787 C CA . ASP A 1 351 ? 38.812 -14.25 1.141 1 49.12 351 ASP A CA 1
ATOM 2788 C C . ASP A 1 351 ? 39.062 -13.469 -0.145 1 49.12 351 ASP A C 1
ATOM 2790 O O . ASP A 1 351 ? 38.562 -13.852 -1.214 1 49.12 351 ASP A O 1
ATOM 2794 N N . PRO A 1 352 ? 39.5 -12.227 -0.167 1 43.84 352 PRO A N 1
ATOM 2795 C CA . PRO A 1 352 ? 39.781 -11.469 -1.391 1 43.84 352 PRO A CA 1
ATOM 2796 C C . PRO A 1 352 ? 40.438 -12.336 -2.479 1 43.84 352 PRO A C 1
ATOM 2798 O O . PRO A 1 352 ? 40.219 -12.078 -3.67 1 43.84 352 PRO A O 1
ATOM 2801 N N . LEU A 1 353 ? 41.344 -13.164 -2.266 1 38.19 353 LEU A N 1
ATOM 2802 C CA . LEU A 1 353 ? 42.188 -13.938 -3.166 1 38.19 353 LEU A CA 1
ATOM 2803 C C . LEU A 1 353 ? 41.375 -15 -3.893 1 38.19 353 LEU A C 1
ATOM 2805 O O . LEU A 1 353 ? 41.656 -15.305 -5.059 1 38.19 353 LEU A O 1
ATOM 2809 N N . ASN A 1 354 ? 40.469 -15.727 -3.355 1 38.25 354 ASN A N 1
ATOM 2810 C CA . ASN A 1 354 ? 39.812 -16.906 -3.918 1 38.25 354 ASN A CA 1
ATOM 2811 C C . ASN A 1 354 ? 38.719 -16.531 -4.883 1 38.25 354 ASN A C 1
ATOM 2813 O O . ASN A 1 354 ? 38.125 -17.391 -5.531 1 38.25 354 ASN A O 1
ATOM 2817 N N . LEU A 1 355 ? 38.219 -15.383 -5.016 1 36.81 355 LEU A N 1
ATOM 2818 C CA . LEU A 1 355 ? 37.125 -15.102 -5.918 1 36.81 355 LEU A CA 1
ATOM 2819 C C . LEU A 1 355 ? 37.562 -15.156 -7.371 1 36.81 355 LEU A C 1
ATOM 2821 O O . LEU A 1 355 ? 36.75 -15.344 -8.273 1 36.81 355 LEU A O 1
ATOM 2825 N N . VAL A 1 356 ? 38.844 -14.938 -7.832 1 34.16 356 VAL A N 1
ATOM 2826 C CA . VAL A 1 356 ? 39.25 -14.977 -9.227 1 34.16 356 VAL A CA 1
ATOM 2827 C C . VAL A 1 356 ? 39.25 -16.422 -9.734 1 34.16 356 VAL A C 1
ATOM 2829 O O . VAL A 1 356 ? 38.969 -16.656 -10.906 1 34.16 356 VAL A O 1
ATOM 2832 N N . ARG A 1 357 ? 39.844 -17.453 -9.031 1 32.19 357 ARG A N 1
ATOM 2833 C CA . ARG A 1 357 ? 40.156 -18.734 -9.633 1 32.19 357 ARG A CA 1
ATOM 2834 C C . ARG A 1 357 ? 38.906 -19.547 -9.93 1 32.19 357 ARG A C 1
ATOM 2836 O O . ARG A 1 357 ? 38.875 -20.328 -10.891 1 32.19 357 ARG A O 1
ATOM 2843 N N . GLU A 1 358 ? 37.906 -19.688 -9.086 1 31.61 358 GLU A N 1
ATOM 2844 C CA . GLU A 1 358 ? 36.906 -20.734 -9.25 1 31.61 358 GLU A CA 1
ATOM 2845 C C . GLU A 1 358 ? 35.844 -20.297 -10.258 1 31.61 358 GLU A C 1
ATOM 2847 O O . GLU A 1 358 ? 34.938 -21.094 -10.602 1 31.61 358 GLU A O 1
ATOM 2852 N N . TYR A 1 359 ? 35.688 -19.188 -10.75 1 31.67 359 TYR A N 1
ATOM 2853 C CA . TYR A 1 359 ? 34.625 -18.844 -11.672 1 31.67 359 TYR A CA 1
ATOM 2854 C C . TYR A 1 359 ? 34.75 -19.609 -12.984 1 31.67 359 TYR A C 1
ATOM 2856 O O . TYR A 1 359 ? 33.844 -19.594 -13.812 1 31.67 359 TYR A O 1
ATOM 2864 N N . GLU A 1 360 ? 35.875 -20.109 -13.438 1 29.33 360 GLU A N 1
ATOM 2865 C CA . GLU A 1 360 ? 35.938 -20.781 -14.727 1 29.33 360 GLU A CA 1
ATOM 2866 C C . GLU A 1 360 ? 35.156 -22.094 -14.703 1 29.33 360 GLU A C 1
ATOM 2868 O O . GLU A 1 360 ? 34.5 -22.438 -15.68 1 29.33 360 GLU A O 1
ATOM 2873 N N . SER A 1 361 ? 35.344 -23.047 -13.75 1 26.88 361 SER A N 1
ATOM 2874 C CA . SER A 1 361 ? 34.969 -24.453 -13.914 1 26.88 361 SER A CA 1
ATOM 2875 C C . SER A 1 361 ? 33.5 -24.672 -13.555 1 26.88 361 SER A C 1
ATOM 2877 O O . SER A 1 361 ? 32.906 -25.641 -14.023 1 26.88 361 SER A O 1
ATOM 2879 N N . VAL A 1 362 ? 32.969 -24.094 -12.562 1 27.34 362 VAL A N 1
ATOM 2880 C CA . VAL A 1 362 ? 31.766 -24.672 -11.969 1 27.34 362 VAL A CA 1
ATOM 2881 C C . VAL A 1 362 ? 30.531 -24.266 -12.781 1 27.34 362 VAL A C 1
ATOM 2883 O O . VAL A 1 362 ? 29.406 -24.625 -12.438 1 27.34 362 VAL A O 1
ATOM 2886 N N . TYR A 1 363 ? 30.516 -23.578 -13.891 1 27.08 363 TYR A N 1
ATOM 2887 C CA . TYR A 1 363 ? 29.281 -23.312 -14.625 1 27.08 363 TYR A CA 1
ATOM 2888 C C . TYR A 1 363 ? 28.578 -24.609 -14.984 1 27.08 363 TYR A C 1
ATOM 2890 O O . TYR A 1 363 ? 27.344 -24.641 -15.102 1 27.08 363 TYR A O 1
ATOM 2898 N N . VAL A 1 364 ? 29.266 -25.703 -15.523 1 24.27 364 VAL A N 1
ATOM 2899 C CA . VAL A 1 364 ? 28.656 -26.766 -16.312 1 24.27 364 VAL A CA 1
ATOM 2900 C C . VAL A 1 364 ? 27.859 -27.688 -15.398 1 24.27 364 VAL A C 1
ATOM 2902 O O . VAL A 1 364 ? 26.75 -28.109 -15.742 1 24.27 364 VAL A O 1
ATOM 2905 N N . GLU A 1 365 ? 28.453 -28.266 -14.336 1 24.59 365 GLU A N 1
ATOM 2906 C CA . GLU A 1 365 ? 28.031 -29.625 -13.984 1 24.59 365 GLU A CA 1
ATOM 2907 C C . GLU A 1 365 ? 26.734 -29.609 -13.172 1 24.59 365 GLU A C 1
ATOM 2909 O O . GLU A 1 365 ? 25.859 -30.438 -13.367 1 24.59 365 GLU A O 1
ATOM 2914 N N . ASN A 1 366 ? 26.641 -28.953 -12.039 1 23.42 366 ASN A N 1
ATOM 2915 C CA . ASN A 1 366 ? 25.828 -29.562 -10.992 1 23.42 366 ASN A CA 1
ATOM 2916 C C . ASN A 1 366 ? 24.359 -29.156 -11.117 1 23.42 366 ASN A C 1
ATOM 2918 O O . ASN A 1 366 ? 23.875 -28.359 -10.32 1 23.42 366 ASN 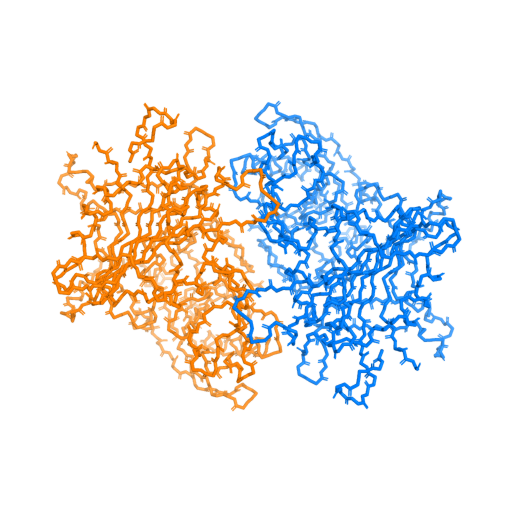A O 1
ATOM 2922 N N . ILE A 1 367 ? 23.781 -28.938 -12.289 1 24.42 367 ILE A N 1
ATOM 2923 C CA . ILE A 1 367 ? 22.328 -28.875 -12.336 1 24.42 367 ILE A CA 1
ATOM 2924 C C . ILE A 1 367 ? 21.734 -30.219 -11.883 1 24.42 367 ILE A C 1
ATOM 2926 O O . ILE A 1 367 ? 21.547 -31.125 -12.695 1 24.42 367 ILE A O 1
ATOM 2930 N N . LEU A 1 368 ? 22.312 -30.984 -10.914 1 21.97 368 LEU A N 1
ATOM 2931 C CA . LEU A 1 368 ? 21.688 -32.281 -10.594 1 21.97 368 LEU A CA 1
ATOM 2932 C C . LEU A 1 368 ? 20.266 -32.062 -10.086 1 21.97 368 LEU A C 1
ATOM 2934 O O . LEU A 1 368 ? 20 -31.156 -9.289 1 21.97 368 LEU A O 1
ATOM 2938 N N . TYR A 1 369 ? 19.234 -32.688 -10.789 1 21.36 369 TYR A N 1
ATOM 2939 C CA . TYR A 1 369 ? 17.812 -32.969 -10.688 1 21.36 369 TYR A CA 1
ATOM 2940 C C . TYR A 1 369 ? 17.5 -33.688 -9.375 1 21.36 369 TYR A C 1
ATOM 2942 O O . TYR A 1 369 ? 17.891 -34.844 -9.18 1 21.36 369 TYR A O 1
ATOM 2950 N N . ILE A 1 370 ? 17.625 -33.25 -8.148 1 21.41 370 ILE A N 1
ATOM 2951 C CA . ILE A 1 370 ? 17.203 -34.062 -7.02 1 21.41 370 ILE A CA 1
ATOM 2952 C C . ILE A 1 370 ? 15.711 -34.344 -7.113 1 21.41 370 ILE A C 1
ATOM 2954 O O . ILE A 1 370 ? 14.898 -33.406 -7.195 1 21.41 370 ILE A O 1
ATOM 2958 N N . SER A 1 371 ? 15.172 -35.562 -7.465 1 21.56 371 SER A N 1
ATOM 2959 C CA . SER A 1 371 ? 13.938 -36.312 -7.629 1 21.56 371 SER A CA 1
ATOM 2960 C C . SER A 1 371 ? 13.195 -36.438 -6.305 1 21.56 371 SER A C 1
ATOM 2962 O O . SER A 1 371 ? 12.305 -37.281 -6.172 1 21.56 371 SER A O 1
ATOM 2964 N N . GLY A 1 372 ? 13.141 -35.656 -5.227 1 22.53 372 GLY A N 1
ATOM 2965 C CA . GLY A 1 372 ? 12.422 -36.125 -4.062 1 22.53 372 GLY A CA 1
ATOM 2966 C C . GLY A 1 372 ? 10.93 -36.312 -4.309 1 22.53 372 GLY A C 1
ATOM 2967 O O . GLY A 1 372 ? 10.352 -35.625 -5.152 1 22.53 372 GLY A O 1
ATOM 2968 N N . HIS A 1 373 ? 10.156 -37.438 -3.908 1 21.97 373 HIS A N 1
ATOM 2969 C CA . HIS A 1 373 ? 8.914 -38.156 -4.094 1 21.97 373 HIS A CA 1
ATOM 2970 C C . HIS A 1 373 ? 7.727 -37.375 -3.535 1 21.97 373 HIS A C 1
ATOM 2972 O O . HIS A 1 373 ? 6.57 -37.719 -3.822 1 21.97 373 HIS A O 1
ATOM 2978 N N . GLU A 1 374 ? 7.754 -36.625 -2.398 1 24.47 374 GLU A N 1
ATOM 2979 C CA . GLU A 1 374 ? 6.508 -36.719 -1.643 1 24.47 374 GLU A CA 1
ATOM 2980 C C . GLU A 1 374 ? 5.379 -35.969 -2.346 1 24.47 374 GLU A C 1
ATOM 2982 O O . GLU A 1 374 ? 5.629 -35.125 -3.186 1 24.47 374 GLU A O 1
ATOM 2987 N N . VAL A 1 375 ? 4.02 -36.188 -1.896 1 22.77 375 VAL A N 1
ATOM 2988 C CA . VAL A 1 375 ? 2.658 -36 -2.379 1 22.77 375 VAL A CA 1
ATOM 2989 C C . VAL A 1 375 ? 2.314 -34.5 -2.367 1 22.77 375 VAL A C 1
ATOM 2991 O O . VAL A 1 375 ? 2.189 -33.906 -1.302 1 22.77 375 VAL A O 1
ATOM 2994 N N . LEU A 1 376 ? 2.93 -33.781 -3.189 1 21.86 376 LEU A N 1
ATOM 2995 C CA . LEU A 1 376 ? 2.881 -32.344 -3.17 1 21.86 376 LEU A CA 1
ATOM 2996 C C . LEU A 1 376 ? 1.54 -31.828 -3.693 1 21.86 376 LEU A C 1
ATOM 2998 O O . LEU A 1 376 ? 1.022 -32.344 -4.688 1 21.86 376 LEU A O 1
ATOM 3002 N N . GLU A 1 377 ? 0.699 -31.219 -2.809 1 26.02 377 GLU A N 1
ATOM 3003 C CA . GLU A 1 377 ? -0.496 -30.5 -3.242 1 26.02 377 GLU A CA 1
ATOM 3004 C C . GLU A 1 377 ? -0.181 -29.547 -4.395 1 26.02 377 GLU A C 1
ATOM 3006 O O . GLU A 1 377 ? 0.885 -28.922 -4.422 1 26.02 377 GLU A O 1
ATOM 3011 N N . VAL A 1 378 ? -0.776 -29.766 -5.574 1 24.28 378 VAL A N 1
ATOM 3012 C CA . VAL A 1 378 ? -0.498 -29.109 -6.848 1 24.28 378 VAL A CA 1
ATOM 3013 C C . VAL A 1 378 ? -1.285 -27.797 -6.941 1 24.28 378 VAL A C 1
ATOM 3015 O O . VAL A 1 378 ? -2.5 -27.781 -6.727 1 24.28 378 VAL A O 1
ATOM 3018 N N . ILE A 1 379 ? -0.708 -26.703 -6.742 1 29.5 379 ILE A N 1
ATOM 3019 C CA . ILE A 1 379 ? -1.352 -25.438 -7.094 1 29.5 379 ILE A CA 1
ATOM 3020 C C . ILE A 1 379 ? -1.018 -25.078 -8.539 1 29.5 379 ILE A C 1
ATOM 3022 O O . ILE A 1 379 ? 0.155 -25.031 -8.922 1 29.5 379 ILE A O 1
ATOM 3026 N N . SER A 1 380 ? -1.934 -25.094 -9.5 1 27.36 380 SER A N 1
ATOM 3027 C CA . SER A 1 380 ? -1.713 -24.734 -10.898 1 27.36 380 SER A CA 1
ATOM 3028 C C . SER A 1 380 ? -2.119 -23.297 -11.18 1 27.36 380 SER A C 1
ATOM 3030 O O . SER A 1 380 ? -3.178 -22.844 -10.734 1 27.36 380 SER A O 1
ATOM 3032 N N . LEU A 1 381 ? -1.254 -22.531 -11.539 1 30.58 381 LEU A N 1
ATOM 3033 C CA . LEU A 1 381 ? -1.563 -21.188 -12.031 1 30.58 381 LEU A CA 1
ATOM 3034 C C . LEU A 1 381 ? -1.609 -21.172 -13.555 1 30.58 381 LEU A C 1
ATOM 3036 O O . LEU A 1 381 ? -0.666 -21.609 -14.219 1 30.58 381 LEU A O 1
ATOM 3040 N N . SER A 1 382 ? -2.773 -21.156 -14.297 1 25.91 382 SER A N 1
ATOM 3041 C CA . SER A 1 382 ? -2.84 -21.203 -15.758 1 25.91 382 SER A CA 1
ATOM 3042 C C . SER A 1 382 ? -3.529 -19.969 -16.312 1 25.91 382 SER A C 1
ATOM 3044 O O . SER A 1 382 ? -4.379 -19.359 -15.641 1 25.91 382 SER A O 1
ATOM 3046 N N . THR A 1 383 ? -2.951 -19.391 -17.328 1 31.14 383 THR A N 1
ATOM 3047 C CA . THR A 1 383 ? -3.668 -18.422 -18.156 1 31.14 383 THR A CA 1
ATOM 3048 C C . THR A 1 383 ? -4.359 -19.109 -19.328 1 31.14 383 THR A C 1
ATOM 3050 O O . THR A 1 383 ? -3.758 -19.953 -20.016 1 31.14 383 THR A O 1
ATOM 3053 N N . TYR A 1 384 ? -5.645 -19.453 -19.391 1 23.31 384 TYR A N 1
ATOM 3054 C CA . TYR A 1 384 ? -6.312 -20.141 -20.484 1 23.31 384 TYR A CA 1
ATOM 3055 C C . TYR A 1 384 ? -6.793 -19.156 -21.547 1 23.31 384 TYR A C 1
ATOM 3057 O O . TYR A 1 384 ? -7.215 -18.047 -21.203 1 23.31 384 TYR A O 1
ATOM 3065 N N . ASP A 1 385 ? -6.246 -19.438 -22.766 1 24.39 385 ASP A N 1
ATOM 3066 C CA . ASP A 1 385 ? -7.008 -18.953 -23.906 1 24.39 385 ASP A CA 1
ATOM 3067 C C . ASP A 1 385 ? -8.266 -19.781 -24.141 1 24.39 385 ASP A C 1
ATOM 3069 O O . ASP A 1 385 ? -8.18 -21.016 -24.281 1 24.39 385 ASP A O 1
ATOM 3073 N N . ILE A 1 386 ? -9.266 -19.656 -23.516 1 23.39 386 ILE A N 1
ATOM 3074 C CA . ILE A 1 386 ? -10.469 -20.422 -23.844 1 23.39 386 ILE A CA 1
ATOM 3075 C C . ILE A 1 386 ? -10.812 -20.234 -25.328 1 23.39 386 ILE A C 1
ATOM 3077 O O . ILE A 1 386 ? -11.039 -19.109 -25.781 1 23.39 386 ILE A O 1
ATOM 3081 N N . ASP A 1 387 ? -10.531 -21.297 -26.219 1 22.41 387 ASP A N 1
ATOM 3082 C CA . ASP A 1 387 ? -11.266 -21.422 -27.469 1 22.41 387 ASP A CA 1
ATOM 3083 C C . ASP A 1 387 ? -12.758 -21.609 -27.219 1 22.41 387 ASP A C 1
ATOM 3085 O O . ASP A 1 387 ? -13.156 -22.359 -26.328 1 22.41 387 ASP A O 1
ATOM 3089 N N . MET B 1 1 ? -5.473 14.453 24.906 1 77.81 1 MET B N 1
ATOM 3090 C CA . MET B 1 1 ? -6.891 14.172 25.109 1 77.81 1 MET B CA 1
ATOM 3091 C C . MET B 1 1 ? -7.086 13.148 26.219 1 77.81 1 MET B C 1
ATOM 3093 O O . MET B 1 1 ? -6.309 12.203 26.344 1 77.81 1 MET B O 1
ATOM 3097 N N . PHE B 1 2 ? -7.988 13.406 27.016 1 72.62 2 PHE B N 1
ATOM 3098 C CA . PHE B 1 2 ? -8.211 12.445 28.094 1 72.62 2 PHE B CA 1
ATOM 3099 C C . PHE B 1 2 ? -8.961 11.227 27.578 1 72.62 2 PHE B C 1
ATOM 3101 O O . PHE B 1 2 ? -10.023 11.352 26.953 1 72.62 2 PHE B O 1
ATOM 3108 N N . SER B 1 3 ? -8.305 10.094 27.656 1 73.12 3 SER B N 1
ATOM 3109 C CA . SER B 1 3 ? -8.93 8.828 27.297 1 73.12 3 SER B CA 1
ATOM 3110 C C . SER B 1 3 ? -9.562 8.148 28.5 1 73.12 3 SER B C 1
ATOM 3112 O O . SER B 1 3 ? -8.867 7.809 29.469 1 73.12 3 SER B O 1
ATOM 3114 N N . LYS B 1 4 ? -10.82 8.023 28.547 1 70.06 4 LYS B N 1
ATOM 3115 C CA . LYS B 1 4 ? -11.508 7.336 29.625 1 70.06 4 LYS B CA 1
ATOM 3116 C C . LYS B 1 4 ? -11 5.902 29.781 1 70.06 4 LYS B C 1
ATOM 3118 O O . LYS B 1 4 ? -10.82 5.418 30.906 1 70.06 4 LYS B O 1
ATOM 3123 N N . GLN B 1 5 ? -10.766 5.289 28.672 1 68.56 5 GLN B N 1
ATOM 3124 C CA . GLN B 1 5 ? -10.328 3.898 28.656 1 68.56 5 GLN B CA 1
ATOM 3125 C C . GLN B 1 5 ? -8.945 3.754 29.297 1 68.56 5 GLN B C 1
ATOM 3127 O O . GLN B 1 5 ? -8.711 2.838 30.078 1 68.56 5 GLN B O 1
ATOM 3132 N N . ALA B 1 6 ? -8.102 4.656 29 1 71.25 6 ALA B N 1
ATOM 3133 C CA . ALA B 1 6 ? -6.734 4.586 29.516 1 71.25 6 ALA B CA 1
ATOM 3134 C C . ALA B 1 6 ? -6.621 5.246 30.875 1 71.25 6 ALA B C 1
ATOM 3136 O O . ALA B 1 6 ? -5.668 5 31.625 1 71.25 6 ALA B O 1
ATOM 3137 N N . GLY B 1 7 ? -7.566 6.012 31.234 1 71.38 7 GLY B N 1
ATOM 3138 C CA . GLY B 1 7 ? -7.551 6.723 32.5 1 71.38 7 GLY B CA 1
ATOM 3139 C C . GLY B 1 7 ? -6.492 7.809 32.562 1 71.38 7 GLY B C 1
ATOM 3140 O O . GLY B 1 7 ? -6.035 8.172 33.656 1 71.38 7 GLY B O 1
ATOM 3141 N N . GLN B 1 8 ? -5.926 8.117 31.391 1 81.38 8 GLN B N 1
ATOM 3142 C CA . GLN B 1 8 ? -4.867 9.125 31.328 1 81.38 8 GLN B CA 1
ATOM 3143 C C . GLN B 1 8 ? -4.941 9.906 30.016 1 81.38 8 GLN B C 1
ATOM 3145 O O . GLN B 1 8 ? -5.734 9.578 29.141 1 81.38 8 GLN B O 1
ATOM 3150 N N . LYS B 1 9 ? -4.203 10.984 30.031 1 84.5 9 LYS B N 1
ATOM 3151 C CA . LYS B 1 9 ? -4.086 11.766 28.812 1 84.5 9 LYS B CA 1
ATOM 3152 C C . LYS B 1 9 ? -3.266 11.016 27.766 1 84.5 9 LYS B C 1
ATOM 3154 O O . LYS B 1 9 ? -2.254 10.391 28.094 1 84.5 9 LYS B O 1
ATOM 3159 N N . VAL B 1 10 ? -3.855 11.023 26.609 1 86.38 10 VAL B N 1
ATOM 3160 C CA . VAL B 1 10 ? -3.16 10.352 25.516 1 86.38 10 VAL B CA 1
ATOM 3161 C C . VAL B 1 10 ? -2.902 11.336 24.391 1 86.38 10 VAL B C 1
ATOM 3163 O O . VAL B 1 10 ? -3.658 12.289 24.203 1 86.38 10 VAL B O 1
ATOM 3166 N N . PRO B 1 11 ? -1.82 11.125 23.75 1 90.12 11 PRO B N 1
ATOM 3167 C CA . PRO B 1 11 ? -1.548 12.016 22.625 1 90.12 11 PRO B CA 1
ATOM 3168 C C . PRO B 1 11 ? -2.545 11.844 21.484 1 90.12 11 PRO B C 1
ATOM 3170 O O . PRO B 1 11 ? -3.029 10.734 21.25 1 90.12 11 PRO B O 1
ATOM 3173 N N . VAL B 1 12 ? -2.857 12.977 20.844 1 91.44 12 VAL B N 1
ATOM 3174 C CA . VAL B 1 12 ? -3.775 13.008 19.719 1 91.44 12 VAL B CA 1
ATOM 3175 C C . VAL B 1 12 ? -3.146 13.781 18.562 1 91.44 12 VAL B C 1
ATOM 3177 O O . VAL B 1 12 ? -2.547 14.836 18.766 1 91.44 12 VAL B O 1
ATOM 3180 N N . LEU B 1 13 ? -3.156 13.148 17.391 1 94.12 13 LEU B N 1
ATOM 3181 C CA . LEU B 1 13 ? -2.791 13.875 16.172 1 94.12 13 LEU B CA 1
ATOM 3182 C C . LEU B 1 13 ? -4 14.594 15.578 1 94.12 13 LEU B C 1
ATOM 3184 O O . LEU B 1 13 ? -5.039 13.977 15.344 1 94.12 13 LEU B O 1
ATOM 3188 N N . CYS B 1 14 ? -3.861 15.859 15.375 1 92.5 14 CYS B N 1
ATOM 3189 C CA . CYS B 1 14 ? -4.973 16.656 14.867 1 92.5 14 CYS B CA 1
ATOM 3190 C C . CYS B 1 14 ? -4.598 17.344 13.555 1 92.5 14 CYS B C 1
ATOM 3192 O O . CYS B 1 14 ? -3.514 17.922 13.445 1 92.5 14 CYS B O 1
ATOM 3194 N N . VAL B 1 15 ? -5.426 17.234 12.555 1 93.12 15 VAL B N 1
ATOM 3195 C CA . VAL B 1 15 ? -5.324 17.969 11.297 1 93.12 15 VAL B CA 1
ATOM 3196 C C . VAL B 1 15 ? -6.527 18.906 11.141 1 93.12 15 VAL B C 1
ATOM 3198 O O . VAL B 1 15 ? -7.672 18.438 11.109 1 93.12 15 VAL B O 1
ATOM 3201 N N . VAL B 1 16 ? -6.246 20.172 11.031 1 91.25 16 VAL B N 1
ATOM 3202 C CA . VAL B 1 16 ? -7.328 21.141 11 1 91.25 16 VAL B CA 1
ATOM 3203 C C . VAL B 1 16 ? -7.184 22.031 9.766 1 91.25 16 VAL B C 1
ATOM 3205 O O . VAL B 1 16 ? -6.086 22.516 9.461 1 91.25 16 VAL B O 1
ATOM 3208 N N . ASP B 1 17 ? -8.242 22.203 9.031 1 89.94 17 ASP B N 1
ATOM 3209 C CA . ASP B 1 17 ? -8.266 23.172 7.938 1 89.94 17 ASP B CA 1
ATOM 3210 C C . ASP B 1 17 ? -9.453 24.125 8.07 1 89.94 17 ASP B C 1
ATOM 3212 O O . ASP B 1 17 ? -10.414 23.828 8.789 1 89.94 17 ASP B O 1
ATOM 3216 N N . ASN B 1 18 ? -9.406 25.266 7.539 1 89.38 18 ASN B N 1
ATOM 3217 C CA . ASN B 1 18 ? -10.5 26.234 7.535 1 89.38 18 ASN B CA 1
ATOM 3218 C C . ASN B 1 18 ? -11.102 26.391 6.145 1 89.38 18 ASN B C 1
ATOM 3220 O O . ASN B 1 18 ? -11.484 27.5 5.742 1 89.38 18 ASN B O 1
ATOM 3224 N N . GLY B 1 19 ? -11.078 25.328 5.363 1 89.88 19 GLY B N 1
ATOM 3225 C CA . GLY B 1 19 ? -11.664 25.344 4.031 1 89.88 19 GLY B CA 1
ATOM 3226 C C . GLY B 1 19 ? -13.18 25.359 4.047 1 89.88 19 GLY B C 1
ATOM 3227 O O . GLY B 1 19 ? -13.789 25.844 5.004 1 89.88 19 GLY B O 1
ATOM 3228 N N . HIS B 1 20 ? -13.789 24.875 2.982 1 91.31 20 HIS B N 1
ATOM 3229 C CA . HIS B 1 20 ? -15.227 24.969 2.789 1 91.31 20 HIS B CA 1
ATOM 3230 C C . HIS B 1 20 ? -15.961 23.812 3.475 1 91.31 20 HIS B C 1
ATOM 3232 O O . HIS B 1 20 ? -17.188 23.797 3.523 1 91.31 20 HIS B O 1
ATOM 3238 N N . GLY B 1 21 ? -15.211 22.891 4.023 1 93.31 21 GLY B N 1
ATOM 3239 C CA . GLY B 1 21 ? -15.852 21.734 4.609 1 93.31 21 GLY B CA 1
ATOM 3240 C C . GLY B 1 21 ? -16.312 20.719 3.578 1 93.31 21 GLY B C 1
ATOM 3241 O O . GLY B 1 21 ? -16.016 20.859 2.391 1 93.31 21 GLY B O 1
ATOM 3242 N N . MET B 1 22 ? -16.984 19.688 4.148 1 94 22 MET B N 1
ATOM 3243 C CA . MET B 1 22 ? -17.5 18.641 3.281 1 94 22 MET B CA 1
ATOM 3244 C C . MET B 1 22 ? -19 18.438 3.496 1 94 22 MET B C 1
ATOM 3246 O O . MET B 1 22 ? -19.484 18.469 4.629 1 94 22 MET B O 1
ATOM 3250 N N . THR B 1 23 ? -19.656 18.312 2.361 1 93.38 23 THR B N 1
ATOM 3251 C CA . THR B 1 23 ? -21.062 17.922 2.43 1 93.38 23 THR B CA 1
ATOM 3252 C C . THR B 1 23 ? -21.188 16.453 2.861 1 93.38 23 THR B C 1
ATOM 3254 O O . THR B 1 23 ? -20.188 15.742 2.951 1 93.38 23 THR B O 1
ATOM 3257 N N . TYR B 1 24 ? -22.422 16.109 3.088 1 90.56 24 TYR B N 1
ATOM 3258 C CA . TYR B 1 24 ? -22.672 14.727 3.439 1 90.56 24 TYR B CA 1
ATOM 3259 C C . TYR B 1 24 ? -22.156 13.789 2.355 1 90.56 24 TYR B C 1
ATOM 3261 O O . TYR B 1 24 ? -21.5 12.797 2.65 1 90.56 24 TYR B O 1
ATOM 3269 N N . ALA B 1 25 ? -22.484 14.094 1.198 1 85.88 25 ALA B N 1
ATOM 3270 C CA . ALA B 1 25 ? -22.078 13.258 0.073 1 85.88 25 ALA B CA 1
ATOM 3271 C C . ALA B 1 25 ? -20.562 13.141 -0.001 1 85.88 25 ALA B C 1
ATOM 3273 O O . ALA B 1 25 ? -20.016 12.062 -0.245 1 85.88 25 ALA B O 1
ATOM 3274 N N . GLN B 1 26 ? -19.891 14.219 0.242 1 87.44 26 GLN B N 1
ATOM 3275 C CA . GLN B 1 26 ? -18.422 14.234 0.204 1 87.44 26 GLN B CA 1
ATOM 3276 C C . GLN B 1 26 ? -17.828 13.43 1.364 1 87.44 26 GLN B C 1
ATOM 3278 O O . GLN B 1 26 ? -16.859 12.711 1.19 1 87.44 26 GLN B O 1
ATOM 3283 N N . MET B 1 27 ? -18.453 13.547 2.508 1 89.44 27 MET B N 1
ATOM 3284 C CA . MET B 1 27 ? -18.016 12.773 3.674 1 89.44 27 MET B CA 1
ATOM 3285 C C . MET B 1 27 ? -18.203 11.281 3.434 1 89.44 27 MET B C 1
ATOM 3287 O O . MET B 1 27 ? -17.312 10.484 3.752 1 89.44 27 MET B O 1
ATOM 3291 N N . MET B 1 28 ? -19.297 10.93 2.896 1 85.06 28 MET B N 1
ATOM 3292 C CA . MET B 1 28 ? -19.578 9.523 2.639 1 85.06 28 MET B CA 1
ATOM 3293 C C . MET B 1 28 ? -18.594 8.945 1.626 1 85.06 28 MET B C 1
ATOM 3295 O O . MET B 1 28 ? -18.172 7.789 1.747 1 85.06 28 MET B O 1
ATOM 3299 N N . ARG B 1 29 ? -18.203 9.734 0.749 1 81.31 29 ARG B N 1
ATOM 3300 C CA . ARG B 1 29 ? -17.203 9.297 -0.217 1 81.31 29 ARG B CA 1
ATOM 3301 C C . ARG B 1 29 ? -15.859 9.039 0.463 1 81.31 29 ARG B C 1
ATOM 3303 O O . ARG B 1 29 ? -15.148 8.094 0.118 1 81.31 29 ARG B O 1
ATOM 3310 N N . MET B 1 30 ? -15.531 9.859 1.359 1 85.25 30 MET B N 1
ATOM 3311 C CA . MET B 1 30 ? -14.258 9.75 2.072 1 85.25 30 MET B CA 1
ATOM 3312 C C . MET B 1 30 ? -14.227 8.492 2.939 1 85.25 30 MET B C 1
ATOM 3314 O O . MET B 1 30 ? -13.211 7.801 3 1 85.25 30 MET B O 1
ATOM 3318 N N . VAL B 1 31 ? -15.383 8.164 3.488 1 84.06 31 VAL B N 1
ATOM 3319 C CA . VAL B 1 31 ? -15.32 7.141 4.527 1 84.06 31 VAL B CA 1
ATOM 3320 C C . VAL B 1 31 ? -15.82 5.809 3.969 1 84.06 31 VAL B C 1
ATOM 3322 O O . VAL B 1 31 ? -15.625 4.758 4.586 1 84.06 31 VAL B O 1
ATOM 3325 N N . SER B 1 32 ? -16.469 5.824 2.852 1 75.94 32 SER B N 1
ATOM 3326 C CA . SER B 1 32 ? -16.969 4.582 2.271 1 75.94 32 SER B CA 1
ATOM 3327 C C . SER B 1 32 ? -15.852 3.807 1.578 1 75.94 32 SER B C 1
ATOM 3329 O O . SER B 1 32 ? -14.812 4.375 1.23 1 75.94 32 SER B O 1
ATOM 3331 N N . PHE B 1 33 ? -16.047 2.447 1.59 1 65.62 33 PHE B N 1
ATOM 3332 C CA . PHE B 1 33 ? -15.078 1.592 0.908 1 65.62 33 PHE B CA 1
ATOM 3333 C C . PHE B 1 33 ? -15.477 1.38 -0.548 1 65.62 33 PHE B C 1
ATOM 3335 O O . PHE B 1 33 ? -16.641 1.14 -0.847 1 65.62 33 PHE B O 1
ATOM 3342 N N . GLY B 1 34 ? -14.438 1.355 -1.484 1 57.97 34 GLY B N 1
ATOM 3343 C CA . GLY B 1 34 ? -14.641 0.934 -2.861 1 57.97 34 GLY B CA 1
ATOM 3344 C C . GLY B 1 34 ? -15.469 1.917 -3.67 1 57.97 34 GLY B C 1
ATOM 3345 O O . GLY B 1 34 ? -16.188 1.521 -4.59 1 57.97 34 GLY B O 1
ATOM 3346 N N . HIS B 1 35 ? -15.578 3.223 -3.168 1 51.59 35 HIS B N 1
ATOM 3347 C CA . HIS B 1 35 ? -16.484 4.078 -3.922 1 51.59 35 HIS B CA 1
ATOM 3348 C C . HIS B 1 35 ? -16.016 4.254 -5.359 1 51.59 35 HIS B C 1
ATOM 3350 O O . HIS B 1 35 ? -14.836 4.023 -5.664 1 51.59 35 HIS B O 1
ATOM 3356 N N . LYS B 1 36 ? -17.094 4.652 -6.172 1 47.62 36 LYS B N 1
ATOM 3357 C CA . LYS B 1 36 ? -16.984 5.055 -7.57 1 47.62 36 LYS B CA 1
ATOM 3358 C C . LYS B 1 36 ? -15.789 5.973 -7.797 1 47.62 36 LYS B C 1
ATOM 3360 O O . LYS B 1 36 ? -15.422 6.746 -6.906 1 47.62 36 LYS B O 1
ATOM 3365 N N . GLY B 1 37 ? -14.828 5.527 -8.594 1 44.59 37 GLY B N 1
ATOM 3366 C CA . GLY B 1 37 ? -13.945 6.543 -9.148 1 44.59 37 GLY B CA 1
ATOM 3367 C C . GLY B 1 37 ? -14.633 7.879 -9.352 1 44.59 37 GLY B C 1
ATOM 3368 O O . GLY B 1 37 ? -15.867 7.953 -9.375 1 44.59 37 GLY B O 1
ATOM 3369 N N . PRO B 1 38 ? -13.906 8.93 -9.094 1 41.62 38 PRO B N 1
ATOM 3370 C CA . PRO B 1 38 ? -14.547 10.234 -9.32 1 41.62 38 PRO B CA 1
ATOM 3371 C C . PRO B 1 38 ? -15.383 10.258 -10.594 1 41.62 38 PRO B C 1
ATOM 3373 O O . PRO B 1 38 ? -15.023 9.633 -11.594 1 41.62 38 PRO B O 1
ATOM 3376 N N . ASN B 1 39 ? -16.656 10.25 -10.508 1 39.03 39 ASN B N 1
ATOM 3377 C CA . ASN B 1 39 ? -17.422 10.633 -11.695 1 39.03 39 ASN B CA 1
ATOM 3378 C C . ASN B 1 39 ? -16.609 11.562 -12.594 1 39.03 39 ASN B C 1
ATOM 3380 O O . ASN B 1 39 ? -15.578 12.094 -12.18 1 39.03 39 ASN B O 1
ATOM 3384 N N . GLU B 1 40 ? -17.125 11.805 -13.859 1 41.69 40 GLU B N 1
ATOM 3385 C CA . GLU B 1 40 ? -16.656 12.734 -14.883 1 41.69 40 GLU B CA 1
ATOM 3386 C C . GLU B 1 40 ? -16 13.961 -14.266 1 41.69 40 GLU B C 1
ATOM 3388 O O . GLU B 1 40 ? -15.078 14.547 -14.852 1 41.69 40 GLU B O 1
ATOM 3393 N N . HIS B 1 41 ? -16.547 14.461 -13.211 1 36.81 41 HIS B N 1
ATOM 3394 C CA . HIS B 1 41 ? -16.156 15.805 -12.789 1 36.81 41 HIS B CA 1
ATOM 3395 C C . HIS B 1 41 ? -15.062 15.75 -11.719 1 36.81 41 HIS B C 1
ATOM 3397 O O . HIS B 1 41 ? -14.656 16.781 -11.188 1 36.81 41 HIS B O 1
ATOM 3403 N N . CYS B 1 42 ? -14.727 14.602 -11.195 1 42.62 42 CYS B N 1
ATOM 3404 C CA . CYS B 1 42 ? -13.82 14.758 -10.062 1 42.62 42 CYS B CA 1
ATOM 3405 C C . CYS B 1 42 ? -12.406 14.336 -10.438 1 42.62 42 CYS B C 1
ATOM 3407 O O . CYS B 1 42 ? -11.906 13.312 -9.945 1 42.62 42 CYS B O 1
ATOM 3409 N N . GLN B 1 43 ? -11.938 14.82 -11.383 1 44.69 43 GLN B N 1
ATOM 3410 C CA . GLN B 1 43 ? -10.641 14.641 -12.031 1 44.69 43 GLN B CA 1
ATOM 3411 C C . GLN B 1 43 ? -9.5 14.789 -11.031 1 44.69 43 GLN B C 1
ATOM 3413 O O . GLN B 1 43 ? -8.406 14.273 -11.25 1 44.69 43 GLN B O 1
ATOM 3418 N N . ASP B 1 44 ? -9.852 15.414 -9.883 1 41.5 44 ASP B N 1
ATOM 3419 C CA . ASP B 1 44 ? -8.719 15.766 -9.031 1 41.5 44 ASP B CA 1
ATOM 3420 C C . ASP B 1 44 ? -8.602 14.812 -7.844 1 41.5 44 ASP B C 1
ATOM 3422 O O . ASP B 1 44 ? -7.832 15.062 -6.914 1 41.5 44 ASP B O 1
ATOM 3426 N N . GLN B 1 45 ? -9.43 13.758 -7.98 1 49 45 GLN B N 1
ATOM 3427 C CA . GLN B 1 45 ? -9.445 12.945 -6.77 1 49 45 GLN B CA 1
ATOM 3428 C C . GLN B 1 45 ? -8.477 11.773 -6.887 1 49 45 GLN B C 1
ATOM 3430 O O . GLN B 1 45 ? -8.352 11.164 -7.953 1 49 45 GLN B O 1
ATOM 3435 N N . ILE B 1 46 ? -7.625 11.703 -5.785 1 44.56 46 ILE B N 1
ATOM 3436 C CA . ILE B 1 46 ? -6.582 10.688 -5.703 1 44.56 46 ILE B CA 1
ATOM 3437 C C . ILE B 1 46 ? -7.16 9.406 -5.094 1 44.56 46 ILE B C 1
ATOM 3439 O O . ILE B 1 46 ? -7.926 9.461 -4.133 1 44.56 46 ILE B O 1
ATOM 3443 N N . GLY B 1 47 ? -7.043 8.211 -5.707 1 53.66 47 GLY B N 1
ATOM 3444 C CA . GLY B 1 47 ? -7.195 6.898 -5.109 1 53.66 47 GLY B CA 1
ATOM 3445 C C . GLY B 1 47 ? -8.234 6.039 -5.812 1 53.66 47 GLY B C 1
ATOM 3446 O O . GLY B 1 47 ? -9.328 6.508 -6.117 1 53.66 47 GLY B O 1
ATOM 3447 N N . ARG B 1 48 ? -7.895 4.91 -6.273 1 55.22 48 ARG B N 1
ATOM 3448 C CA . ARG B 1 48 ? -8.688 3.977 -7.07 1 55.22 48 ARG B CA 1
ATOM 3449 C C . ARG B 1 48 ? -9.75 3.293 -6.215 1 55.22 48 ARG B C 1
ATOM 3451 O O . ARG B 1 48 ? -10.867 3.057 -6.676 1 55.22 48 ARG B O 1
ATOM 3458 N N . PHE B 1 49 ? -9.453 3.17 -4.828 1 61 49 PHE B N 1
ATOM 3459 C CA . PHE B 1 49 ? -10.297 2.213 -4.125 1 61 49 PHE B CA 1
ATOM 3460 C C . PHE B 1 49 ? -11 2.873 -2.947 1 61 49 PHE B C 1
ATOM 3462 O O . PHE B 1 49 ? -11.805 2.238 -2.26 1 61 49 PHE B O 1
ATOM 3469 N N . GLY B 1 50 ? -10.789 4.219 -2.855 1 68.06 50 GLY B N 1
ATOM 3470 C CA . GLY B 1 50 ? -11.445 4.945 -1.782 1 68.06 50 GLY B CA 1
ATOM 3471 C C . GLY B 1 50 ? -11.016 4.496 -0.401 1 68.06 50 GLY B C 1
ATOM 3472 O O . GLY B 1 50 ? -11.812 4.508 0.541 1 68.06 50 GLY B O 1
ATOM 3473 N N . ILE B 1 51 ? -9.844 3.99 -0.332 1 73.94 51 ILE B N 1
ATOM 3474 C CA . ILE B 1 51 ? -9.406 3.436 0.945 1 73.94 51 ILE B CA 1
ATOM 3475 C C . ILE B 1 51 ? -8.305 4.312 1.538 1 73.94 51 ILE B C 1
ATOM 3477 O O . ILE B 1 51 ? -7.883 4.105 2.678 1 73.94 51 ILE B O 1
ATOM 3481 N N . GLY B 1 52 ? -7.879 5.363 0.913 1 78.75 52 GLY B N 1
ATOM 3482 C CA . GLY B 1 52 ? -6.715 6.148 1.295 1 78.75 52 GLY B CA 1
ATOM 3483 C C . GLY B 1 52 ? -6.812 6.715 2.699 1 78.75 52 GLY B C 1
ATOM 3484 O O . GLY B 1 52 ? -5.898 6.535 3.51 1 78.75 52 GLY B O 1
ATOM 3485 N N . PHE B 1 53 ? -7.938 7.32 2.996 1 85.81 53 PHE B N 1
ATOM 3486 C CA . PHE B 1 53 ? -8.102 7.918 4.316 1 85.81 53 PHE B CA 1
ATOM 3487 C C . PHE B 1 53 ? -8.109 6.844 5.398 1 85.81 53 PHE B C 1
ATOM 3489 O O . PHE B 1 53 ? -7.434 6.984 6.422 1 85.81 53 PHE B O 1
ATOM 3496 N N . LYS B 1 54 ? -8.875 5.848 5.172 1 83.12 54 LYS B N 1
ATOM 3497 C CA . LYS B 1 54 ? -9.031 4.797 6.176 1 83.12 54 LYS B CA 1
ATOM 3498 C C . LYS B 1 54 ? -7.703 4.109 6.465 1 83.12 54 LYS B C 1
ATOM 3500 O O . LYS B 1 54 ? -7.328 3.93 7.625 1 83.12 54 LYS B O 1
ATOM 3505 N N . THR B 1 55 ? -6.996 3.799 5.383 1 81.38 55 THR B N 1
ATOM 3506 C CA . THR B 1 55 ? -5.73 3.104 5.57 1 81.38 55 THR B CA 1
ATOM 3507 C C . THR B 1 55 ? -4.684 4.035 6.176 1 81.38 55 THR B C 1
ATOM 3509 O O . THR B 1 55 ? -3.891 3.623 7.023 1 81.38 55 THR B O 1
ATOM 3512 N N . GLY B 1 56 ? -4.668 5.258 5.738 1 86.25 56 GLY B N 1
ATOM 3513 C CA . GLY B 1 56 ? -3.746 6.23 6.301 1 86.25 56 GLY B CA 1
ATOM 3514 C C . GLY B 1 56 ? -3.986 6.496 7.773 1 86.25 56 GLY B C 1
ATOM 3515 O O . GLY B 1 56 ? -3.045 6.508 8.57 1 86.25 56 GLY B O 1
ATOM 3516 N N . ALA B 1 57 ? -5.219 6.703 8.148 1 89.81 57 ALA B N 1
ATOM 3517 C CA . ALA B 1 57 ? -5.574 6.98 9.531 1 89.81 57 ALA B CA 1
ATOM 3518 C C . ALA B 1 57 ? -5.262 5.785 10.43 1 89.81 57 ALA B C 1
ATOM 3520 O O . ALA B 1 57 ? -4.715 5.949 11.523 1 89.81 57 ALA B O 1
ATOM 3521 N N . MET B 1 58 ? -5.512 4.602 9.906 1 85.56 58 MET B N 1
ATOM 3522 C CA . MET B 1 58 ? -5.348 3.395 10.711 1 85.56 58 MET B CA 1
ATOM 3523 C C . MET B 1 58 ? -3.873 3.018 10.828 1 85.56 58 MET B C 1
ATOM 3525 O O . MET B 1 58 ? -3.496 2.248 11.719 1 85.56 58 MET B O 1
ATOM 3529 N N . LYS B 1 59 ? -3.113 3.553 9.922 1 84.88 59 LYS B N 1
ATOM 3530 C CA . LYS B 1 59 ? -1.67 3.377 10.062 1 84.88 59 LYS B CA 1
ATOM 3531 C C . LYS B 1 59 ? -1.124 4.211 11.219 1 84.88 59 LYS B C 1
ATOM 3533 O O . LYS B 1 59 ? -0.162 3.814 11.875 1 84.88 59 LYS B O 1
ATOM 3538 N N . LEU B 1 60 ? -1.753 5.27 11.477 1 91.12 60 LEU B N 1
ATOM 3539 C CA . LEU B 1 60 ? -1.265 6.215 12.477 1 91.12 60 LEU B CA 1
ATOM 3540 C C . LEU B 1 60 ? -1.826 5.891 13.852 1 91.12 60 LEU B C 1
ATOM 3542 O O . LEU B 1 60 ? -1.138 6.059 14.867 1 91.12 60 LEU B O 1
ATOM 3546 N N . GLY B 1 61 ? -3.016 5.496 13.828 1 92 61 GLY B N 1
ATOM 3547 C CA . GLY B 1 61 ? -3.686 5.195 15.086 1 92 61 GLY B CA 1
ATOM 3548 C C . GLY B 1 61 ? -4.828 4.207 14.93 1 92 61 GLY B C 1
ATOM 3549 O O . GLY B 1 61 ? -5.051 3.678 13.836 1 92 61 GLY B O 1
ATOM 3550 N N . ARG B 1 62 ? -5.586 3.984 16.078 1 90.56 62 ARG B N 1
ATOM 3551 C CA . ARG B 1 62 ? -6.641 2.977 16.078 1 90.56 62 ARG B CA 1
ATOM 3552 C C . ARG B 1 62 ? -8.016 3.625 15.945 1 90.56 62 ARG B C 1
ATOM 3554 O O . ARG B 1 62 ? -9.008 2.945 15.664 1 90.56 62 ARG B O 1
ATOM 3561 N N . ASP B 1 63 ? -8.062 4.895 16.25 1 92.88 63 ASP B N 1
ATOM 3562 C CA . ASP B 1 63 ? -9.336 5.617 16.203 1 92.88 63 ASP B CA 1
ATOM 3563 C C . ASP B 1 63 ? -9.18 6.969 15.516 1 92.88 63 ASP B C 1
ATOM 3565 O O . ASP B 1 63 ? -8.172 7.66 15.711 1 92.88 63 ASP B O 1
ATOM 3569 N N . ALA B 1 64 ? -10.148 7.309 14.688 1 94.25 64 ALA B N 1
ATOM 3570 C CA . ALA B 1 64 ? -10.148 8.586 13.984 1 94.25 64 ALA B CA 1
ATOM 3571 C C . ALA B 1 64 ? -11.539 9.219 14.008 1 94.25 64 ALA B C 1
ATOM 3573 O O . ALA B 1 64 ? -12.547 8.531 13.852 1 94.25 64 ALA B O 1
ATOM 3574 N N . PHE B 1 65 ? -11.539 10.445 14.312 1 93.94 65 PHE B N 1
ATOM 3575 C CA . PHE B 1 65 ? -12.742 11.266 14.359 1 93.94 65 PHE B CA 1
ATOM 3576 C C . PHE B 1 65 ? -12.641 12.438 13.391 1 93.94 65 PHE B C 1
ATOM 3578 O O . PHE B 1 65 ? -11.641 13.156 13.383 1 93.94 65 PHE B O 1
ATOM 3585 N N . VAL B 1 66 ? -13.664 12.547 12.523 1 94.94 66 VAL B N 1
ATOM 3586 C CA . VAL B 1 66 ? -13.688 13.641 11.555 1 94.94 66 VAL B CA 1
ATOM 3587 C C . VAL B 1 66 ? -14.875 14.562 11.836 1 94.94 66 VAL B C 1
ATOM 3589 O O . VAL B 1 66 ? -16.016 14.102 11.953 1 94.94 66 VAL B O 1
ATOM 3592 N N . LEU B 1 67 ? -14.609 15.805 12.039 1 93.69 67 LEU B N 1
ATOM 3593 C CA . LEU B 1 67 ? -15.609 16.859 12.148 1 93.69 67 LEU B CA 1
ATOM 3594 C C . LEU B 1 67 ? -15.5 17.844 10.984 1 93.69 67 LEU B C 1
ATOM 3596 O O . LEU B 1 67 ? -14.438 18.422 10.75 1 93.69 67 LEU B O 1
ATOM 3600 N N . THR B 1 68 ? -16.516 17.938 10.234 1 94.31 68 THR B N 1
ATOM 3601 C CA . THR B 1 68 ? -16.5 18.859 9.109 1 94.31 68 THR B CA 1
ATOM 3602 C C . THR B 1 68 ? -17.766 19.734 9.102 1 94.31 68 THR B C 1
ATOM 3604 O O . THR B 1 68 ? -18.844 19.266 9.477 1 94.31 68 THR B O 1
ATOM 3607 N N . GLN B 1 69 ? -17.547 20.984 8.75 1 92.88 69 GLN B N 1
ATOM 3608 C CA . GLN B 1 69 ? -18.656 21.938 8.766 1 92.88 69 GLN B CA 1
ATOM 3609 C C . GLN B 1 69 ? -18.641 22.812 7.52 1 92.88 69 GLN B C 1
ATOM 3611 O O . GLN B 1 69 ? -17.609 23.406 7.18 1 92.88 69 GLN B O 1
ATOM 3616 N N . THR B 1 70 ? -19.75 22.797 6.836 1 93.81 70 THR B N 1
ATOM 3617 C CA . THR B 1 70 ? -19.984 23.734 5.742 1 93.81 70 THR B CA 1
ATOM 3618 C C . THR B 1 70 ? -20.828 24.922 6.211 1 93.81 70 THR B C 1
ATOM 3620 O O . THR B 1 70 ? -21.109 25.047 7.406 1 93.81 70 THR B O 1
ATOM 3623 N N . SER B 1 71 ? -21.188 25.781 5.254 1 91.31 71 SER B N 1
ATOM 3624 C CA . SER B 1 71 ? -22.062 26.906 5.598 1 91.31 71 SER B CA 1
ATOM 3625 C C . SER B 1 71 ? -23.453 26.422 5.98 1 91.31 71 SER B C 1
ATOM 3627 O O . SER B 1 71 ? -24.172 27.109 6.703 1 91.31 71 SER B O 1
ATOM 3629 N N . THR B 1 72 ? -23.781 25.141 5.613 1 92.44 72 THR B N 1
ATOM 3630 C CA . THR B 1 72 ? -25.156 24.734 5.797 1 92.44 72 THR B CA 1
ATOM 3631 C C . THR B 1 72 ? -25.234 23.406 6.551 1 92.44 72 THR B C 1
ATOM 3633 O O . THR B 1 72 ? -26.312 22.984 6.969 1 92.44 72 THR B O 1
ATOM 3636 N N . SER B 1 73 ? -24.125 22.781 6.719 1 93.94 73 SER B N 1
ATOM 3637 C CA . SER B 1 73 ? -24.203 21.453 7.312 1 93.94 73 SER B CA 1
ATOM 3638 C C . SER B 1 73 ? -22.984 21.172 8.188 1 93.94 73 SER B C 1
ATOM 3640 O O . SER B 1 73 ? -21.953 21.828 8.055 1 93.94 73 SER B O 1
ATOM 3642 N N . ARG B 1 74 ? -23.188 20.266 9.133 1 92.12 74 ARG B N 1
ATOM 3643 C CA . ARG B 1 74 ? -22.141 19.719 9.992 1 92.12 74 ARG B CA 1
ATOM 3644 C C . ARG B 1 74 ? -22.188 18.203 10.031 1 92.12 74 ARG B C 1
ATOM 3646 O O . ARG B 1 74 ? -23.25 17.609 10.195 1 92.12 74 ARG B O 1
ATOM 3653 N N . SER B 1 75 ? -21.062 17.547 9.812 1 93.69 75 SER B N 1
ATOM 3654 C CA . SER B 1 75 ? -21.031 16.094 9.852 1 93.69 75 SER B CA 1
ATOM 3655 C C . SER B 1 75 ? -19.875 15.594 10.727 1 93.69 75 SER B C 1
ATOM 3657 O O . SER B 1 75 ? -18.844 16.25 10.836 1 93.69 75 SER B O 1
ATOM 3659 N N . VAL B 1 76 ? -20.141 14.484 11.352 1 93.81 76 VAL B N 1
ATOM 3660 C CA . VAL B 1 76 ? -19.125 13.797 12.133 1 93.81 76 VAL B CA 1
ATOM 3661 C C . VAL B 1 76 ? -19.031 12.344 11.68 1 93.81 76 VAL B C 1
ATOM 3663 O O . VAL B 1 76 ? -20.047 11.711 11.383 1 93.81 76 VAL B O 1
ATOM 3666 N N . SER B 1 77 ? -17.859 11.867 11.594 1 94.31 77 SER B N 1
ATOM 3667 C CA . SER B 1 77 ? -17.609 10.461 11.281 1 94.31 77 SER B CA 1
ATOM 3668 C C . SER B 1 77 ? -16.578 9.867 12.242 1 94.31 77 SER B C 1
ATOM 3670 O O . SER B 1 77 ? -15.711 10.57 12.758 1 94.31 77 SER B O 1
ATOM 3672 N N . PHE B 1 78 ? -16.797 8.578 12.461 1 94.31 78 PHE B N 1
ATOM 3673 C CA . PHE B 1 78 ? -15.969 7.914 13.469 1 94.31 78 PHE B CA 1
ATOM 3674 C C . PHE B 1 78 ? -15.469 6.57 12.961 1 94.31 78 PHE B C 1
ATOM 3676 O O . PHE B 1 78 ? -16.25 5.633 12.789 1 94.31 78 PHE B O 1
ATOM 3683 N N . LEU B 1 79 ? -14.188 6.523 12.672 1 92 79 LEU B N 1
ATOM 3684 C CA . LEU B 1 79 ? -13.5 5.285 12.328 1 92 79 LEU B CA 1
ATOM 3685 C C . LEU B 1 79 ? -12.773 4.711 13.539 1 92 79 LEU B C 1
ATOM 3687 O O . LEU B 1 79 ? -11.828 5.316 14.047 1 92 79 LEU B O 1
ATOM 3691 N N . SER B 1 80 ? -13.242 3.531 13.984 1 91.19 80 SER B N 1
ATOM 3692 C CA . SER B 1 80 ? -12.742 3.016 15.25 1 91.19 80 SER B CA 1
ATOM 3693 C C . SER B 1 80 ? -12.516 1.509 15.188 1 91.19 80 SER B C 1
ATOM 3695 O O . SER B 1 80 ? -13.391 0.766 14.734 1 91.19 80 SER B O 1
ATOM 3697 N N . GLN B 1 81 ? -11.367 1.134 15.695 1 84.25 81 GLN B N 1
ATOM 3698 C CA . GLN B 1 81 ? -11.086 -0.295 15.781 1 84.25 81 GLN B CA 1
ATOM 3699 C C . GLN B 1 81 ? -11.906 -0.95 16.891 1 84.25 81 GLN B C 1
ATOM 3701 O O . GLN B 1 81 ? -12.461 -2.035 16.688 1 84.25 81 GLN B O 1
ATOM 3706 N N . SER B 1 82 ? -11.953 -0.338 18.047 1 83.06 82 SER B N 1
ATOM 3707 C CA . SER B 1 82 ? -12.688 -0.906 19.172 1 83.06 82 SER B CA 1
ATOM 3708 C C . SER B 1 82 ? -14.18 -1.03 18.859 1 83.06 82 SER B C 1
ATOM 3710 O O . SER B 1 82 ? -14.812 -2.018 19.219 1 83.06 82 SER B O 1
ATOM 3712 N N . PHE B 1 83 ? -14.734 -0.074 18.156 1 88.06 83 PHE B N 1
ATOM 3713 C CA . PHE B 1 83 ? -16.141 -0.119 17.75 1 88.06 83 PHE B CA 1
ATOM 3714 C C . PHE B 1 83 ? -16.391 -1.287 16.812 1 88.06 83 PHE B C 1
ATOM 3716 O O . PHE B 1 83 ? -17.453 -1.899 16.844 1 88.06 83 PHE B O 1
ATOM 3723 N N . ASN B 1 84 ? -15.367 -1.674 15.992 1 83.62 84 ASN B N 1
ATOM 3724 C CA . ASN B 1 84 ? -15.57 -2.68 14.953 1 83.62 84 ASN B CA 1
ATOM 3725 C C . ASN B 1 84 ? -15.008 -4.035 15.367 1 83.62 84 ASN B C 1
ATOM 3727 O O . ASN B 1 84 ? -14.969 -4.969 14.562 1 83.62 84 ASN B O 1
ATOM 3731 N N . GLU B 1 85 ? -14.398 -4.258 16.547 1 76.75 85 GLU B N 1
ATOM 3732 C CA . GLU B 1 85 ? -13.703 -5.453 17.016 1 76.75 85 GLU B CA 1
ATOM 3733 C C . GLU B 1 85 ? -14.57 -6.699 16.844 1 76.75 85 GLU B C 1
ATOM 3735 O O . GLU B 1 85 ? -14.07 -7.762 16.469 1 76.75 85 GLU B O 1
ATOM 3740 N N . ASN B 1 86 ? -15.883 -6.703 16.953 1 70.81 86 ASN B N 1
ATOM 3741 C CA . ASN B 1 86 ? -16.703 -7.906 16.906 1 70.81 86 ASN B CA 1
ATOM 3742 C C . ASN B 1 86 ? -17.75 -7.82 15.789 1 70.81 86 ASN B C 1
ATOM 3744 O O . ASN B 1 86 ? -18.812 -8.43 15.875 1 70.81 86 ASN B O 1
ATOM 3748 N N . LYS B 1 87 ? -17.297 -7.09 14.797 1 71.94 87 LYS B N 1
ATOM 3749 C CA . LYS B 1 87 ? -18.234 -6.953 13.688 1 71.94 87 LYS B CA 1
ATOM 3750 C C . LYS B 1 87 ? -17.688 -7.605 12.422 1 71.94 87 LYS B C 1
ATOM 3752 O O . LYS B 1 87 ? -16.484 -7.59 12.18 1 71.94 87 LYS B O 1
ATOM 3757 N N . ASP B 1 88 ? -18.547 -8.18 11.672 1 62.28 88 ASP B N 1
ATOM 3758 C CA . ASP B 1 88 ? -18.172 -8.82 10.414 1 62.28 88 ASP B CA 1
ATOM 3759 C C . ASP B 1 88 ? -17.859 -7.781 9.344 1 62.28 88 ASP B C 1
ATOM 3761 O O . ASP B 1 88 ? -16.984 -7.984 8.508 1 62.28 88 ASP B O 1
ATOM 3765 N N . ASN B 1 89 ? -18.656 -6.734 9.469 1 68.12 89 ASN B N 1
ATOM 3766 C CA . ASN B 1 89 ? -18.469 -5.66 8.5 1 68.12 89 ASN B CA 1
ATOM 3767 C C . ASN B 1 89 ? -18.078 -4.352 9.172 1 68.12 89 ASN B C 1
ATOM 3769 O O . ASN B 1 89 ? -18.594 -4.016 10.242 1 68.12 89 ASN B O 1
ATOM 3773 N N . LEU B 1 90 ? -17.062 -3.787 8.602 1 75.69 90 LEU B N 1
ATOM 3774 C CA . LEU B 1 90 ? -16.609 -2.5 9.125 1 75.69 90 LEU B CA 1
ATOM 3775 C C . LEU B 1 90 ? -17.719 -1.458 9.031 1 75.69 90 LEU B C 1
ATOM 3777 O O . LEU B 1 90 ? -18.359 -1.31 7.984 1 75.69 90 LEU B O 1
ATOM 3781 N N . GLU B 1 91 ? -18.016 -0.875 10.156 1 83.38 91 GLU B N 1
ATOM 3782 C CA . GLU B 1 91 ? -19 0.21 10.227 1 83.38 91 GLU B CA 1
ATOM 3783 C C . GLU B 1 91 ? -18.328 1.522 10.641 1 83.38 91 GLU B C 1
ATOM 3785 O O . GLU B 1 91 ? -17.5 1.545 11.547 1 83.38 91 GLU B O 1
ATOM 3790 N N . ILE B 1 92 ? -18.719 2.516 9.898 1 89.19 92 ILE B N 1
ATOM 3791 C CA . ILE B 1 92 ? -18.234 3.85 10.242 1 89.19 92 ILE B CA 1
ATOM 3792 C C . ILE B 1 92 ? -19.406 4.762 10.555 1 89.19 92 ILE B C 1
ATOM 3794 O O . ILE B 1 92 ? -20.062 5.281 9.641 1 89.19 92 ILE B O 1
ATOM 3798 N N . PRO B 1 93 ? -19.703 4.98 11.805 1 92.69 93 PRO B N 1
ATOM 3799 C CA . PRO B 1 93 ? -20.797 5.867 12.188 1 92.69 93 PRO B CA 1
ATOM 3800 C C . PRO B 1 93 ? -20.625 7.285 11.641 1 92.69 93 PRO B C 1
ATOM 3802 O O . PRO B 1 93 ? -19.547 7.871 11.758 1 92.69 93 PRO B O 1
ATOM 3805 N N . VAL B 1 94 ? -21.688 7.762 11.008 1 93.25 94 VAL B N 1
ATOM 3806 C CA . VAL B 1 94 ? -21.734 9.125 10.492 1 93.25 94 VAL B CA 1
ATOM 3807 C C . VAL B 1 94 ? -23.016 9.812 10.953 1 93.25 94 VAL B C 1
ATOM 3809 O O . VAL B 1 94 ? -24.094 9.219 10.914 1 93.25 94 VAL B O 1
ATOM 3812 N N . VAL B 1 95 ? -22.844 11.008 11.484 1 93.56 95 VAL B N 1
ATOM 3813 C CA . VAL B 1 95 ? -24 11.836 11.844 1 93.56 95 VAL B CA 1
ATOM 3814 C C . VAL B 1 95 ? -23.891 13.188 11.148 1 93.56 95 VAL B C 1
ATOM 3816 O O . VAL B 1 95 ? -22.844 13.844 11.188 1 93.56 95 VAL B O 1
ATOM 3819 N N . THR B 1 96 ? -24.953 13.547 10.539 1 94.5 96 THR B N 1
ATOM 3820 C CA . THR B 1 96 ? -24.969 14.812 9.812 1 94.5 96 THR B CA 1
ATOM 3821 C C . THR B 1 96 ? -26.094 15.711 10.32 1 94.5 96 THR B C 1
ATOM 3823 O O . THR B 1 96 ? -27.203 15.25 10.57 1 94.5 96 THR B O 1
ATOM 3826 N N . TYR B 1 97 ? -25.766 16.938 10.5 1 92.62 97 TYR B N 1
ATOM 3827 C CA . TYR B 1 97 ? -26.703 17.969 10.906 1 92.62 97 TYR B CA 1
ATOM 3828 C C . TYR B 1 97 ? -26.875 19.016 9.812 1 92.62 97 TYR B C 1
ATOM 3830 O O . TYR B 1 97 ? -25.984 19.203 8.977 1 92.62 97 TYR B O 1
ATOM 3838 N N . CYS B 1 98 ? -28.016 19.656 9.773 1 94.31 98 CYS B N 1
ATOM 3839 C CA . CYS B 1 98 ? -28.266 20.781 8.867 1 94.31 98 CYS B CA 1
ATOM 3840 C C . CYS B 1 98 ? -28.625 22.031 9.641 1 94.31 98 CYS B C 1
ATOM 3842 O O . CYS B 1 98 ? -29.219 21.953 10.719 1 94.31 98 CYS B O 1
ATOM 3844 N N . LYS B 1 99 ? -28.125 23.109 9.062 1 89.75 99 LYS B N 1
ATOM 3845 C CA . LYS B 1 99 ? -28.406 24.391 9.695 1 89.75 99 LYS B CA 1
ATOM 3846 C C . LYS B 1 99 ? -29.844 24.844 9.406 1 89.75 99 LYS B C 1
ATOM 3848 O O . LYS B 1 99 ? -30.234 24.938 8.242 1 89.75 99 LYS B O 1
ATOM 3853 N N . LYS B 1 100 ? -30.562 24.906 10.398 1 88.44 100 LYS B N 1
ATOM 3854 C CA . LYS B 1 100 ? -31.906 25.484 10.336 1 88.44 100 LYS B CA 1
ATOM 3855 C C . LYS B 1 100 ? -31.984 26.766 11.164 1 88.44 100 LYS B C 1
ATOM 3857 O O . LYS B 1 100 ? -32.094 26.703 12.398 1 88.44 100 LYS B O 1
ATOM 3862 N N . ASP B 1 101 ? -32.031 27.875 10.5 1 82.62 101 ASP B N 1
ATOM 3863 C CA . ASP B 1 101 ? -32.031 29.188 11.164 1 82.62 101 ASP B CA 1
ATOM 3864 C C . ASP B 1 101 ? -30.766 29.344 12.008 1 82.62 101 ASP B C 1
ATOM 3866 O O . ASP B 1 101 ? -29.656 29.359 11.484 1 82.62 101 ASP B O 1
ATOM 3870 N N . GLN B 1 102 ? -30.906 29.312 13.367 1 80.38 102 GLN B N 1
ATOM 3871 C CA . GLN B 1 102 ? -29.734 29.562 14.195 1 80.38 102 GLN B CA 1
ATOM 3872 C C . GLN B 1 102 ? -29.281 28.281 14.898 1 80.38 102 GLN B C 1
ATOM 3874 O O . GLN B 1 102 ? -28.312 28.312 15.672 1 80.38 102 GLN B O 1
ATOM 3879 N N . TYR B 1 103 ? -29.938 27.219 14.531 1 82.62 103 TYR B N 1
ATOM 3880 C CA . TYR B 1 103 ? -29.578 26 15.242 1 82.62 103 TYR B CA 1
ATOM 3881 C C . TYR B 1 103 ? -29.25 24.875 14.266 1 82.62 103 TYR B C 1
ATOM 3883 O O . TYR B 1 103 ? -29.594 24.953 13.078 1 82.62 103 TYR B O 1
ATOM 3891 N N . MET B 1 104 ? -28.5 23.891 14.781 1 85.75 104 MET B N 1
ATOM 3892 C CA . MET B 1 104 ? -28.188 22.688 14.023 1 85.75 104 MET B CA 1
ATOM 3893 C C . MET B 1 104 ? -29.125 21.547 14.414 1 85.75 104 MET B C 1
ATOM 3895 O O . MET B 1 104 ? -29.375 21.312 15.594 1 85.75 104 MET B O 1
ATOM 3899 N N . GLU B 1 105 ? -29.766 20.953 13.383 1 91.12 105 GLU B N 1
ATOM 3900 C CA . GLU B 1 105 ? -30.625 19.797 13.617 1 91.12 105 GLU B CA 1
ATOM 3901 C C . GLU B 1 105 ? -30.188 18.609 12.766 1 91.12 105 GLU B C 1
ATOM 3903 O O . GLU B 1 105 ? -29.547 18.797 11.719 1 91.12 105 GLU B O 1
ATOM 3908 N N . VAL B 1 106 ? -30.531 17.469 13.344 1 93.31 106 VAL B N 1
ATOM 3909 C CA . VAL B 1 106 ? -30.203 16.266 12.586 1 93.31 106 VAL B CA 1
ATOM 3910 C C . VAL B 1 106 ? -30.812 16.344 11.195 1 93.31 106 VAL B C 1
ATOM 3912 O O . VAL B 1 106 ? -32 16.672 11.039 1 93.31 106 VAL B O 1
ATOM 3915 N N . ASP B 1 107 ? -29.984 16.125 10.219 1 95 107 ASP B N 1
ATOM 3916 C CA . ASP B 1 107 ? -30.438 16.188 8.836 1 95 107 ASP B CA 1
ATOM 3917 C C . ASP B 1 107 ? -31.203 14.93 8.445 1 95 107 ASP B C 1
ATOM 3919 O O . ASP B 1 107 ? -30.609 13.938 8.023 1 95 107 ASP B O 1
ATOM 3923 N N . LEU B 1 108 ? -32.5 14.984 8.477 1 93.38 108 LEU B N 1
ATOM 3924 C CA . LEU B 1 108 ? -33.344 13.828 8.188 1 93.38 108 LEU B CA 1
ATOM 3925 C C . LEU B 1 108 ? -33.469 13.602 6.688 1 93.38 108 LEU B C 1
ATOM 3927 O O . LEU B 1 108 ? -34.031 12.609 6.25 1 93.38 108 LEU B O 1
ATOM 3931 N N . GLY B 1 109 ? -32.906 14.484 5.93 1 90.88 109 GLY B N 1
ATOM 3932 C CA . GLY B 1 109 ? -32.875 14.312 4.488 1 90.88 109 GLY B CA 1
ATOM 3933 C C . GLY B 1 109 ? -31.859 13.289 4.02 1 90.88 109 GLY B C 1
ATOM 3934 O O . GLY B 1 109 ? -32 12.711 2.939 1 90.88 109 GLY B O 1
ATOM 3935 N N . VAL B 1 110 ? -30.859 13.109 4.863 1 91.06 110 VAL B N 1
ATOM 3936 C CA . VAL B 1 110 ? -29.797 12.234 4.402 1 91.06 110 VAL B CA 1
ATOM 3937 C C . VAL B 1 110 ? -29.703 11 5.297 1 91.06 110 VAL B C 1
ATOM 3939 O O . VAL B 1 110 ? -29.016 10.031 4.973 1 91.06 110 VAL B O 1
ATOM 3942 N N . GLN B 1 111 ? -30.344 11.023 6.434 1 91 111 GLN B N 1
ATOM 3943 C CA . GLN B 1 111 ? -30.328 9.906 7.363 1 91 111 GLN B CA 1
ATOM 3944 C C . GLN B 1 111 ? -31.625 9.844 8.172 1 91 111 GLN B C 1
ATOM 3946 O O . GLN B 1 111 ? -32.312 10.859 8.336 1 91 111 GLN B O 1
ATOM 3951 N N . SER B 1 112 ? -31.922 8.664 8.688 1 92.62 112 SER B N 1
ATOM 3952 C CA . SER B 1 112 ? -33.062 8.523 9.578 1 92.62 112 SER B CA 1
ATOM 3953 C C . SER B 1 112 ? -32.719 8.914 11.008 1 92.62 112 SER B C 1
ATOM 3955 O O . SER B 1 112 ? -31.547 8.945 11.375 1 92.62 112 SER B O 1
ATOM 3957 N N . GLU B 1 113 ? -33.719 9.242 11.758 1 91.69 113 GLU B N 1
ATOM 3958 C CA . GLU B 1 113 ? -33.531 9.57 13.164 1 91.69 113 GLU B CA 1
ATOM 3959 C C . GLU B 1 113 ? -32.906 8.391 13.922 1 91.69 113 GLU B C 1
ATOM 3961 O O . GLU B 1 113 ? -32.031 8.578 14.773 1 91.69 113 GLU B O 1
ATOM 3966 N N . ALA B 1 114 ? -33.344 7.234 13.57 1 92.75 114 ALA B N 1
ATOM 3967 C CA . ALA B 1 114 ? -32.875 6.023 14.227 1 92.75 114 ALA B CA 1
ATOM 3968 C C . ALA B 1 114 ? -31.391 5.797 13.93 1 92.75 114 ALA B C 1
ATOM 3970 O O . ALA B 1 114 ? -30.609 5.465 14.828 1 92.75 114 ALA B O 1
ATOM 3971 N N . THR B 1 115 ? -31.062 5.996 12.734 1 92.94 115 THR B N 1
ATOM 3972 C CA . THR B 1 115 ? -29.672 5.816 12.328 1 92.94 115 THR B CA 1
ATOM 3973 C C . THR B 1 115 ? -28.781 6.867 12.984 1 92.94 115 THR B C 1
ATOM 3975 O O . THR B 1 115 ? -27.672 6.555 13.438 1 92.94 115 THR B O 1
ATOM 3978 N N . ALA B 1 116 ? -29.266 8.055 12.977 1 92.5 116 ALA B N 1
ATOM 3979 C CA . ALA B 1 116 ? -28.5 9.141 13.602 1 92.5 116 ALA B CA 1
ATOM 3980 C C . ALA B 1 116 ? -28.266 8.859 15.078 1 92.5 116 ALA B C 1
ATOM 3982 O O . ALA B 1 116 ? -27.156 9.055 15.586 1 92.5 116 ALA B O 1
ATOM 3983 N N . GLU B 1 117 ? -29.281 8.391 15.727 1 92.12 117 GLU B N 1
ATOM 3984 C CA . GLU B 1 117 ? -29.172 8.086 17.156 1 92.12 117 GLU B CA 1
ATOM 3985 C C . GLU B 1 117 ? -28.219 6.922 17.391 1 92.12 117 GLU B C 1
ATOM 3987 O O . GLU B 1 117 ? -27.422 6.949 18.328 1 92.12 117 GLU B O 1
ATOM 3992 N N . TYR B 1 118 ? -28.359 5.973 16.578 1 93.44 118 TYR B N 1
ATOM 3993 C CA . TYR B 1 118 ? -27.469 4.82 16.672 1 93.44 118 TYR B CA 1
ATOM 3994 C C . TYR B 1 118 ? -26 5.246 16.516 1 93.44 118 TYR B C 1
ATOM 3996 O O . TYR B 1 118 ? -25.156 4.859 17.328 1 93.44 118 TYR B O 1
ATOM 4004 N N . ASN B 1 119 ? -25.797 6.02 15.508 1 93 119 ASN B N 1
ATOM 4005 C CA . ASN B 1 119 ? -24.438 6.465 15.219 1 93 119 ASN B CA 1
ATOM 4006 C C . ASN B 1 119 ? -23.906 7.391 16.312 1 93 119 ASN B C 1
ATOM 4008 O O . ASN B 1 119 ? -22.734 7.297 16.688 1 93 119 ASN B O 1
ATOM 4012 N N . LEU B 1 120 ? -24.734 8.25 16.781 1 91.62 120 LEU B N 1
ATOM 4013 C CA . LEU B 1 120 ? -24.328 9.164 17.844 1 91.62 120 LEU B CA 1
ATOM 4014 C C . LEU B 1 120 ? -23.969 8.398 19.109 1 91.62 120 LEU B C 1
ATOM 4016 O O . LEU B 1 120 ? -22.984 8.727 19.781 1 91.62 120 LEU B O 1
ATOM 4020 N N . ASN B 1 121 ? -24.703 7.398 19.406 1 91.88 121 ASN B N 1
ATOM 4021 C CA . ASN B 1 121 ? -24.438 6.574 20.578 1 91.88 121 ASN B CA 1
ATOM 4022 C C . ASN B 1 121 ? -23.109 5.812 20.438 1 91.88 121 ASN B C 1
ATOM 4024 O O . ASN B 1 121 ? -22.375 5.664 21.422 1 91.88 121 ASN B O 1
ATOM 4028 N N . ALA B 1 122 ? -22.906 5.359 19.266 1 91.81 122 ALA B N 1
ATOM 4029 C CA . ALA B 1 122 ? -21.641 4.668 19 1 91.81 122 ALA B CA 1
ATOM 4030 C C . ALA B 1 122 ? -20.453 5.594 19.234 1 91.81 122 ALA B C 1
ATOM 4032 O O . ALA B 1 122 ? -19.484 5.207 19.891 1 91.81 122 ALA B O 1
ATOM 4033 N N . ILE B 1 123 ? -20.562 6.793 18.797 1 91.38 123 ILE B N 1
ATOM 4034 C CA . ILE B 1 123 ? -19.484 7.766 18.922 1 91.38 123 ILE B CA 1
ATOM 4035 C C . ILE B 1 123 ? -19.281 8.109 20.406 1 91.38 123 ILE B C 1
ATOM 4037 O O . ILE B 1 123 ? -18.141 8.125 20.891 1 91.38 123 ILE B O 1
ATOM 4041 N N . LYS B 1 124 ? -20.328 8.281 21.109 1 88.88 124 LYS B N 1
ATOM 4042 C CA . LYS B 1 124 ? -20.25 8.656 22.516 1 88.88 124 LYS B CA 1
ATOM 4043 C C . LYS B 1 124 ? -19.656 7.531 23.359 1 88.88 124 LYS B C 1
ATOM 4045 O O . LYS B 1 124 ? -18.906 7.781 24.297 1 88.88 124 LYS B O 1
ATOM 4050 N N . LYS B 1 125 ? -19.969 6.375 22.969 1 88.75 125 LYS B N 1
ATOM 4051 C CA . LYS B 1 125 ? -19.562 5.219 23.766 1 88.75 125 LYS B CA 1
ATOM 4052 C C . LYS B 1 125 ? -18.094 4.871 23.516 1 88.75 125 LYS B C 1
ATOM 4054 O O . LYS B 1 125 ? -17.375 4.496 24.438 1 88.75 125 LYS B O 1
ATOM 4059 N N . PHE B 1 126 ? -17.656 4.992 22.312 1 89.12 126 PHE B N 1
ATOM 4060 C CA . PHE B 1 126 ? -16.359 4.445 21.953 1 89.12 126 PHE B CA 1
ATOM 4061 C C . PHE B 1 126 ? -15.336 5.559 21.75 1 89.12 126 PHE B C 1
ATOM 4063 O O . PHE B 1 126 ? -14.18 5.297 21.406 1 89.12 126 PHE B O 1
ATOM 4070 N N . SER B 1 127 ? -15.75 6.809 21.859 1 87.38 127 SER B N 1
ATOM 4071 C CA . SER B 1 127 ? -14.828 7.934 21.719 1 87.38 127 SER B CA 1
ATOM 4072 C C . SER B 1 127 ? -14.984 8.93 22.859 1 87.38 127 SER B C 1
ATOM 4074 O O . SER B 1 127 ? -15.961 8.875 23.609 1 87.38 127 SER B O 1
ATOM 4076 N N . PRO B 1 128 ? -13.992 9.75 23.031 1 83.5 128 PRO B N 1
ATOM 4077 C CA . PRO B 1 128 ? -14.133 10.82 24.016 1 83.5 128 PRO B CA 1
ATOM 4078 C C . PRO B 1 128 ? -14.984 11.984 23.516 1 83.5 128 PRO B C 1
ATOM 4080 O O . PRO B 1 128 ? -15.211 12.953 24.25 1 83.5 128 PRO B O 1
ATOM 4083 N N . PHE B 1 129 ? -15.453 11.805 22.375 1 81.88 129 PHE B N 1
ATOM 4084 C CA . PHE B 1 129 ? -16.156 12.93 21.766 1 81.88 129 PHE B CA 1
ATOM 4085 C C . PHE B 1 129 ? -17.641 12.875 22.078 1 81.88 129 PHE B C 1
ATOM 4087 O O . PHE B 1 129 ? -18.281 11.828 21.891 1 81.88 129 PHE B O 1
ATOM 4094 N N . ASN B 1 130 ? -18.078 13.859 22.766 1 75.69 130 ASN B N 1
ATOM 4095 C CA . ASN B 1 130 ? -19.5 14.031 23.031 1 75.69 130 ASN B CA 1
ATOM 4096 C C . ASN B 1 130 ? -20.016 15.336 22.438 1 75.69 130 ASN B C 1
ATOM 4098 O O . ASN B 1 130 ? -19.297 16.031 21.719 1 75.69 130 ASN B O 1
ATOM 4102 N N . GLU B 1 131 ? -21.25 15.523 22.578 1 70.31 131 GLU B N 1
ATOM 4103 C CA . GLU B 1 131 ? -21.891 16.703 22 1 70.31 131 GLU B CA 1
ATOM 4104 C C . GLU B 1 131 ? -21.172 17.984 22.438 1 70.31 131 GLU B C 1
ATOM 4106 O O . GLU B 1 131 ? -21.031 18.922 21.641 1 70.31 131 GLU B O 1
ATOM 4111 N N . TYR B 1 132 ? -20.672 17.906 23.594 1 65.31 132 TYR B N 1
ATOM 4112 C CA . TYR B 1 132 ? -19.969 19.078 24.125 1 65.31 132 TYR B CA 1
ATOM 4113 C C . TYR B 1 132 ? -18.641 19.297 23.422 1 65.31 132 TYR B C 1
ATOM 4115 O O . TYR B 1 132 ? -18.297 20.422 23.062 1 65.31 132 TYR B O 1
ATOM 4123 N N . PHE B 1 133 ? -17.984 18.219 23.219 1 73.44 133 PHE B N 1
ATOM 4124 C CA . PHE B 1 133 ? -16.703 18.297 22.516 1 73.44 133 PHE B CA 1
ATOM 4125 C C . PHE B 1 133 ? -16.891 18.812 21.109 1 73.44 133 PHE B C 1
ATOM 4127 O O . PHE B 1 133 ? -16.109 19.656 20.641 1 73.44 133 PHE B O 1
ATOM 4134 N N . ILE B 1 134 ? -17.875 18.312 20.484 1 73.38 134 ILE B N 1
ATOM 4135 C CA . ILE B 1 134 ? -18.156 18.719 19.109 1 73.38 134 ILE B CA 1
ATOM 4136 C C . ILE B 1 134 ? -18.422 20.219 19.078 1 73.38 134 ILE B C 1
ATOM 4138 O O . ILE B 1 134 ? -17.922 20.938 18.203 1 73.38 134 ILE B O 1
ATOM 4142 N N . GLY B 1 135 ? -19.188 20.672 20.031 1 70.12 135 GLY B N 1
ATOM 4143 C CA . GLY B 1 135 ? -19.5 22.078 20.125 1 70.12 135 GLY B CA 1
ATOM 4144 C C . GLY B 1 135 ? -18.266 22.953 20.359 1 70.12 135 GLY B C 1
ATOM 4145 O O . GLY B 1 135 ? -18.125 24.016 19.766 1 70.12 135 GLY B O 1
ATOM 4146 N N . GLU B 1 136 ? -17.406 22.484 21.219 1 70.5 136 GLU B N 1
ATOM 4147 C CA . GLU B 1 136 ? -16.188 23.234 21.547 1 70.5 136 GLU B CA 1
ATOM 4148 C C . GLU B 1 136 ? -15.258 23.344 20.344 1 70.5 136 GLU B C 1
ATOM 4150 O O . GLU B 1 136 ? -14.641 24.391 20.109 1 70.5 136 GLU B O 1
ATOM 4155 N N . LYS B 1 137 ? -15.234 22.344 19.594 1 72.5 137 LYS B N 1
ATOM 4156 C CA . LYS B 1 137 ? -14.25 22.281 18.516 1 72.5 137 LYS B CA 1
ATOM 4157 C C . LYS B 1 137 ? -14.734 23.016 17.281 1 72.5 137 LYS B C 1
ATOM 4159 O O . LYS B 1 137 ? -13.93 23.422 16.438 1 72.5 137 LYS B O 1
ATOM 4164 N N . VAL B 1 138 ? -16 23.203 17.25 1 69.5 138 VAL B N 1
ATOM 4165 C CA . VAL B 1 138 ? -16.562 23.969 16.141 1 69.5 138 VAL B CA 1
ATOM 4166 C C . VAL B 1 138 ? -16.016 25.391 16.172 1 69.5 138 VAL B C 1
ATOM 4168 O O . VAL B 1 138 ? -15.914 26.047 15.125 1 69.5 138 VAL B O 1
ATOM 4171 N N . GLY B 1 139 ? -15.633 25.875 17.328 1 66.25 139 GLY B N 1
ATOM 4172 C CA . GLY B 1 139 ? -15.055 27.203 17.469 1 66.25 139 GLY B CA 1
ATOM 4173 C C . GLY B 1 139 ? -13.711 27.344 16.781 1 66.25 139 GLY B C 1
ATOM 4174 O O . GLY B 1 139 ? -13.25 28.453 16.516 1 66.25 139 GLY B O 1
ATOM 4175 N N . LEU B 1 140 ? -13.133 26.203 16.469 1 69.94 140 LEU B N 1
ATOM 4176 C CA . LEU B 1 140 ? -11.797 26.219 15.883 1 69.94 140 LEU B CA 1
ATOM 4177 C C . LEU B 1 140 ? -11.867 26.531 14.391 1 69.94 140 LEU B C 1
ATOM 4179 O O . LEU B 1 140 ? -10.844 26.766 13.75 1 69.94 140 LEU B O 1
ATOM 4183 N N . PHE B 1 141 ? -13.117 26.547 13.945 1 78 141 PHE B N 1
ATOM 4184 C CA . PHE B 1 141 ? -13.25 26.906 12.539 1 78 141 PHE B CA 1
ATOM 4185 C C . PHE B 1 141 ? -13.109 28.406 12.344 1 78 141 PHE B C 1
ATOM 4187 O O . PHE B 1 141 ? -13.445 29.188 13.242 1 78 141 PHE B O 1
ATOM 4194 N N . GLY B 1 142 ? -12.25 28.922 11.57 1 70.25 142 GLY B N 1
ATOM 4195 C CA . GLY B 1 142 ? -11.938 30.312 11.289 1 70.25 142 GLY B CA 1
ATOM 4196 C C . GLY B 1 142 ? -13.164 31.203 11.273 1 70.25 142 GLY B C 1
ATOM 4197 O O . GLY B 1 142 ? -14.195 30.859 11.859 1 70.25 142 GLY B O 1
ATOM 4198 N N . GLU B 1 143 ? -13.008 32.312 10.719 1 75.25 143 GLU B N 1
ATOM 4199 C CA . GLU B 1 143 ? -13.992 33.375 10.703 1 75.25 143 GLU B CA 1
ATOM 4200 C C . GLU B 1 143 ? -15.281 32.938 10.023 1 75.25 143 GLU B C 1
ATOM 4202 O O . GLU B 1 143 ? -16.375 33.281 10.461 1 75.25 143 GLU B O 1
ATOM 4207 N N . GLU B 1 144 ? -15.125 32.094 9.031 1 80.75 144 GLU B N 1
ATOM 4208 C CA . GLU B 1 144 ? -16.297 31.672 8.266 1 80.75 144 GLU B CA 1
ATOM 4209 C C . GLU B 1 144 ? -17 30.484 8.938 1 80.75 144 GLU B C 1
ATOM 4211 O O . GLU B 1 144 ? -18.125 30.156 8.594 1 80.75 144 GLU B O 1
ATOM 4216 N N . GLY B 1 145 ? -16.328 29.938 9.852 1 85.12 145 GLY B N 1
ATOM 4217 C CA . GLY B 1 145 ? -16.906 28.828 10.602 1 85.12 145 GLY B CA 1
ATOM 4218 C C . GLY B 1 145 ? -16.969 27.531 9.805 1 85.12 145 GLY B C 1
ATOM 4219 O O . GLY B 1 145 ? -17.797 26.656 10.094 1 85.12 145 GLY B O 1
ATOM 4220 N N . THR B 1 146 ? -16.297 27.484 8.688 1 91.62 146 THR B N 1
ATOM 4221 C CA . THR B 1 146 ? -16.281 26.297 7.844 1 91.62 146 THR B CA 1
ATOM 4222 C C . THR B 1 146 ? -14.906 25.641 7.859 1 91.62 146 THR B C 1
ATOM 4224 O O . THR B 1 146 ? -13.898 26.312 8.078 1 91.62 146 THR B O 1
ATOM 4227 N N . GLY B 1 147 ? -14.867 24.375 7.766 1 93.06 147 GLY B N 1
ATOM 4228 C CA . GLY B 1 147 ? -13.594 23.656 7.75 1 93.06 147 GLY B CA 1
ATOM 4229 C C . GLY B 1 147 ? -13.727 22.203 8.125 1 93.06 147 GLY B C 1
ATOM 4230 O O . GLY B 1 147 ? -14.836 21.656 8.195 1 93.06 147 GLY B O 1
ATOM 4231 N N . THR B 1 148 ? -12.633 21.531 8.234 1 93.81 148 THR B N 1
ATOM 4232 C CA . THR B 1 148 ? -12.586 20.125 8.594 1 93.81 148 THR B CA 1
ATOM 4233 C C . THR B 1 148 ? -11.5 19.859 9.633 1 93.81 148 THR B C 1
ATOM 4235 O O . THR B 1 148 ? -10.406 20.438 9.547 1 93.81 148 THR B O 1
ATOM 4238 N N . GLN B 1 149 ? -11.844 19.109 10.609 1 92.94 149 GLN B N 1
ATOM 4239 C CA . GLN B 1 149 ? -10.922 18.672 11.648 1 92.94 149 GLN B CA 1
ATOM 4240 C C . GLN B 1 149 ? -10.859 17.156 11.734 1 92.94 149 GLN B C 1
ATOM 4242 O O . GLN B 1 149 ? -11.891 16.484 11.766 1 92.94 149 GLN B O 1
ATOM 4247 N N . VAL B 1 150 ? -9.656 16.641 11.703 1 94.19 150 VAL B N 1
ATOM 4248 C CA . VAL B 1 150 ? -9.445 15.195 11.859 1 94.19 150 VAL B CA 1
ATOM 4249 C C . VAL B 1 150 ? -8.641 14.922 13.125 1 94.19 150 VAL B C 1
ATOM 4251 O O . VAL B 1 150 ? -7.594 15.539 13.344 1 94.19 150 VAL B O 1
ATOM 4254 N N . TYR B 1 151 ? -9.133 14.062 13.977 1 92.81 151 TYR B N 1
ATOM 4255 C CA . TYR B 1 151 ? -8.461 13.633 15.195 1 92.81 151 TYR B CA 1
ATOM 4256 C C . TYR B 1 151 ? -8.125 12.148 15.148 1 92.81 151 TYR B C 1
ATOM 4258 O O . TYR B 1 151 ? -9 11.32 14.906 1 92.81 151 TYR B O 1
ATOM 4266 N N . ILE B 1 152 ? -6.922 11.852 15.312 1 94.56 152 ILE B N 1
ATOM 4267 C CA . ILE B 1 152 ? -6.473 10.461 15.359 1 94.56 152 ILE B CA 1
ATOM 4268 C C . ILE B 1 152 ? -5.793 10.188 16.703 1 94.56 152 ILE B C 1
ATOM 4270 O O . ILE B 1 152 ? -4.895 10.93 17.109 1 94.56 152 ILE B O 1
ATOM 4274 N N . TRP B 1 153 ? -6.27 9.172 17.406 1 92.69 153 TRP B N 1
ATOM 4275 C CA . TRP B 1 153 ? -5.652 8.844 18.688 1 92.69 153 TRP B CA 1
ATOM 4276 C C . TRP B 1 153 ? -5.477 7.332 18.828 1 92.69 153 TRP B C 1
ATOM 4278 O O . TRP B 1 153 ? -5.703 6.578 17.891 1 92.69 153 TRP B O 1
ATOM 4288 N N . ASN B 1 154 ? -4.961 6.977 20.141 1 91.06 154 ASN B N 1
ATOM 4289 C CA . ASN B 1 154 ? -4.445 5.617 20.266 1 91.06 154 ASN B CA 1
ATOM 4290 C C . ASN B 1 154 ? -3.422 5.309 19.172 1 91.06 154 ASN B C 1
ATOM 4292 O O . ASN B 1 154 ? -3.564 4.332 18.438 1 91.06 154 ASN B O 1
ATOM 4296 N N . LEU B 1 155 ? -2.434 6.238 19.188 1 92.94 155 LEU B N 1
ATOM 4297 C CA . LEU B 1 155 ? -1.411 6.246 18.156 1 92.94 155 LEU B CA 1
ATOM 4298 C C . LEU B 1 155 ? -0.564 4.98 18.203 1 92.94 155 LEU B C 1
ATOM 4300 O O . LEU B 1 155 ? -0.424 4.371 19.266 1 92.94 155 LEU B O 1
ATOM 4304 N N . ASP B 1 156 ? -0.064 4.656 17.047 1 90.38 156 ASP B N 1
ATOM 4305 C CA . ASP B 1 156 ? 0.802 3.486 16.938 1 90.38 156 ASP B CA 1
ATOM 4306 C C . ASP B 1 156 ? 2.02 3.619 17.859 1 90.38 156 ASP B C 1
ATOM 4308 O O . ASP B 1 156 ? 2.617 4.695 17.953 1 90.38 156 ASP B O 1
ATOM 4312 N N . ARG B 1 157 ? 2.389 2.525 18.438 1 89.31 157 ARG B N 1
ATOM 4313 C CA . ARG B 1 157 ? 3.424 2.561 19.453 1 89.31 157 ARG B CA 1
ATOM 4314 C C . ARG B 1 157 ? 4.754 2.053 18.906 1 89.31 157 ARG B C 1
ATOM 4316 O O . ARG B 1 157 ? 4.785 1.308 17.938 1 89.31 157 ARG B O 1
ATOM 4323 N N . TRP B 1 158 ? 5.773 2.535 19.453 1 90.56 158 TRP B N 1
ATOM 4324 C CA . TRP B 1 158 ? 7.152 2.096 19.297 1 90.56 158 TRP B CA 1
ATOM 4325 C C . TRP B 1 158 ? 7.805 1.824 20.641 1 90.56 158 TRP B C 1
ATOM 4327 O O . TRP B 1 158 ? 8.406 2.719 21.234 1 90.56 158 TRP B O 1
ATOM 4337 N N . GLY B 1 159 ? 7.711 0.472 21.062 1 84.31 159 GLY B N 1
ATOM 4338 C CA . GLY B 1 159 ? 8.078 0.203 22.438 1 84.31 159 GLY B CA 1
ATOM 4339 C C . GLY B 1 159 ? 7.23 0.966 23.438 1 84.31 159 GLY B C 1
ATOM 4340 O O . GLY B 1 159 ? 6 0.892 23.406 1 84.31 159 GLY B O 1
ATOM 4341 N N . THR B 1 160 ? 7.879 1.702 24.281 1 87.75 160 THR B N 1
ATOM 4342 C CA . THR B 1 160 ? 7.168 2.502 25.266 1 87.75 160 THR B CA 1
ATOM 4343 C C . THR B 1 160 ? 6.809 3.871 24.703 1 87.75 160 THR B C 1
ATOM 4345 O O . THR B 1 160 ? 6.062 4.633 25.328 1 87.75 160 THR B O 1
ATOM 4348 N N . ASP B 1 161 ? 7.324 4.109 23.594 1 91.94 161 ASP B N 1
ATOM 4349 C CA . ASP B 1 161 ? 7.066 5.387 22.938 1 91.94 161 ASP B CA 1
ATOM 4350 C C . ASP B 1 161 ? 6.113 5.215 21.75 1 91.94 161 ASP B C 1
ATOM 4352 O O . ASP B 1 161 ? 5.406 4.211 21.672 1 91.94 161 ASP B O 1
ATOM 4356 N N . TYR B 1 162 ? 5.953 6.27 20.984 1 92.81 162 TYR B N 1
ATOM 4357 C CA . TYR B 1 162 ? 5.102 6.246 19.812 1 92.81 162 TYR B CA 1
ATOM 4358 C C . TYR B 1 162 ? 5.934 6.242 18.531 1 92.81 162 TYR B C 1
ATOM 4360 O O . TYR B 1 162 ? 7.102 6.645 18.547 1 92.81 162 TYR B O 1
ATOM 4368 N N . THR B 1 163 ? 5.34 5.762 17.484 1 92.94 163 THR B N 1
ATOM 4369 C CA . THR B 1 163 ? 6.012 5.742 16.188 1 92.94 163 THR B CA 1
ATOM 4370 C C . THR B 1 163 ? 6.301 7.164 15.703 1 92.94 163 THR B C 1
ATOM 4372 O O . THR B 1 163 ? 7.254 7.387 14.953 1 92.94 163 THR B O 1
ATOM 4375 N N . LEU B 1 164 ? 5.484 8.023 16.156 1 93.94 164 LEU B N 1
ATOM 4376 C CA . LEU B 1 164 ? 5.715 9.43 15.867 1 93.94 164 LEU B CA 1
ATOM 4377 C C . LEU B 1 164 ? 6.426 10.117 17.031 1 93.94 164 LEU B C 1
ATOM 4379 O O . LEU B 1 164 ? 6.223 9.758 18.188 1 93.94 164 LEU B O 1
ATOM 4383 N N . GLU B 1 165 ? 7.297 10.977 16.625 1 93.56 165 GLU B N 1
ATOM 4384 C CA . GLU B 1 165 ? 7.98 11.852 17.562 1 93.56 165 GLU B CA 1
ATOM 4385 C C . GLU B 1 165 ? 7.664 13.32 17.281 1 93.56 165 GLU B C 1
ATOM 4387 O O . GLU B 1 165 ? 7.59 13.734 16.125 1 93.56 165 GLU B O 1
ATOM 4392 N N . TRP B 1 166 ? 7.262 13.977 18.375 1 90.19 166 TRP B N 1
ATOM 4393 C CA . TRP B 1 166 ? 6.918 15.383 18.156 1 90.19 166 TRP B CA 1
ATOM 4394 C C . TRP B 1 166 ? 7.551 16.266 19.219 1 90.19 166 TRP B C 1
ATOM 4396 O O . TRP B 1 166 ? 7.902 15.797 20.312 1 90.19 166 TRP B O 1
ATOM 4406 N N . ASN B 1 167 ? 8.031 17.359 18.797 1 79.88 167 ASN B N 1
ATOM 4407 C CA . ASN B 1 167 ? 8.562 18.375 19.703 1 79.88 167 ASN B CA 1
ATOM 4408 C C . ASN B 1 167 ? 7.742 19.672 19.625 1 79.88 167 ASN B C 1
ATOM 4410 O O . ASN B 1 167 ? 7.227 20.016 18.562 1 79.88 167 ASN B O 1
ATOM 4414 N N . SER B 1 168 ? 7.105 19.922 20.828 1 63.59 168 SER B N 1
ATOM 4415 C CA . SER B 1 168 ? 6.344 21.172 20.859 1 63.59 168 SER B CA 1
ATOM 4416 C C . SER B 1 168 ? 7.246 22.359 21.156 1 63.59 168 SER B C 1
ATOM 4418 O O . SER B 1 168 ? 8.312 22.203 21.75 1 63.59 168 SER B O 1
ATOM 4420 N N . GLN B 1 169 ? 7.062 23.438 20.484 1 55.06 169 GLN B N 1
ATOM 4421 C CA . GLN B 1 169 ? 7.668 24.688 20.906 1 55.06 169 GLN B CA 1
ATOM 4422 C C . GLN B 1 169 ? 7.461 24.906 22.406 1 55.06 169 GLN B C 1
ATOM 4424 O O . GLN B 1 169 ? 6.402 25.391 22.828 1 55.06 169 GLN B O 1
ATOM 4429 N N . LYS B 1 170 ? 7.43 24.141 23.328 1 48.94 170 LYS B N 1
ATOM 4430 C CA . LYS B 1 170 ? 7.324 24.75 24.656 1 48.94 170 LYS B CA 1
ATOM 4431 C C . LYS B 1 170 ? 8.391 25.828 24.859 1 48.94 170 LYS B C 1
ATOM 4433 O O . LYS B 1 170 ? 9.539 25.656 24.422 1 48.94 170 LYS B O 1
ATOM 4438 N N . THR B 1 171 ? 7.938 27.016 25.172 1 42 171 THR B N 1
ATOM 4439 C CA . THR B 1 171 ? 8.547 28.266 25.609 1 42 171 THR B CA 1
ATOM 4440 C C . THR B 1 171 ? 9.664 28.016 26.609 1 42 171 THR B C 1
ATOM 4442 O O . THR B 1 171 ? 10.359 28.938 27.031 1 42 171 THR B O 1
ATOM 4445 N N . ASP B 1 172 ? 9.586 27.078 27.5 1 39.47 172 ASP B N 1
ATOM 4446 C CA . ASP B 1 172 ? 10.453 27.453 28.609 1 39.47 172 ASP B CA 1
ATOM 4447 C C . ASP B 1 172 ? 11.906 27.562 28.156 1 39.47 172 ASP B C 1
ATOM 4449 O O . ASP B 1 172 ? 12.773 28 28.922 1 39.47 172 ASP B O 1
ATOM 4453 N N . GLU B 1 173 ? 12.617 26.578 27.625 1 40.38 173 GLU B N 1
ATOM 4454 C CA . GLU B 1 173 ? 14.031 26.891 27.766 1 40.38 173 GLU B CA 1
ATOM 4455 C C . GLU B 1 173 ? 14.43 28.062 26.891 1 40.38 173 GLU B C 1
ATOM 4457 O O . GLU B 1 173 ? 13.617 28.562 26.109 1 40.38 173 GLU B O 1
ATOM 4462 N N . SER B 1 174 ? 15.914 28.109 26.375 1 38 174 SER B N 1
ATOM 4463 C CA . SER B 1 174 ? 16.625 29.297 25.922 1 38 174 SER B CA 1
ATOM 4464 C C . SER B 1 174 ? 15.938 29.938 24.719 1 38 174 SER B C 1
ATOM 4466 O O . SER B 1 174 ? 15.344 29.234 23.891 1 38 174 SER B O 1
ATOM 4468 N N . PRO B 1 175 ? 15.672 31.328 24.766 1 38.91 175 PRO B N 1
ATOM 4469 C CA . PRO B 1 175 ? 15.195 32.25 23.719 1 38.91 175 PRO B CA 1
ATOM 4470 C C . PRO B 1 175 ? 15.586 31.781 22.328 1 38.91 175 PRO B C 1
ATOM 4472 O O . PRO B 1 175 ? 14.922 32.125 21.344 1 38.91 175 PRO B O 1
ATOM 4475 N N . ASP B 1 176 ? 16.859 31.484 22.234 1 37.91 176 ASP B N 1
ATOM 4476 C CA . ASP B 1 176 ? 17.516 31.344 20.938 1 37.91 176 ASP B CA 1
ATOM 4477 C C . ASP B 1 176 ? 16.953 30.156 20.156 1 37.91 176 ASP B C 1
ATOM 4479 O O . ASP B 1 176 ? 17.422 29.844 19.062 1 37.91 176 ASP B O 1
ATOM 4483 N N . SER B 1 177 ? 16.406 29.172 20.906 1 40.03 177 SER B N 1
ATOM 4484 C CA . SER B 1 177 ? 15.984 28.078 20.047 1 40.03 177 SER B CA 1
ATOM 4485 C C . SER B 1 177 ? 14.727 28.422 19.266 1 40.03 177 SER B C 1
ATOM 4487 O O . SER B 1 177 ? 13.641 28.547 19.844 1 40.03 177 SER B O 1
ATOM 4489 N N . HIS B 1 178 ? 14.617 29.484 18.531 1 43.88 178 HIS B N 1
ATOM 4490 C CA . HIS B 1 178 ? 13.586 29.609 17.5 1 43.88 178 HIS B CA 1
ATOM 4491 C C . HIS B 1 178 ? 12.875 28.297 17.266 1 43.88 178 HIS B C 1
ATOM 4493 O O . HIS B 1 178 ? 13.5 27.312 16.844 1 43.88 178 HIS B O 1
ATOM 4499 N N . GLY B 1 179 ? 12.086 27.734 18.172 1 51.19 179 GLY B N 1
ATOM 4500 C CA . GLY B 1 179 ? 11.398 26.516 18.531 1 51.19 179 GLY B CA 1
ATOM 4501 C C . GLY B 1 179 ? 10.781 25.797 17.328 1 51.19 179 GLY B C 1
ATOM 4502 O O . GLY B 1 179 ? 9.844 26.312 16.719 1 51.19 179 GLY B O 1
ATOM 4503 N N . ASN B 1 180 ? 11.43 25.156 16.359 1 68.56 180 ASN B N 1
ATOM 4504 C CA . ASN B 1 180 ? 11.148 24.469 15.109 1 68.56 180 ASN B CA 1
ATOM 4505 C C . ASN B 1 180 ? 10.305 23.203 15.344 1 68.56 180 ASN B C 1
ATOM 4507 O O . ASN B 1 180 ? 10.844 22.109 15.453 1 68.56 180 ASN B O 1
ATOM 4511 N N . GLY B 1 181 ? 8.922 23.406 15.781 1 84.62 181 GLY B N 1
ATOM 4512 C CA . GLY B 1 181 ? 8.023 22.281 15.953 1 84.62 181 GLY B CA 1
ATOM 4513 C C . GLY B 1 181 ? 7.941 21.391 14.727 1 84.62 181 GLY B C 1
ATOM 4514 O O . GLY B 1 181 ? 7.891 21.891 13.594 1 84.62 181 GLY B O 1
ATOM 4515 N N . ASP B 1 182 ? 8.125 20.109 14.953 1 91.81 182 ASP B N 1
ATOM 4516 C CA . ASP B 1 182 ? 8.031 19.141 13.875 1 91.81 182 ASP B CA 1
ATOM 4517 C C . ASP B 1 182 ? 7.469 17.812 14.383 1 91.81 182 ASP B C 1
ATOM 4519 O O . ASP B 1 182 ? 7.32 17.609 15.586 1 91.81 182 ASP B O 1
ATOM 4523 N N . ILE B 1 183 ? 6.895 17.125 13.547 1 94 183 ILE B N 1
ATOM 4524 C CA . ILE B 1 183 ? 6.504 15.742 13.797 1 94 183 ILE B CA 1
ATOM 4525 C C . ILE B 1 183 ? 7.359 14.812 12.945 1 94 183 ILE B C 1
ATOM 4527 O O . ILE B 1 183 ? 7.395 14.93 11.719 1 94 183 ILE B O 1
ATOM 4531 N N . LEU B 1 184 ? 8.086 13.93 13.602 1 94.12 184 LEU B N 1
ATOM 4532 C CA . LEU B 1 184 ? 9.008 13.031 12.93 1 94.12 184 LEU B CA 1
ATOM 4533 C C . LEU B 1 184 ? 8.547 11.578 13.07 1 94.12 184 LEU B C 1
ATOM 4535 O O . LEU B 1 184 ? 7.938 11.211 14.078 1 94.12 184 LEU B O 1
ATOM 4539 N N . ILE B 1 185 ? 8.734 10.859 12.008 1 93.5 185 ILE B N 1
ATOM 4540 C CA . ILE B 1 185 ? 8.695 9.414 12.172 1 93.5 185 ILE B CA 1
ATOM 4541 C C . ILE B 1 185 ? 9.906 8.953 12.984 1 93.5 185 ILE B C 1
ATOM 4543 O O . ILE B 1 185 ? 11.047 9.242 12.625 1 93.5 185 ILE B O 1
ATOM 4547 N N . ARG B 1 186 ? 9.711 8.242 13.977 1 91.12 186 ARG B N 1
ATOM 4548 C CA . ARG B 1 186 ? 10.734 7.938 14.969 1 91.12 186 ARG B CA 1
ATOM 4549 C C . ARG B 1 186 ? 11.867 7.125 14.352 1 91.12 186 ARG B C 1
ATOM 4551 O O . ARG B 1 186 ? 13.039 7.352 14.664 1 91.12 186 ARG B O 1
ATOM 4558 N N . SER B 1 187 ? 11.57 6.223 13.508 1 89.44 187 SER B N 1
ATOM 4559 C CA . SER B 1 187 ? 12.578 5.332 12.945 1 89.44 187 SER B CA 1
ATOM 4560 C C . SER B 1 187 ? 13.555 6.098 12.055 1 89.44 187 SER B C 1
ATOM 4562 O O . SER B 1 187 ? 14.68 5.648 11.836 1 89.44 187 SER B O 1
ATOM 4564 N N . LYS B 1 188 ? 13.109 7.172 11.477 1 89.62 188 LYS B N 1
ATOM 4565 C CA . LYS B 1 188 ? 13.875 7.984 10.539 1 89.62 188 LYS B CA 1
ATOM 4566 C C . LYS B 1 188 ? 14.391 7.137 9.375 1 89.62 188 LYS B C 1
ATOM 4568 O O . LYS B 1 188 ? 15.477 7.395 8.844 1 89.62 188 LYS B O 1
ATOM 4573 N N . ARG B 1 189 ? 13.617 6.137 9.102 1 86.69 189 ARG B N 1
ATOM 4574 C CA . ARG B 1 189 ? 13.969 5.27 7.984 1 86.69 189 ARG B CA 1
ATOM 4575 C C . ARG B 1 189 ? 13.789 5.988 6.652 1 86.69 189 ARG B C 1
ATOM 4577 O O . ARG B 1 189 ? 12.797 6.699 6.457 1 86.69 189 ARG B O 1
ATOM 4584 N N . VAL B 1 190 ? 14.797 5.777 5.836 1 86.44 190 VAL B N 1
ATOM 4585 C CA . VAL B 1 190 ? 14.734 6.426 4.531 1 86.44 190 VAL B CA 1
ATOM 4586 C C . VAL B 1 190 ? 14.164 5.461 3.496 1 86.44 190 VAL B C 1
ATOM 4588 O O . VAL B 1 190 ? 14.422 4.258 3.551 1 86.44 190 VAL B O 1
ATOM 4591 N N . ARG B 1 191 ? 13.406 6 2.617 1 85.5 191 ARG B N 1
ATOM 4592 C CA . ARG B 1 191 ? 12.883 5.203 1.51 1 85.5 191 ARG B CA 1
ATOM 4593 C C . ARG B 1 191 ? 14.016 4.684 0.628 1 85.5 191 ARG B C 1
ATOM 4595 O O . ARG B 1 191 ? 15.031 5.359 0.453 1 85.5 191 ARG B O 1
ATOM 4602 N N . SER B 1 192 ? 13.703 3.523 0.143 1 79.5 192 SER B N 1
ATOM 4603 C CA . SER B 1 192 ? 14.711 2.93 -0.722 1 79.5 192 SER B CA 1
ATOM 4604 C C . SER B 1 192 ? 14.648 3.51 -2.131 1 79.5 192 SER B C 1
ATOM 4606 O O . SER B 1 192 ? 13.57 3.625 -2.711 1 79.5 192 SER B O 1
ATOM 4608 N N . ARG B 1 193 ? 15.734 3.945 -2.58 1 81.31 193 ARG B N 1
ATOM 4609 C CA . ARG B 1 193 ? 15.914 4.43 -3.945 1 81.31 193 ARG B CA 1
ATOM 4610 C C . ARG B 1 193 ? 17.141 3.799 -4.59 1 81.31 193 ARG B C 1
ATOM 4612 O O . ARG B 1 193 ? 18.156 3.578 -3.924 1 81.31 193 ARG B O 1
ATOM 4619 N N . PRO B 1 194 ? 16.984 3.543 -5.859 1 74.56 194 PRO B N 1
ATOM 4620 C CA . PRO B 1 194 ? 18.141 2.938 -6.52 1 74.56 194 PRO B CA 1
ATOM 4621 C C . PRO B 1 194 ? 19.422 3.766 -6.355 1 74.56 194 PRO B C 1
ATOM 4623 O O . PRO B 1 194 ? 19.391 4.988 -6.516 1 74.56 194 PRO B O 1
ATOM 4626 N N . GLY B 1 195 ? 20.453 3.057 -5.906 1 70.62 195 GLY B N 1
ATOM 4627 C CA . GLY B 1 195 ? 21.766 3.682 -5.844 1 70.62 195 GLY B CA 1
ATOM 4628 C C . GLY B 1 195 ? 21.953 4.547 -4.613 1 70.62 195 GLY B C 1
ATOM 4629 O O . GLY B 1 195 ? 23.016 5.168 -4.438 1 70.62 195 GLY B O 1
ATOM 4630 N N . GLN B 1 196 ? 20.922 4.633 -3.793 1 74.56 196 GLN B N 1
ATOM 4631 C CA . GLN B 1 196 ? 21.016 5.492 -2.619 1 74.56 196 GLN B CA 1
ATOM 4632 C C . GLN B 1 196 ? 21.844 4.832 -1.518 1 74.56 196 GLN B C 1
ATOM 4634 O O . GLN B 1 196 ? 21.594 3.674 -1.168 1 74.56 196 GLN B O 1
ATOM 4639 N N . THR B 1 197 ? 22.875 5.586 -1.09 1 67.25 197 THR B N 1
ATOM 4640 C CA . THR B 1 197 ? 23.719 5.07 -0.022 1 67.25 197 THR B CA 1
ATOM 4641 C C . THR B 1 197 ? 23.625 5.953 1.22 1 67.25 197 THR B C 1
ATOM 4643 O O . THR B 1 197 ? 24.062 5.559 2.303 1 67.25 197 THR B O 1
ATOM 4646 N N . ASN B 1 198 ? 22.984 7.117 0.983 1 68.06 198 ASN B N 1
ATOM 4647 C CA . ASN B 1 198 ? 22.922 8.062 2.09 1 68.06 198 ASN B CA 1
ATOM 4648 C C . ASN B 1 198 ? 21.641 7.879 2.914 1 68.06 198 ASN B C 1
ATOM 4650 O O . ASN B 1 198 ? 20.594 7.523 2.371 1 68.06 198 ASN B O 1
ATOM 4654 N N . GLY B 1 199 ? 21.844 8.109 4.121 1 71.94 199 GLY B N 1
ATOM 4655 C CA . GLY B 1 199 ? 20.734 7.922 5.035 1 71.94 199 GLY B CA 1
ATOM 4656 C C . GLY B 1 199 ? 20.094 9.227 5.473 1 71.94 199 GLY B C 1
ATOM 4657 O O . GLY B 1 199 ? 19.109 9.227 6.211 1 71.94 199 GLY B O 1
ATOM 4658 N N . ASN B 1 200 ? 20.562 10.336 4.938 1 80.81 200 ASN B N 1
ATOM 4659 C CA . ASN B 1 200 ? 20.031 11.602 5.422 1 80.81 200 ASN B CA 1
ATOM 4660 C C . ASN B 1 200 ? 19.047 12.219 4.422 1 80.81 200 ASN B C 1
ATOM 4662 O O . ASN B 1 200 ? 19.422 13.094 3.639 1 80.81 200 ASN B O 1
ATOM 4666 N N . VAL B 1 201 ? 17.891 11.891 4.449 1 89.94 201 VAL B N 1
ATOM 4667 C CA . VAL B 1 201 ? 16.812 12.391 3.604 1 89.94 201 VAL B CA 1
ATOM 4668 C C . VAL B 1 201 ? 15.641 12.852 4.473 1 89.94 201 VAL B C 1
ATOM 4670 O O . VAL B 1 201 ? 14.625 12.156 4.566 1 89.94 201 VAL B O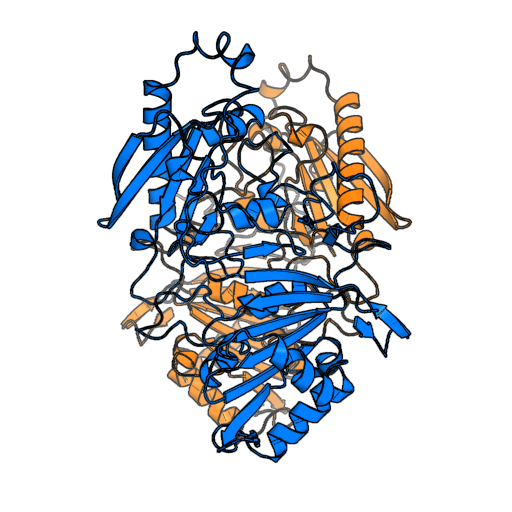 1
ATOM 4673 N N . PRO B 1 202 ? 15.727 14.055 5.043 1 90.75 202 PRO B N 1
ATOM 4674 C CA . PRO B 1 202 ? 14.68 14.547 5.938 1 90.75 202 PRO B CA 1
ATOM 4675 C C . PRO B 1 202 ? 13.281 14.43 5.332 1 90.75 202 PRO B C 1
ATOM 4677 O O . PRO B 1 202 ? 12.305 14.227 6.055 1 90.75 202 PRO B O 1
ATOM 4680 N N . LEU B 1 203 ? 13.156 14.492 4.066 1 92.31 203 LEU B N 1
ATOM 4681 C CA . LEU B 1 203 ? 11.875 14.422 3.381 1 92.31 203 LEU B CA 1
ATOM 4682 C C . LEU B 1 203 ? 11.164 13.102 3.676 1 92.31 203 LEU B C 1
ATOM 4684 O O . LEU B 1 203 ? 9.945 13 3.537 1 92.31 203 LEU B O 1
ATOM 4688 N N . ASP B 1 204 ? 11.906 12.172 4.09 1 92.56 204 ASP B N 1
ATOM 4689 C CA . ASP B 1 204 ? 11.344 10.836 4.262 1 92.56 204 ASP B CA 1
ATOM 4690 C C . ASP B 1 204 ? 10.805 10.641 5.68 1 92.56 204 ASP B C 1
ATOM 4692 O O . ASP B 1 204 ? 10.062 9.695 5.941 1 92.56 204 ASP B O 1
ATOM 4696 N N . TYR B 1 205 ? 11.18 11.531 6.648 1 93.81 205 TYR B N 1
ATOM 4697 C CA . TYR B 1 205 ? 10.742 11.219 8.008 1 93.81 205 TYR B CA 1
ATOM 4698 C C . TYR B 1 205 ? 10.305 12.484 8.742 1 93.81 205 TYR B C 1
ATOM 4700 O O . TYR B 1 205 ? 9.703 12.406 9.812 1 93.81 205 TYR B O 1
ATOM 4708 N N . SER B 1 206 ? 10.562 13.641 8.234 1 93.75 206 SER B N 1
ATOM 4709 C CA . SER B 1 206 ? 10.125 14.906 8.828 1 93.75 206 SER B CA 1
ATOM 4710 C C . SER B 1 206 ? 8.883 15.445 8.117 1 93.75 206 SER B C 1
ATOM 4712 O O . SER B 1 206 ? 8.914 15.711 6.914 1 93.75 206 SER B O 1
ATOM 4714 N N . LEU B 1 207 ? 7.836 15.656 8.891 1 94.44 207 LEU B N 1
ATOM 4715 C CA . LEU B 1 207 ? 6.609 16.188 8.305 1 94.44 207 LEU B CA 1
ATOM 4716 C C . LEU B 1 207 ? 6.812 17.609 7.812 1 94.44 207 LEU B C 1
ATOM 4718 O O . LEU B 1 207 ? 6.34 17.969 6.73 1 94.44 207 LEU B O 1
ATOM 4722 N N . LYS B 1 208 ? 7.488 18.375 8.578 1 92.38 208 LYS B N 1
ATOM 4723 C CA . LYS B 1 208 ? 7.75 19.766 8.188 1 92.38 208 LYS B CA 1
ATOM 4724 C C . LYS B 1 208 ? 8.516 19.828 6.871 1 92.38 208 LYS B C 1
ATOM 4726 O O . LYS B 1 208 ? 8.125 20.562 5.965 1 92.38 208 LYS B O 1
ATOM 4731 N N . ALA B 1 209 ? 9.586 19.031 6.793 1 92 209 ALA B N 1
ATOM 4732 C CA . ALA B 1 209 ? 10.375 19 5.562 1 92 209 ALA B CA 1
ATOM 4733 C C . ALA B 1 209 ? 9.516 18.562 4.375 1 92 209 ALA B C 1
ATOM 4735 O O . ALA B 1 209 ? 9.648 19.094 3.275 1 92 209 ALA B O 1
ATOM 4736 N N . TYR B 1 210 ? 8.656 17.703 4.586 1 94.19 210 TYR B N 1
ATOM 4737 C CA . TYR B 1 210 ? 7.805 17.188 3.527 1 94.19 210 TYR B CA 1
ATOM 4738 C C . TYR B 1 210 ? 6.809 18.234 3.061 1 94.19 210 TYR B C 1
ATOM 4740 O O . TYR B 1 210 ? 6.637 18.453 1.858 1 94.19 210 TYR B O 1
ATOM 4748 N N . VAL B 1 211 ? 6.121 18.844 4.004 1 93.62 211 VAL B N 1
ATOM 4749 C CA . VAL B 1 211 ? 5.062 19.797 3.691 1 93.62 211 VAL B CA 1
ATOM 4750 C C . VAL B 1 211 ? 5.66 21.016 3 1 93.62 211 VAL B C 1
ATOM 4752 O O . VAL B 1 211 ? 4.969 21.719 2.25 1 93.62 211 VAL B O 1
ATOM 4755 N N . GLU B 1 212 ? 6.902 21.266 3.174 1 92.56 212 GLU B N 1
ATOM 4756 C CA . GLU B 1 212 ? 7.578 22.391 2.541 1 92.56 212 GLU B CA 1
ATOM 4757 C C . GLU B 1 212 ? 7.543 22.281 1.021 1 92.56 212 GLU B C 1
ATOM 4759 O O . GLU B 1 212 ? 7.477 23.281 0.317 1 92.56 212 GLU B O 1
ATOM 4764 N N . VAL B 1 213 ? 7.637 21.062 0.566 1 93.44 213 VAL B N 1
ATOM 4765 C CA . VAL B 1 213 ? 7.742 20.875 -0.878 1 93.44 213 VAL B CA 1
ATOM 4766 C C . VAL B 1 213 ? 6.539 20.094 -1.393 1 93.44 213 VAL B C 1
ATOM 4768 O O . VAL B 1 213 ? 6.492 19.719 -2.566 1 93.44 213 VAL B O 1
ATOM 4771 N N . MET B 1 214 ? 5.555 19.891 -0.581 1 93.75 214 MET B N 1
ATOM 4772 C CA . MET B 1 214 ? 4.434 19 -0.894 1 93.75 214 MET B CA 1
ATOM 4773 C C . MET B 1 214 ? 3.625 19.547 -2.068 1 93.75 214 MET B C 1
ATOM 4775 O O . MET B 1 214 ? 3.172 18.781 -2.92 1 93.75 214 MET B O 1
ATOM 4779 N N . PHE B 1 215 ? 3.479 20.828 -2.102 1 93.19 215 PHE B N 1
ATOM 4780 C CA . PHE B 1 215 ? 2.697 21.438 -3.172 1 93.19 215 PHE B CA 1
ATOM 4781 C C . PHE B 1 215 ? 3.596 22.219 -4.125 1 93.19 215 PHE B C 1
ATOM 4783 O O . PHE B 1 215 ? 4.488 22.953 -3.689 1 93.19 215 PHE B O 1
ATOM 4790 N N . LEU B 1 216 ? 3.314 21.969 -5.375 1 93.38 216 LEU B N 1
ATOM 4791 C CA . LEU B 1 216 ? 4.07 22.688 -6.398 1 93.38 216 LEU B CA 1
ATOM 4792 C C . LEU B 1 216 ? 3.824 24.188 -6.309 1 93.38 216 LEU B C 1
ATOM 4794 O O . LEU B 1 216 ? 4.766 24.984 -6.391 1 93.38 216 LEU B O 1
ATOM 4798 N N . ASN B 1 217 ? 2.553 24.516 -6.188 1 89.44 217 ASN B N 1
ATOM 4799 C CA . ASN B 1 217 ? 2.125 25.891 -6.012 1 89.44 217 ASN B CA 1
ATOM 4800 C C . ASN B 1 217 ? 1.26 26.062 -4.766 1 89.44 217 ASN B C 1
ATOM 4802 O O . ASN B 1 217 ? 0.033 26.141 -4.859 1 89.44 217 ASN B O 1
ATOM 4806 N N . PRO B 1 218 ? 2.008 26.172 -3.646 1 86.31 218 PRO B N 1
ATOM 4807 C CA . PRO B 1 218 ? 1.249 26.266 -2.396 1 86.31 218 PRO B CA 1
ATOM 4808 C C . PRO B 1 218 ? 0.442 27.562 -2.303 1 86.31 218 PRO B C 1
ATOM 4810 O O . PRO B 1 218 ? 0.967 28.641 -2.582 1 86.31 218 PRO B O 1
ATOM 4813 N N . GLN B 1 219 ? -0.865 27.375 -2.018 1 83.56 219 GLN B N 1
ATOM 4814 C CA . GLN B 1 219 ? -1.756 28.531 -1.914 1 83.56 219 GLN B CA 1
ATOM 4815 C C . GLN B 1 219 ? -2.336 28.641 -0.508 1 83.56 219 GLN B C 1
ATOM 4817 O O . GLN B 1 219 ? -3.326 29.344 -0.298 1 83.56 219 GLN B O 1
ATOM 4822 N N . MET B 1 220 ? -1.782 28 0.443 1 85.38 220 MET B N 1
ATOM 4823 C CA . MET B 1 220 ? -2.314 28.016 1.803 1 85.38 220 MET B CA 1
ATOM 4824 C C . MET B 1 220 ? -1.192 28.172 2.824 1 85.38 220 MET B C 1
ATOM 4826 O O . MET B 1 220 ? -0.027 27.922 2.516 1 85.38 220 MET B O 1
ATOM 4830 N N . LYS B 1 221 ? -1.565 28.688 3.975 1 87.69 221 LYS B N 1
ATOM 4831 C CA . LYS B 1 221 ? -0.65 28.734 5.113 1 87.69 221 LYS B CA 1
ATOM 4832 C C . LYS B 1 221 ? -0.703 27.422 5.902 1 87.69 221 LYS B C 1
ATOM 4834 O O . LYS B 1 221 ? -1.786 26.938 6.227 1 87.69 221 LYS B O 1
ATOM 4839 N N . ILE B 1 222 ? 0.463 26.906 6.113 1 89.94 222 ILE B N 1
ATOM 4840 C CA . ILE B 1 222 ? 0.522 25.625 6.809 1 89.94 222 ILE B CA 1
ATOM 4841 C C . ILE B 1 222 ? 1.342 25.781 8.086 1 89.94 222 ILE B C 1
ATOM 4843 O O . ILE B 1 222 ? 2.387 26.438 8.094 1 89.94 222 ILE B O 1
ATOM 4847 N N . THR B 1 223 ? 0.873 25.266 9.156 1 89.69 223 THR B N 1
ATOM 4848 C CA . THR B 1 223 ? 1.607 25.203 10.414 1 89.69 223 THR B CA 1
ATOM 4849 C C . THR B 1 223 ? 1.735 23.766 10.891 1 89.69 223 THR B C 1
ATOM 4851 O O . THR B 1 223 ? 0.813 22.969 10.727 1 89.69 223 THR B O 1
ATOM 4854 N N . VAL B 1 224 ? 2.9 23.438 11.414 1 90.88 224 VAL B N 1
ATOM 4855 C CA . VAL B 1 224 ? 3.148 22.141 12.047 1 90.88 224 VAL B CA 1
ATOM 4856 C C . VAL B 1 224 ? 3.543 22.359 13.508 1 90.88 224 VAL B C 1
ATOM 4858 O O . VAL B 1 224 ? 4.527 23.031 13.797 1 90.88 224 VAL B O 1
ATOM 4861 N N . GLN B 1 225 ? 2.83 21.781 14.359 1 90.62 225 GLN B N 1
ATOM 4862 C CA . GLN B 1 225 ? 3.055 21.938 15.797 1 90.62 225 GLN B CA 1
ATOM 4863 C C . GLN B 1 225 ? 3.141 23.422 16.172 1 90.62 225 GLN B C 1
ATOM 4865 O O . GLN B 1 225 ? 4.055 23.828 16.891 1 90.62 225 GLN B O 1
ATOM 4870 N N . GLY B 1 226 ? 2.283 24.172 15.578 1 82.69 226 GLY B N 1
ATOM 4871 C CA . GLY B 1 226 ? 2.193 25.594 15.891 1 82.69 226 GLY B CA 1
ATOM 4872 C C . GLY B 1 226 ? 3.238 26.422 15.172 1 82.69 226 GLY B C 1
ATOM 4873 O O . GLY B 1 226 ? 3.201 27.656 15.234 1 82.69 226 GLY B O 1
ATOM 4874 N N . SER B 1 227 ? 4.141 25.828 14.508 1 85.25 227 SER B N 1
ATOM 4875 C CA . SER B 1 227 ? 5.191 26.547 13.797 1 85.25 227 SER B CA 1
ATOM 4876 C C . SER B 1 227 ? 4.859 26.688 12.312 1 85.25 227 SER B C 1
ATOM 4878 O O . SER B 1 227 ? 4.5 25.703 11.656 1 85.25 227 SER B O 1
ATOM 4880 N N . PRO B 1 228 ? 5.012 27.891 11.836 1 87.25 228 PRO B N 1
ATOM 4881 C CA . PRO B 1 228 ? 4.746 28.078 10.414 1 87.25 228 PRO B CA 1
ATOM 4882 C C . PRO B 1 228 ? 5.754 27.344 9.523 1 87.25 228 PRO B C 1
ATOM 4884 O O . PRO B 1 228 ? 6.938 27.281 9.859 1 87.25 228 PRO B O 1
ATOM 4887 N N . VAL B 1 229 ? 5.242 26.812 8.492 1 88.94 229 VAL B N 1
ATOM 4888 C CA . VAL B 1 229 ? 6.094 26.141 7.516 1 88.94 229 VAL B CA 1
ATOM 4889 C C . VAL B 1 229 ? 6.363 27.078 6.34 1 88.94 229 VAL B C 1
ATOM 4891 O O . VAL B 1 229 ? 5.434 27.656 5.77 1 88.94 229 VAL B O 1
ATOM 4894 N N . ILE B 1 230 ? 7.609 27.266 6.082 1 84.75 230 ILE B N 1
ATOM 4895 C CA . ILE B 1 230 ? 7.98 28.047 4.91 1 84.75 230 ILE B CA 1
ATOM 4896 C C . ILE B 1 230 ? 7.914 27.172 3.66 1 84.75 230 ILE B C 1
ATOM 4898 O O . ILE B 1 230 ? 8.766 26.297 3.459 1 84.75 230 ILE B O 1
ATOM 4902 N N . VAL B 1 231 ? 6.887 27.438 2.906 1 85.81 231 VAL B N 1
ATOM 4903 C CA . VAL B 1 231 ? 6.688 26.641 1.707 1 85.81 231 VAL B CA 1
ATOM 4904 C C . VAL B 1 231 ? 7.738 27 0.661 1 85.81 231 VAL B C 1
ATOM 4906 O O . VAL B 1 231 ? 8.156 28.156 0.557 1 85.81 231 VAL B O 1
ATOM 4909 N N . CYS B 1 232 ? 8.242 25.969 -0.022 1 83.81 232 CYS B N 1
ATOM 4910 C CA . CYS B 1 232 ? 9.328 26.109 -0.987 1 83.81 232 CYS B CA 1
ATOM 4911 C C . CYS B 1 232 ? 8.844 25.797 -2.398 1 83.81 232 CYS B C 1
ATOM 4913 O O . CYS B 1 232 ? 8.266 24.734 -2.641 1 83.81 232 CYS B O 1
ATOM 4915 N N . HIS B 1 233 ? 8.969 26.859 -3.25 1 89.12 233 HIS B N 1
ATOM 4916 C CA . HIS B 1 233 ? 8.859 26.578 -4.676 1 89.12 233 HIS B CA 1
ATOM 4917 C C . HIS B 1 233 ? 10.133 25.938 -5.211 1 89.12 233 HIS B C 1
ATOM 4919 O O . HIS B 1 233 ? 11.062 26.641 -5.613 1 89.12 233 HIS B O 1
ATOM 4925 N N . LEU B 1 234 ? 10.117 24.688 -5.281 1 89.38 234 LEU B N 1
ATOM 4926 C CA . LEU B 1 234 ? 11.336 23.922 -5.523 1 89.38 234 LEU B CA 1
ATOM 4927 C C . LEU B 1 234 ? 12 24.359 -6.828 1 89.38 234 LEU B C 1
ATOM 4929 O O . LEU B 1 234 ? 13.219 24.547 -6.879 1 89.38 234 LEU B O 1
ATOM 4933 N N . GLU B 1 235 ? 11.242 24.609 -7.844 1 90.75 235 GLU B N 1
ATOM 4934 C CA . GLU B 1 235 ? 11.781 25 -9.148 1 90.75 235 GLU B CA 1
ATOM 4935 C C . GLU B 1 235 ? 12.516 26.328 -9.07 1 90.75 235 GLU B C 1
ATOM 4937 O O . GLU B 1 235 ? 13.492 26.547 -9.797 1 90.75 235 GLU B O 1
ATOM 4942 N N . LYS B 1 236 ? 12.086 27.141 -8.219 1 88.5 236 LYS B N 1
ATOM 4943 C CA . LYS B 1 236 ? 12.633 28.484 -8.141 1 88.5 236 LYS B CA 1
ATOM 4944 C C . LYS B 1 236 ? 13.875 28.516 -7.254 1 88.5 236 LYS B C 1
ATOM 4946 O O . LYS B 1 236 ? 14.633 29.5 -7.281 1 88.5 236 LYS B O 1
ATOM 4951 N N . THR B 1 237 ? 14.031 27.5 -6.516 1 88.75 237 THR B N 1
ATOM 4952 C CA . THR B 1 237 ? 15.164 27.484 -5.594 1 88.75 237 THR B CA 1
ATOM 4953 C C . THR B 1 237 ? 16.391 26.875 -6.258 1 88.75 237 THR B C 1
ATOM 4955 O O . THR B 1 237 ? 17.484 26.906 -5.699 1 88.75 237 THR B O 1
ATOM 4958 N N . LEU B 1 238 ? 16.219 26.406 -7.422 1 91.75 238 LEU B N 1
ATOM 4959 C CA . LEU B 1 238 ? 17.297 25.703 -8.102 1 91.75 238 LEU B CA 1
ATOM 4960 C C . LEU B 1 238 ? 18.219 26.672 -8.836 1 91.75 238 LEU B C 1
ATOM 4962 O O . LEU B 1 238 ? 17.781 27.766 -9.234 1 91.75 238 LEU B O 1
ATOM 4966 N N . ARG B 1 239 ? 19.438 26.266 -8.922 1 91.12 239 ARG B N 1
ATOM 4967 C CA . ARG B 1 239 ? 20.422 27.016 -9.711 1 91.12 239 ARG B CA 1
ATOM 4968 C C . ARG B 1 239 ? 20.672 26.328 -11.055 1 91.12 239 ARG B C 1
ATOM 4970 O O . ARG B 1 239 ? 20.391 25.141 -11.211 1 91.12 239 ARG B O 1
ATOM 4977 N N . ASN B 1 240 ? 21.219 27.125 -12.086 1 92.06 240 ASN B N 1
ATOM 4978 C CA . ASN B 1 240 ? 21.516 26.594 -13.414 1 92.06 240 ASN B CA 1
ATOM 4979 C C . ASN B 1 240 ? 20.328 25.828 -13.984 1 92.06 240 ASN B C 1
ATOM 4981 O O . ASN B 1 240 ? 20.469 24.672 -14.398 1 92.06 240 ASN B O 1
ATOM 4985 N N . THR B 1 241 ? 19.234 26.5 -13.953 1 93.56 241 THR B N 1
ATOM 4986 C CA . THR B 1 241 ? 17.984 25.844 -14.297 1 93.56 241 THR B CA 1
ATOM 4987 C C . THR B 1 241 ? 17.828 25.719 -15.812 1 93.56 241 THR B C 1
ATOM 4989 O O . THR B 1 241 ? 18.297 26.578 -16.562 1 93.56 241 THR B O 1
ATOM 4992 N N . SER B 1 242 ? 17.375 24.641 -16.266 1 94.81 242 SER B N 1
ATOM 4993 C CA . SER B 1 242 ? 16.969 24.391 -17.656 1 94.81 242 SER B CA 1
ATOM 4994 C C . SER B 1 242 ? 15.547 23.859 -17.719 1 94.81 242 SER B C 1
ATOM 4996 O O . SER B 1 242 ? 15.195 22.906 -17.016 1 94.81 242 SER B O 1
ATOM 4998 N N . VAL B 1 243 ? 14.781 24.547 -18.516 1 95.81 243 VAL B N 1
ATOM 4999 C CA . VAL B 1 243 ? 13.406 24.109 -18.719 1 95.81 243 VAL B CA 1
ATOM 5000 C C . VAL B 1 243 ? 13.289 23.359 -20.047 1 95.81 243 VAL B C 1
ATOM 5002 O O . VAL B 1 243 ? 13.578 23.922 -21.109 1 95.81 243 VAL B O 1
ATOM 5005 N N . LEU B 1 244 ? 12.898 22.156 -19.969 1 95.62 244 LEU B N 1
ATOM 5006 C CA . LEU B 1 244 ? 12.836 21.281 -21.141 1 95.62 244 LEU B CA 1
ATOM 5007 C C . LEU B 1 244 ? 11.398 20.875 -21.438 1 95.62 244 LEU B C 1
ATOM 5009 O O . LEU B 1 244 ? 10.656 20.484 -20.531 1 95.62 244 LEU B O 1
ATOM 5013 N N . SER B 1 245 ? 11.055 21.047 -22.688 1 94.31 245 SER B N 1
ATOM 5014 C CA . SER B 1 245 ? 9.742 20.594 -23.141 1 94.31 245 SER B CA 1
ATOM 5015 C C . SER B 1 245 ? 9.836 19.328 -23.969 1 94.31 245 SER B C 1
ATOM 5017 O O . SER B 1 245 ? 10.82 19.125 -24.703 1 94.31 245 SER B O 1
ATOM 5019 N N . GLY B 1 246 ? 8.891 18.438 -23.734 1 93.56 246 GLY B N 1
ATOM 5020 C CA . GLY B 1 246 ? 8.867 17.203 -24.5 1 93.56 246 GLY B CA 1
ATOM 5021 C C . GLY B 1 246 ? 7.477 16.641 -24.672 1 93.56 246 GLY B C 1
ATOM 5022 O O . GLY B 1 246 ? 6.48 17.328 -24.422 1 93.56 246 GLY B O 1
ATOM 5023 N N . GLU B 1 247 ? 7.473 15.469 -25.359 1 93.69 247 GLU B N 1
ATOM 5024 C CA . GLU B 1 247 ? 6.223 14.742 -25.594 1 93.69 247 GLU B CA 1
ATOM 5025 C C . GLU B 1 247 ? 6.387 13.258 -25.281 1 93.69 247 GLU B C 1
ATOM 5027 O O . GLU B 1 247 ? 7.383 12.641 -25.672 1 93.69 247 GLU B O 1
ATOM 5032 N N . ILE B 1 248 ? 5.484 12.82 -24.516 1 92.69 248 ILE B N 1
ATOM 5033 C CA . ILE B 1 248 ? 5.457 11.391 -24.203 1 92.69 248 ILE B CA 1
ATOM 5034 C C . ILE B 1 248 ? 4.113 10.797 -24.625 1 92.69 248 ILE B C 1
ATOM 5036 O O . ILE B 1 248 ? 3.072 11.141 -24.078 1 92.69 248 ILE B O 1
ATOM 5040 N N . MET B 1 249 ? 4.191 9.906 -25.625 1 90.44 249 MET B N 1
ATOM 5041 C CA . MET B 1 249 ? 2.998 9.234 -26.141 1 90.44 249 MET B CA 1
ATOM 5042 C C . MET B 1 249 ? 1.925 10.25 -26.516 1 90.44 249 MET B C 1
ATOM 5044 O O . MET B 1 249 ? 0.757 10.086 -26.156 1 90.44 249 MET B O 1
ATOM 5048 N N . GLY B 1 250 ? 2.26 11.352 -27.047 1 89.12 250 GLY B N 1
ATOM 5049 C CA . GLY B 1 250 ? 1.358 12.359 -27.578 1 89.12 250 GLY B CA 1
ATOM 5050 C C . GLY B 1 250 ? 0.955 13.406 -26.562 1 89.12 250 GLY B C 1
ATOM 5051 O O . GLY B 1 250 ? 0.176 14.305 -26.859 1 89.12 250 GLY B O 1
ATOM 5052 N N . ARG B 1 251 ? 1.449 13.32 -25.391 1 91.75 251 ARG B N 1
ATOM 5053 C CA . ARG B 1 251 ? 1.115 14.266 -24.344 1 91.75 251 ARG B CA 1
ATOM 5054 C C . ARG B 1 251 ? 2.32 15.125 -23.969 1 91.75 251 ARG B C 1
ATOM 5056 O O . ARG B 1 251 ? 3.436 14.617 -23.844 1 91.75 251 ARG B O 1
ATOM 5063 N N . THR B 1 252 ? 2.025 16.375 -23.766 1 92.94 252 THR B N 1
ATOM 5064 C CA . THR B 1 252 ? 3.107 17.312 -23.531 1 92.94 252 THR B CA 1
ATOM 5065 C C . THR B 1 252 ? 3.58 17.25 -22.078 1 92.94 252 THR B C 1
ATOM 5067 O O . THR B 1 252 ? 2.795 16.938 -21.172 1 92.94 252 THR B O 1
ATOM 5070 N N . ILE B 1 253 ? 4.848 17.484 -21.891 1 94.81 253 ILE B N 1
ATOM 5071 C CA . ILE B 1 253 ? 5.457 17.484 -20.562 1 94.81 253 ILE B CA 1
ATOM 5072 C C . ILE B 1 253 ? 6.527 18.578 -20.484 1 94.81 253 ILE B C 1
ATOM 5074 O O . ILE B 1 253 ? 7.172 18.891 -21.5 1 94.81 253 ILE B O 1
ATOM 5078 N N . GLN B 1 254 ? 6.609 19.219 -19.328 1 96.25 254 GLN B N 1
ATOM 5079 C CA . GLN B 1 254 ? 7.641 20.219 -19.062 1 96.25 254 GLN B CA 1
ATOM 5080 C C . GLN B 1 254 ? 8.453 19.859 -17.828 1 96.25 254 GLN B C 1
ATOM 5082 O O . GLN B 1 254 ? 7.895 19.672 -16.75 1 96.25 254 GLN B O 1
ATOM 5087 N N . LEU B 1 255 ? 9.719 19.734 -18.031 1 97.31 255 LEU B N 1
ATOM 5088 C CA . LEU B 1 255 ? 10.641 19.359 -16.953 1 97.31 255 LEU B CA 1
ATOM 5089 C C . LEU B 1 255 ? 11.594 20.516 -16.641 1 97.31 255 LEU B C 1
ATOM 5091 O O . LEU B 1 255 ? 12.18 21.109 -17.547 1 97.31 255 LEU B O 1
ATOM 5095 N N . THR B 1 256 ? 11.656 20.875 -15.406 1 97.25 256 THR B N 1
ATOM 5096 C CA . THR B 1 256 ? 12.648 21.844 -14.953 1 97.25 256 THR B CA 1
ATOM 5097 C C . THR B 1 256 ? 13.789 21.141 -14.219 1 97.25 256 THR B C 1
ATOM 5099 O O . THR B 1 256 ? 13.555 20.438 -13.227 1 97.25 256 THR B O 1
ATOM 5102 N N . LEU B 1 257 ? 14.969 21.281 -14.734 1 96.5 257 LEU B N 1
ATOM 5103 C CA . LEU B 1 257 ? 16.156 20.719 -14.094 1 96.5 257 LEU B CA 1
ATOM 5104 C C . LEU B 1 257 ? 17.031 21.828 -13.523 1 96.5 257 LEU B C 1
ATOM 5106 O O . LEU B 1 257 ? 17.078 22.938 -14.055 1 96.5 257 LEU B O 1
ATOM 5110 N N . GLY B 1 258 ? 17.672 21.5 -12.422 1 95.38 258 GLY B N 1
ATOM 5111 C CA . GLY B 1 258 ? 18.609 22.406 -11.805 1 95.38 258 GLY B CA 1
ATOM 5112 C C . GLY B 1 258 ? 19.469 21.75 -10.742 1 95.38 258 GLY B C 1
ATOM 5113 O O . GLY B 1 258 ? 19.422 20.547 -10.562 1 95.38 258 GLY B O 1
ATOM 5114 N N . 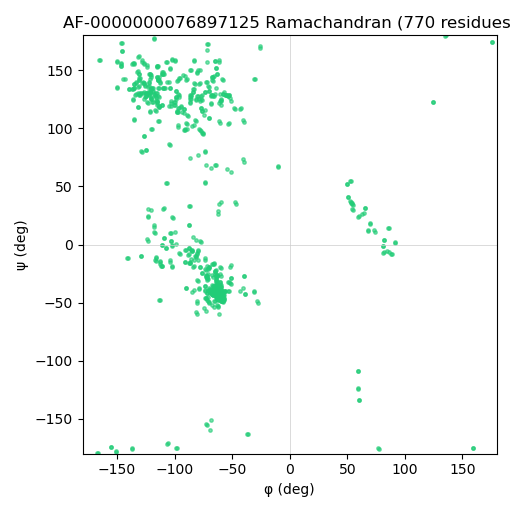THR B 1 259 ? 20.312 22.594 -10.18 1 93.12 259 THR B N 1
ATOM 5115 C CA . THR B 1 259 ? 21.203 22.094 -9.133 1 93.12 259 THR B CA 1
ATOM 5116 C C . THR B 1 259 ? 20.859 22.734 -7.789 1 93.12 259 THR B C 1
ATOM 5118 O O . THR B 1 259 ? 20.391 23.859 -7.734 1 93.12 259 THR B O 1
ATOM 5121 N N . SER B 1 260 ? 21 21.938 -6.785 1 91.06 260 SER B N 1
ATOM 5122 C CA . SER B 1 260 ? 20.781 22.406 -5.418 1 91.06 260 SER B CA 1
ATOM 5123 C C . SER B 1 260 ? 22.016 22.141 -4.551 1 91.06 260 SER B C 1
ATOM 5125 O O . SER B 1 260 ? 22.438 21 -4.398 1 91.06 260 SER B O 1
ATOM 5127 N N . ASP B 1 261 ? 22.469 23.156 -3.834 1 86.06 261 ASP B N 1
ATOM 5128 C CA . ASP B 1 261 ? 23.641 23.016 -2.965 1 86.06 261 ASP B CA 1
ATOM 5129 C C . ASP B 1 261 ? 23.297 22.203 -1.717 1 86.06 261 ASP B C 1
ATOM 5131 O O . ASP B 1 261 ? 24.109 21.406 -1.243 1 86.06 261 ASP B O 1
ATOM 5135 N N . VAL B 1 262 ? 22.156 22.484 -1.255 1 84.38 262 VAL B N 1
ATOM 5136 C CA . VAL B 1 262 ? 21.703 21.781 -0.057 1 84.38 262 VAL B CA 1
ATOM 5137 C C . VAL B 1 262 ? 21.641 20.281 -0.336 1 84.38 262 VAL B C 1
ATOM 5139 O O . VAL B 1 262 ? 22.172 19.484 0.431 1 84.38 262 VAL B O 1
ATOM 5142 N N . GLU B 1 263 ? 21.047 19.984 -1.452 1 87.5 263 GLU B N 1
ATOM 5143 C CA . GLU B 1 263 ? 20.891 18.578 -1.803 1 87.5 263 GLU B CA 1
ATOM 5144 C C . GLU B 1 263 ? 22.234 17.953 -2.195 1 87.5 263 GLU B C 1
ATOM 5146 O O . GLU B 1 263 ? 22.469 16.766 -1.951 1 87.5 263 GLU B O 1
ATOM 5151 N N . TRP B 1 264 ? 23.078 18.766 -2.736 1 86 264 TRP B N 1
ATOM 5152 C CA . TRP B 1 264 ? 24.422 18.297 -3.018 1 86 264 TRP B CA 1
ATOM 5153 C C . TRP B 1 264 ? 25.141 17.891 -1.733 1 86 264 TRP B C 1
ATOM 5155 O O . TRP B 1 264 ? 25.766 16.828 -1.668 1 86 264 TRP B O 1
ATOM 5165 N N . GLY B 1 265 ? 25.031 18.75 -0.781 1 82.25 265 GLY B N 1
ATOM 5166 C CA . GLY B 1 265 ? 25.656 18.469 0.504 1 82.25 265 GLY B CA 1
ATOM 5167 C C . GLY B 1 265 ? 25.109 17.203 1.153 1 82.25 265 GLY B C 1
ATOM 5168 O O . GLY B 1 265 ? 25.844 16.484 1.825 1 82.25 265 GLY B O 1
ATOM 5169 N N . ARG B 1 266 ? 23.875 16.953 0.903 1 82.12 266 ARG B N 1
ATOM 5170 C CA . ARG B 1 266 ? 23.219 15.781 1.49 1 82.12 266 ARG B CA 1
ATOM 5171 C C . ARG B 1 266 ? 23.406 14.547 0.607 1 82.12 266 ARG B C 1
ATOM 5173 O O . ARG B 1 266 ? 22.891 13.477 0.926 1 82.12 266 ARG B O 1
ATOM 5180 N N . MET B 1 267 ? 24.047 14.742 -0.516 1 82.56 267 MET B N 1
ATOM 5181 C CA . MET B 1 267 ? 24.297 13.68 -1.479 1 82.56 267 MET B CA 1
ATOM 5182 C C . MET B 1 267 ? 23 13.164 -2.084 1 82.56 267 MET B C 1
ATOM 5184 O O . MET B 1 267 ? 22.875 11.969 -2.363 1 82.56 267 MET B O 1
ATOM 5188 N N . ASN B 1 268 ? 22.078 14.086 -2.176 1 88.06 268 ASN B N 1
ATOM 5189 C CA . ASN B 1 268 ? 20.781 13.719 -2.752 1 88.06 268 ASN B CA 1
ATOM 5190 C C . ASN B 1 268 ? 20.688 14.141 -4.215 1 88.06 268 ASN B C 1
ATOM 5192 O O . ASN B 1 268 ? 21.5 14.93 -4.695 1 88.06 268 ASN B O 1
ATOM 5196 N N . ARG B 1 269 ? 19.797 13.492 -4.895 1 90.88 269 ARG B N 1
ATOM 5197 C CA . ARG B 1 269 ? 19.516 13.758 -6.301 1 90.88 269 ARG B CA 1
ATOM 5198 C C . ARG B 1 269 ? 18.219 13.109 -6.742 1 90.88 269 ARG B C 1
ATOM 5200 O O . ARG B 1 269 ? 17.688 12.234 -6.051 1 90.88 269 ARG B O 1
ATOM 5207 N N . GLY B 1 270 ? 17.719 13.68 -7.84 1 93.81 270 GLY B N 1
ATOM 5208 C CA . GLY B 1 270 ? 16.578 12.984 -8.414 1 93.81 270 GLY B CA 1
ATOM 5209 C C . GLY B 1 270 ? 15.445 13.914 -8.812 1 93.81 270 GLY B C 1
ATOM 5210 O O . GLY B 1 270 ? 15.555 15.133 -8.672 1 93.81 270 GLY B O 1
ATOM 5211 N N . ILE B 1 271 ? 14.445 13.367 -9.312 1 96.75 271 ILE B N 1
ATOM 5212 C CA . ILE B 1 271 ? 13.336 14.125 -9.891 1 96.75 271 ILE B CA 1
ATOM 5213 C C . ILE B 1 271 ? 12.156 14.125 -8.93 1 96.75 271 ILE B C 1
ATOM 5215 O O . ILE B 1 271 ? 11.828 13.094 -8.328 1 96.75 271 ILE B O 1
ATOM 5219 N N . PHE B 1 272 ? 11.562 15.25 -8.742 1 97.12 272 PHE B N 1
ATOM 5220 C CA . PHE B 1 272 ? 10.32 15.398 -7.996 1 97.12 272 PHE B CA 1
ATOM 5221 C C . PHE B 1 272 ? 9.117 15.367 -8.938 1 97.12 272 PHE B C 1
ATOM 5223 O O . PHE B 1 272 ? 8.992 16.219 -9.812 1 97.12 272 PHE B O 1
ATOM 5230 N N . LEU B 1 273 ? 8.273 14.414 -8.75 1 96.56 273 LEU B N 1
ATOM 5231 C CA . LEU B 1 273 ? 7.098 14.227 -9.594 1 96.56 273 LEU B CA 1
ATOM 5232 C C . LEU B 1 273 ? 5.84 14.711 -8.883 1 96.56 273 LEU B C 1
ATOM 5234 O O . LEU B 1 273 ? 5.508 14.227 -7.797 1 96.56 273 LEU B O 1
ATOM 5238 N N . TYR B 1 274 ? 5.188 15.641 -9.516 1 94.06 274 TYR B N 1
ATOM 5239 C CA . TYR B 1 274 ? 3.939 16.172 -8.984 1 94.06 274 TYR B CA 1
ATOM 5240 C C . TYR B 1 274 ? 2.752 15.727 -9.836 1 94.06 274 TYR B C 1
ATOM 5242 O O . TYR B 1 274 ? 2.896 15.477 -11.031 1 94.06 274 TYR B O 1
ATOM 5250 N N . TRP B 1 275 ? 1.657 15.562 -9.266 1 91.06 275 TRP B N 1
ATOM 5251 C CA . TRP B 1 275 ? 0.376 15.289 -9.906 1 91.06 275 TRP B CA 1
ATOM 5252 C C . TRP B 1 275 ? -0.715 16.203 -9.367 1 91.06 275 TRP B C 1
ATOM 5254 O O . TRP B 1 275 ? -1.011 16.188 -8.172 1 91.06 275 TRP B O 1
ATOM 5264 N N . HIS B 1 276 ? -1.304 17.016 -10.211 1 88.19 276 HIS B N 1
ATOM 5265 C CA . HIS B 1 276 ? -2.248 18.062 -9.82 1 88.19 276 HIS B CA 1
ATOM 5266 C C . HIS B 1 276 ? -1.652 18.969 -8.75 1 88.19 276 HIS B C 1
ATOM 5268 O O . HIS B 1 276 ? -2.322 19.312 -7.773 1 88.19 276 HIS B O 1
ATOM 5274 N N . GLY B 1 277 ? -0.375 19.188 -8.891 1 90.44 277 GLY B N 1
ATOM 5275 C CA . GLY B 1 277 ? 0.323 20.109 -8.008 1 90.44 277 GLY B CA 1
ATOM 5276 C C . GLY B 1 277 ? 0.72 19.484 -6.684 1 90.44 277 GLY B C 1
ATOM 5277 O O . GLY B 1 277 ? 1.271 20.156 -5.812 1 90.44 277 GLY B O 1
ATOM 5278 N N . ARG B 1 278 ? 0.479 18.219 -6.512 1 91.69 278 ARG B N 1
ATOM 5279 C CA . ARG B 1 278 ? 0.829 17.516 -5.281 1 91.69 278 ARG B CA 1
ATOM 5280 C C . ARG B 1 278 ? 2.002 16.578 -5.5 1 91.69 278 ARG B C 1
ATOM 5282 O O . ARG B 1 278 ? 2.012 15.805 -6.465 1 91.69 278 ARG B O 1
ATOM 5289 N N . LEU B 1 279 ? 2.912 16.656 -4.559 1 95.12 279 LEU B N 1
ATOM 5290 C CA . LEU B 1 279 ? 4.086 15.797 -4.652 1 95.12 279 LEU B CA 1
ATOM 5291 C C . LEU B 1 279 ? 3.705 14.328 -4.469 1 95.12 279 LEU B C 1
ATOM 5293 O O . LEU B 1 279 ? 3.008 13.977 -3.514 1 95.12 279 LEU B O 1
ATOM 5297 N N . ILE B 1 280 ? 4.117 13.438 -5.395 1 92.88 280 ILE B N 1
ATOM 5298 C CA . ILE B 1 280 ? 3.826 12.008 -5.312 1 92.88 280 ILE B CA 1
ATOM 5299 C C . ILE B 1 280 ? 5.121 11.227 -5.086 1 92.88 280 ILE B C 1
ATOM 5301 O O . ILE B 1 280 ? 5.199 10.398 -4.176 1 92.88 280 ILE B O 1
ATOM 5305 N N . GLU B 1 281 ? 6.094 11.57 -5.879 1 94.44 281 GLU B N 1
ATOM 5306 C CA . GLU B 1 281 ? 7.402 10.945 -5.727 1 94.44 281 GLU B CA 1
ATOM 5307 C C . GLU B 1 281 ? 8.508 11.984 -5.605 1 94.44 281 GLU B C 1
ATOM 5309 O O . GLU B 1 281 ? 8.477 13.008 -6.293 1 94.44 281 GLU B O 1
ATOM 5314 N N . SER B 1 282 ? 9.43 11.672 -4.719 1 94.69 282 SER B N 1
ATOM 5315 C CA . SER B 1 282 ? 10.57 12.57 -4.523 1 94.69 282 SER B CA 1
ATOM 5316 C C . SER B 1 282 ? 11.891 11.844 -4.758 1 94.69 282 SER B C 1
ATOM 5318 O O . SER B 1 282 ? 12 10.648 -4.492 1 94.69 282 SER B O 1
ATOM 5320 N N . TYR B 1 283 ? 12.867 12.578 -5.277 1 93.19 283 TYR B N 1
ATOM 5321 C CA . TYR B 1 283 ? 14.227 12.102 -5.523 1 93.19 283 TYR B CA 1
ATOM 5322 C C . TYR B 1 283 ? 14.211 10.844 -6.387 1 93.19 283 TYR B C 1
ATOM 5324 O O . TYR B 1 283 ? 14.945 9.891 -6.121 1 93.19 283 TYR B O 1
ATOM 5332 N N . LYS B 1 284 ? 13.273 10.812 -7.266 1 93.25 284 LYS B N 1
ATOM 5333 C CA . LYS B 1 284 ? 13.258 9.68 -8.188 1 93.25 284 LYS B CA 1
ATOM 5334 C C . LYS B 1 284 ? 14.547 9.617 -9.008 1 93.25 284 LYS B C 1
ATOM 5336 O O . LYS B 1 284 ? 14.891 10.57 -9.703 1 93.25 284 LYS B O 1
ATOM 5341 N N . ARG B 1 285 ? 15.172 8.508 -8.906 1 90.56 285 ARG B N 1
ATOM 5342 C CA . ARG B 1 285 ? 16.406 8.328 -9.664 1 90.56 285 ARG B CA 1
ATOM 5343 C C . ARG B 1 285 ? 16.109 7.883 -11.094 1 90.56 285 ARG B C 1
ATOM 5345 O O . ARG B 1 285 ? 15.312 6.973 -11.312 1 90.56 285 ARG B O 1
ATOM 5352 N N . VAL B 1 286 ? 16.75 8.586 -11.969 1 91.94 286 VAL B N 1
ATOM 5353 C CA . VAL B 1 286 ? 16.516 8.281 -13.375 1 91.94 286 VAL B CA 1
ATOM 5354 C C . VAL B 1 286 ? 17.844 8.234 -14.133 1 91.94 286 VAL B C 1
ATOM 5356 O O . VAL B 1 286 ? 18.844 8.766 -13.656 1 91.94 286 VAL B O 1
ATOM 5359 N N . GLY B 1 287 ? 17.875 7.508 -15.258 1 88.56 287 GLY B N 1
ATOM 5360 C CA . GLY B 1 287 ? 19.062 7.457 -16.094 1 88.56 287 GLY B CA 1
ATOM 5361 C C . GLY B 1 287 ? 20.281 6.91 -15.375 1 88.56 287 GLY B C 1
ATOM 5362 O O . GLY B 1 287 ? 20.203 5.883 -14.688 1 88.56 287 GLY B O 1
ATOM 5363 N N . ALA B 1 288 ? 21.391 7.574 -15.523 1 85 288 ALA B N 1
ATOM 5364 C CA . ALA B 1 288 ? 22.656 7.102 -14.977 1 85 288 ALA B CA 1
ATOM 5365 C C . ALA B 1 288 ? 22.672 7.191 -13.453 1 85 288 ALA B C 1
ATOM 5367 O O . ALA B 1 288 ? 23.469 6.531 -12.797 1 85 288 ALA B O 1
ATOM 5368 N N . GLN B 1 289 ? 21.766 8.016 -12.891 1 84.5 289 GLN B N 1
ATOM 5369 C CA . GLN B 1 289 ? 21.672 8.164 -11.445 1 84.5 289 GLN B CA 1
ATOM 5370 C C . GLN B 1 289 ? 21.344 6.828 -10.773 1 84.5 289 GLN B C 1
ATOM 5372 O O . GLN B 1 289 ? 21.625 6.637 -9.594 1 84.5 289 GLN B O 1
ATOM 5377 N N . LYS B 1 290 ? 20.703 5.938 -11.516 1 79.81 290 LYS B N 1
ATOM 5378 C CA . LYS B 1 290 ? 20.25 4.66 -10.961 1 79.81 290 LYS B CA 1
ATOM 5379 C C . LYS B 1 290 ? 21.422 3.711 -10.75 1 79.81 290 LYS B C 1
ATOM 5381 O O . LYS B 1 290 ? 21.344 2.779 -9.945 1 79.81 290 LYS B O 1
ATOM 5386 N N . HIS B 1 291 ? 22.531 3.977 -11.477 1 73.31 291 HIS B N 1
ATOM 5387 C CA . HIS B 1 291 ? 23.578 2.963 -11.562 1 73.31 291 HIS B CA 1
ATOM 5388 C C . HIS B 1 291 ? 24.828 3.404 -10.812 1 73.31 291 HIS B C 1
ATOM 5390 O O . HIS B 1 291 ? 25.719 2.59 -10.547 1 73.31 291 HIS B O 1
ATOM 5396 N N . ASN B 1 292 ? 24.891 4.633 -10.586 1 68.12 292 ASN B N 1
ATOM 5397 C CA . ASN B 1 292 ? 26.078 5.164 -9.93 1 68.12 292 ASN B CA 1
ATOM 5398 C C . ASN B 1 292 ? 25.719 6.086 -8.766 1 68.12 292 ASN B C 1
ATOM 5400 O O . ASN B 1 292 ? 24.844 6.945 -8.898 1 68.12 292 ASN B O 1
ATOM 5404 N N . ALA B 1 293 ? 26.406 5.902 -7.676 1 67.25 293 ALA B N 1
ATOM 5405 C CA . ALA B 1 293 ? 26.094 6.637 -6.453 1 67.25 293 ALA B CA 1
ATOM 5406 C C . ALA B 1 293 ? 26.469 8.109 -6.586 1 67.25 293 ALA B C 1
ATOM 5408 O O . ALA B 1 293 ? 25.875 8.969 -5.926 1 67.25 293 ALA B O 1
ATOM 5409 N N . ASP B 1 294 ? 27.281 8.438 -7.477 1 70.88 294 ASP B N 1
ATOM 5410 C CA . ASP B 1 294 ? 27.766 9.812 -7.484 1 70.88 294 ASP B CA 1
ATOM 5411 C C . ASP B 1 294 ? 27.266 10.57 -8.711 1 70.88 294 ASP B C 1
ATOM 5413 O O . ASP B 1 294 ? 27.281 11.805 -8.734 1 70.88 294 ASP B O 1
ATOM 5417 N N . THR B 1 295 ? 26.797 9.859 -9.602 1 79.06 295 THR B N 1
ATOM 5418 C CA . THR B 1 295 ? 26.344 10.508 -10.828 1 79.06 295 THR B CA 1
ATOM 5419 C C . THR B 1 295 ? 25.109 11.352 -10.57 1 79.06 295 THR B C 1
ATOM 5421 O O . THR B 1 295 ? 24.125 10.867 -9.992 1 79.06 295 THR B O 1
ATOM 5424 N N . GLY B 1 296 ? 25.188 12.68 -10.867 1 85 296 GLY B N 1
ATOM 5425 C CA . GLY B 1 296 ? 24.047 13.562 -10.789 1 85 296 GLY B CA 1
ATOM 5426 C C . GLY B 1 296 ? 23.812 14.125 -9.398 1 85 296 GLY B C 1
ATOM 5427 O O . GLY B 1 296 ? 22.719 14.578 -9.086 1 85 296 GLY B O 1
ATOM 5428 N N . ARG B 1 297 ? 24.781 13.992 -8.57 1 86.06 297 ARG B N 1
ATOM 5429 C CA . ARG B 1 297 ? 24.641 14.531 -7.219 1 86.06 297 ARG B CA 1
ATOM 5430 C C . ARG B 1 297 ? 24.25 16 -7.254 1 86.06 297 ARG B C 1
ATOM 5432 O O . ARG B 1 297 ? 24.828 16.797 -8.008 1 86.06 297 ARG B O 1
ATOM 5439 N N . GLY B 1 298 ? 23.203 16.328 -6.555 1 89.81 298 GLY B N 1
ATOM 5440 C CA . GLY B 1 298 ? 22.766 17.719 -6.441 1 89.81 298 GLY B CA 1
ATOM 5441 C C . GLY B 1 298 ? 21.812 18.141 -7.539 1 89.81 298 GLY B C 1
ATOM 5442 O O . GLY B 1 298 ? 21.25 19.234 -7.492 1 89.81 298 GLY B O 1
ATOM 5443 N N . ILE B 1 299 ? 21.641 17.297 -8.508 1 93.38 299 ILE B N 1
ATOM 5444 C CA . ILE B 1 299 ? 20.734 17.609 -9.594 1 93.38 299 ILE B CA 1
ATOM 5445 C C . ILE B 1 299 ? 19.297 17.297 -9.18 1 93.38 299 ILE B C 1
ATOM 5447 O O . ILE B 1 299 ? 19.016 16.188 -8.719 1 93.38 299 ILE B O 1
ATOM 5451 N N . ILE B 1 300 ? 18.453 18.25 -9.266 1 95.5 300 ILE B N 1
ATOM 5452 C CA . ILE B 1 300 ? 17.047 18.109 -8.914 1 95.5 300 ILE B CA 1
ATOM 5453 C C . ILE B 1 300 ? 16.172 18.453 -10.117 1 95.5 300 ILE B C 1
ATOM 5455 O O . ILE B 1 300 ? 16.438 19.406 -10.844 1 95.5 300 ILE B O 1
ATOM 5459 N N . GLY B 1 301 ? 15.258 17.609 -10.391 1 97.31 301 GLY B N 1
ATOM 5460 C CA . GLY B 1 301 ? 14.242 17.875 -11.406 1 97.31 301 GLY B CA 1
ATOM 5461 C C . GLY B 1 301 ? 12.844 18.016 -10.828 1 97.31 301 GLY B C 1
ATOM 5462 O O . GLY B 1 301 ? 12.5 17.344 -9.859 1 97.31 301 GLY B O 1
ATOM 5463 N N . VAL B 1 302 ? 12.094 18.938 -11.375 1 97.75 302 VAL B N 1
ATOM 5464 C CA . VAL B 1 302 ? 10.719 19.156 -10.945 1 97.75 302 VAL B CA 1
ATOM 5465 C C . VAL B 1 302 ? 9.781 19.047 -12.141 1 97.75 302 VAL B C 1
ATOM 5467 O O . VAL B 1 302 ? 9.984 19.719 -13.164 1 97.75 302 VAL B O 1
ATOM 5470 N N . VAL B 1 303 ? 8.773 18.234 -12.023 1 97.25 303 VAL B N 1
ATOM 5471 C CA . VAL B 1 303 ? 7.863 18.062 -13.148 1 97.25 303 VAL B CA 1
ATOM 5472 C C . VAL B 1 303 ? 6.465 17.719 -12.633 1 97.25 303 VAL B C 1
ATOM 5474 O O . VAL B 1 303 ? 6.316 16.984 -11.656 1 97.25 303 VAL B O 1
ATOM 5477 N N . ASP B 1 304 ? 5.469 18.344 -13.18 1 94.81 304 ASP B N 1
ATOM 5478 C CA . ASP B 1 304 ? 4.07 17.984 -12.953 1 94.81 304 ASP B CA 1
ATOM 5479 C C . ASP B 1 304 ? 3.535 17.109 -14.086 1 94.81 304 ASP B C 1
ATOM 5481 O O . ASP B 1 304 ? 3.402 17.578 -15.219 1 94.81 304 ASP B O 1
ATOM 5485 N N . ILE B 1 305 ? 3.221 15.898 -13.758 1 93.44 305 ILE B N 1
ATOM 5486 C CA . ILE B 1 305 ? 2.912 14.945 -14.812 1 93.44 305 ILE B CA 1
ATOM 5487 C C . ILE B 1 305 ? 1.399 14.75 -14.914 1 93.44 305 ILE B C 1
ATOM 5489 O O . ILE B 1 305 ? 0.926 13.703 -15.359 1 93.44 305 ILE B O 1
ATOM 5493 N N . THR B 1 306 ? 0.625 15.68 -14.477 1 89.19 306 THR B N 1
ATOM 5494 C CA . THR B 1 306 ? -0.833 15.641 -14.492 1 89.19 306 THR B CA 1
ATOM 5495 C C . THR B 1 306 ? -1.351 15.344 -15.891 1 89.19 306 THR B C 1
ATOM 5497 O O . THR B 1 306 ? -2.252 14.516 -16.062 1 89.19 306 THR B O 1
ATOM 5500 N N . ASN B 1 307 ? -0.749 15.898 -16.844 1 86.88 307 ASN B N 1
ATOM 5501 C CA . ASN B 1 307 ? -1.198 15.742 -18.219 1 86.88 307 ASN B CA 1
ATOM 5502 C C . ASN B 1 307 ? -0.923 14.336 -18.75 1 86.88 307 ASN B C 1
ATOM 5504 O O . ASN B 1 307 ? -1.554 13.898 -19.703 1 86.88 307 ASN B O 1
ATOM 5508 N N . LEU B 1 308 ? 0.065 13.688 -18.219 1 87.25 308 LEU B N 1
ATOM 5509 C CA . LEU B 1 308 ? 0.462 12.367 -18.703 1 87.25 308 LEU B CA 1
ATOM 5510 C C . LEU B 1 308 ? -0.439 11.281 -18.125 1 87.25 308 LEU B C 1
ATOM 5512 O O . LEU B 1 308 ? -0.82 10.344 -18.828 1 87.25 308 LEU B O 1
ATOM 5516 N N . ILE B 1 309 ? -0.619 11.289 -16.828 1 75 309 ILE B N 1
ATOM 5517 C CA . ILE B 1 309 ? -1.241 10.172 -16.141 1 75 309 ILE B CA 1
ATOM 5518 C C . ILE B 1 309 ? -2.713 10.484 -15.867 1 75 309 ILE B C 1
ATOM 5520 O O . ILE B 1 309 ? -3.428 9.672 -15.281 1 75 309 ILE B O 1
ATOM 5524 N N . ASP B 1 310 ? -3.301 11.375 -16.312 1 64.31 310 ASP B N 1
ATOM 5525 C CA . ASP B 1 310 ? -4.734 11.602 -16.156 1 64.31 310 ASP B CA 1
ATOM 5526 C C . ASP B 1 310 ? -5.527 10.875 -17.234 1 64.31 310 ASP B C 1
ATOM 5528 O O . ASP B 1 310 ? -5.363 11.148 -18.422 1 64.31 310 ASP B O 1
ATOM 5532 N N . ASP B 1 311 ? -5.617 9.461 -17.031 1 54.84 311 ASP B N 1
ATOM 5533 C CA . ASP B 1 311 ? -6.371 8.875 -18.141 1 54.84 311 ASP B CA 1
ATOM 5534 C C . ASP B 1 311 ? -7.867 9.148 -17.984 1 54.84 311 ASP B C 1
ATOM 5536 O O . ASP B 1 311 ? -8.367 9.273 -16.875 1 54.84 311 ASP B O 1
ATOM 5540 N N . LYS B 1 312 ? -8.461 9.656 -19.016 1 52.31 312 LYS B N 1
ATOM 5541 C CA . LYS B 1 312 ? -9.883 9.93 -19.234 1 52.31 312 LYS B CA 1
ATOM 5542 C C . LYS B 1 312 ? -10.75 8.812 -18.672 1 52.31 312 LYS B C 1
ATOM 5544 O O . LYS B 1 312 ? -11.938 9.016 -18.391 1 52.31 312 LYS B O 1
ATOM 5549 N N . ASP B 1 313 ? -10.188 7.629 -18.609 1 50.88 313 ASP B N 1
ATOM 5550 C CA . ASP B 1 313 ? -11.078 6.516 -18.297 1 50.88 313 ASP B CA 1
ATOM 5551 C C . ASP B 1 313 ? -11.211 6.316 -16.797 1 50.88 313 ASP B C 1
ATOM 5553 O O . ASP B 1 313 ? -11.703 5.285 -16.344 1 50.88 313 ASP B O 1
ATOM 5557 N N . GLY B 1 314 ? -10.797 7.375 -15.992 1 53.53 314 GLY B N 1
ATOM 5558 C CA . GLY B 1 314 ? -11.125 7.289 -14.57 1 53.53 314 GLY B CA 1
ATOM 5559 C C . GLY B 1 314 ? -10.086 6.527 -13.766 1 53.53 314 GLY B C 1
ATOM 5560 O O . GLY B 1 314 ? -10.242 6.348 -12.555 1 53.53 314 GLY B O 1
ATOM 5561 N N . HIS B 1 315 ? -9.109 5.938 -14.383 1 57.31 315 HIS B N 1
ATOM 5562 C CA . HIS B 1 315 ? -8.164 5.129 -13.625 1 57.31 315 HIS B CA 1
ATOM 5563 C C . HIS B 1 315 ? -6.988 5.969 -13.141 1 57.31 315 HIS B C 1
ATOM 5565 O O . HIS B 1 315 ? -6.348 6.668 -13.93 1 57.31 315 HIS B O 1
ATOM 5571 N N . THR B 1 316 ? -7.109 6.246 -11.781 1 61.88 316 THR B N 1
ATOM 5572 C CA . THR B 1 316 ? -5.957 7 -11.305 1 61.88 316 THR B CA 1
ATOM 5573 C C . THR B 1 316 ? -4.73 6.102 -11.195 1 61.88 316 THR B C 1
ATOM 5575 O O . THR B 1 316 ? -4.836 4.945 -10.766 1 61.88 316 THR B O 1
ATOM 5578 N N . TRP B 1 317 ? -3.604 6.574 -11.758 1 75.5 317 TRP B N 1
ATOM 5579 C CA . TRP B 1 317 ? -2.305 5.91 -11.797 1 75.5 317 TRP B CA 1
ATOM 5580 C C . TRP B 1 317 ? -1.519 6.172 -10.523 1 75.5 317 TRP B C 1
ATOM 5582 O O . TRP B 1 317 ? -0.449 5.594 -10.312 1 75.5 317 TRP B O 1
ATOM 5592 N N . VAL B 1 318 ? -2.109 7.031 -9.688 1 81.31 318 VAL B N 1
ATOM 5593 C CA . VAL B 1 318 ? -1.461 7.293 -8.406 1 81.31 318 VAL B CA 1
ATOM 5594 C C . VAL B 1 318 ? -1.854 6.211 -7.402 1 81.31 318 VAL B C 1
ATOM 5596 O O . VAL B 1 318 ? -3.021 5.824 -7.324 1 81.31 318 VAL B O 1
ATOM 5599 N N . LEU B 1 319 ? -0.902 5.719 -6.711 1 77.81 319 LEU B N 1
ATOM 5600 C CA . LEU B 1 319 ? -1.174 4.715 -5.688 1 77.81 319 LEU B CA 1
ATOM 5601 C C . LEU B 1 319 ? -2.012 5.305 -4.559 1 77.81 319 LEU B C 1
ATOM 5603 O O . LEU B 1 319 ? -1.98 6.512 -4.32 1 77.81 319 LEU B O 1
ATOM 5607 N N . ASN B 1 320 ? -2.697 4.426 -3.826 1 71.12 320 ASN B N 1
ATOM 5608 C CA . ASN B 1 320 ? -3.541 4.859 -2.719 1 71.12 320 ASN B CA 1
ATOM 5609 C C . ASN B 1 320 ? -2.721 5.527 -1.619 1 71.12 320 ASN B C 1
ATOM 5611 O O . ASN B 1 320 ? -3.229 6.387 -0.895 1 71.12 320 ASN B O 1
ATOM 5615 N N . SER B 1 321 ? -1.478 5.109 -1.563 1 70.12 321 SER B N 1
ATOM 5616 C CA . SER B 1 321 ? -0.599 5.699 -0.56 1 70.12 321 SER B CA 1
ATOM 5617 C C . SER B 1 321 ? -0.197 7.117 -0.946 1 70.12 321 SER B C 1
ATOM 5619 O O . SER B 1 321 ? 0.312 7.875 -0.114 1 70.12 321 SER B O 1
ATOM 5621 N N . LYS B 1 322 ? -0.478 7.5 -2.18 1 73.12 322 LYS B N 1
ATOM 5622 C CA . LYS B 1 322 ? -0.112 8.812 -2.717 1 73.12 322 LYS B CA 1
ATOM 5623 C C . LYS B 1 322 ? 1.398 9.023 -2.66 1 73.12 322 LYS B C 1
ATOM 5625 O O . LYS B 1 322 ? 1.865 10.156 -2.559 1 73.12 322 LYS B O 1
ATOM 5630 N N . GLN B 1 323 ? 2.133 7.934 -2.639 1 78.75 323 GLN B N 1
ATOM 5631 C CA . GLN B 1 323 ? 3.586 8.031 -2.572 1 78.75 323 GLN B CA 1
ATOM 5632 C C . GLN B 1 323 ? 4.242 7.297 -3.738 1 78.75 323 GLN B C 1
ATOM 5634 O O . GLN B 1 323 ? 5.375 6.824 -3.625 1 78.75 323 GLN B O 1
ATOM 5639 N N . GLY B 1 324 ? 3.496 7.172 -4.773 1 86.56 324 GLY B N 1
ATOM 5640 C CA . GLY B 1 324 ? 4.027 6.516 -5.957 1 86.56 324 GLY B CA 1
ATOM 5641 C C . GLY B 1 324 ? 3 6.352 -7.062 1 86.56 324 GLY B C 1
ATOM 5642 O O . GLY B 1 324 ? 1.831 6.699 -6.887 1 86.56 324 GLY B O 1
ATOM 5643 N N . PHE B 1 325 ? 3.479 5.875 -8.18 1 87.62 325 PHE B N 1
ATOM 5644 C CA . PHE B 1 325 ? 2.621 5.656 -9.336 1 87.62 325 PHE B CA 1
ATOM 5645 C C . PHE B 1 325 ? 2.535 4.176 -9.68 1 87.62 325 PHE B C 1
ATOM 5647 O O . PHE B 1 325 ? 3.445 3.406 -9.359 1 87.62 325 PHE B O 1
ATOM 5654 N N . GLN B 1 326 ? 1.427 3.846 -10.289 1 83.06 326 GLN B N 1
ATOM 5655 C CA . GLN B 1 326 ? 1.267 2.482 -10.781 1 83.06 326 GLN B CA 1
ATOM 5656 C C . GLN B 1 326 ? 2.232 2.195 -11.93 1 83.06 326 GLN B C 1
ATOM 5658 O O . GLN B 1 326 ? 2.545 3.086 -12.719 1 83.06 326 GLN B O 1
ATOM 5663 N N . ASP B 1 327 ? 2.682 0.981 -11.938 1 86.75 327 ASP B N 1
ATOM 5664 C CA . ASP B 1 327 ? 3.52 0.542 -13.047 1 86.75 327 ASP B CA 1
ATOM 5665 C C . ASP B 1 327 ? 2.703 0.413 -14.328 1 86.75 327 ASP B C 1
ATOM 5667 O O . ASP B 1 327 ? 1.829 -0.45 -14.43 1 86.75 327 ASP B O 1
ATOM 5671 N N . CYS B 1 328 ? 2.918 1.288 -15.227 1 86.81 328 CYS B N 1
ATOM 5672 C CA . CYS B 1 328 ? 2.195 1.292 -16.5 1 86.81 328 CYS B CA 1
ATOM 5673 C C . CYS B 1 328 ? 3.088 1.783 -17.625 1 86.81 328 CYS B C 1
ATOM 5675 O O . CYS B 1 328 ? 4.195 2.268 -17.391 1 86.81 328 CYS B O 1
ATOM 5677 N N . GLU B 1 329 ? 2.609 1.705 -18.797 1 88.06 329 GLU B N 1
ATOM 5678 C CA . GLU B 1 329 ? 3.4 2 -19.984 1 88.06 329 GLU B CA 1
ATOM 5679 C C . GLU B 1 329 ? 3.857 3.455 -20 1 88.06 329 GLU B C 1
ATOM 5681 O O . GLU B 1 329 ? 5.039 3.738 -20.203 1 88.06 329 GLU B O 1
ATOM 5686 N N . ILE B 1 330 ? 2.953 4.359 -19.828 1 88.88 330 ILE B N 1
ATOM 5687 C CA . ILE B 1 330 ? 3.277 5.781 -19.906 1 88.88 330 ILE B CA 1
ATOM 5688 C C . ILE B 1 330 ? 4.305 6.137 -18.844 1 88.88 330 ILE B C 1
ATOM 5690 O O . ILE B 1 330 ? 5.18 6.977 -19.062 1 88.88 330 ILE B O 1
ATOM 5694 N N . TYR B 1 331 ? 4.152 5.562 -17.703 1 90.81 331 TYR B N 1
ATOM 5695 C CA . TYR B 1 331 ? 5.117 5.82 -16.641 1 90.81 331 TYR B CA 1
ATOM 5696 C C . TYR B 1 331 ? 6.5 5.316 -17.031 1 90.81 331 TYR B C 1
ATOM 5698 O O . TYR B 1 331 ? 7.508 5.969 -16.75 1 90.81 331 TYR B O 1
ATOM 5706 N N . ALA B 1 332 ? 6.566 4.172 -17.625 1 90.5 332 ALA B N 1
ATOM 5707 C CA . ALA B 1 332 ? 7.836 3.633 -18.094 1 90.5 332 ALA B CA 1
ATOM 5708 C C . ALA B 1 332 ? 8.469 4.555 -19.125 1 90.5 332 ALA B C 1
ATOM 5710 O O . ALA B 1 332 ? 9.68 4.805 -19.094 1 90.5 332 ALA B O 1
ATOM 5711 N N . GLU B 1 333 ? 7.68 5.004 -20.016 1 92.56 333 GLU B N 1
ATOM 5712 C CA . GLU B 1 333 ? 8.172 5.93 -21.031 1 92.56 333 GLU B CA 1
ATOM 5713 C C . GLU B 1 333 ? 8.633 7.242 -20.406 1 92.56 333 GLU B C 1
ATOM 5715 O O . GLU B 1 333 ? 9.617 7.84 -20.859 1 92.56 333 GLU B O 1
ATOM 5720 N N . LEU B 1 334 ? 7.875 7.652 -19.453 1 94.5 334 LEU B N 1
ATOM 5721 C CA . LEU B 1 334 ? 8.25 8.859 -18.734 1 94.5 334 LEU B CA 1
ATOM 5722 C C . LEU B 1 334 ? 9.625 8.695 -18.078 1 94.5 334 LEU B C 1
ATOM 5724 O O . LEU B 1 334 ? 10.477 9.57 -18.203 1 94.5 334 LEU B O 1
ATOM 5728 N N . GLU B 1 335 ? 9.797 7.621 -17.422 1 93.31 335 GLU B N 1
ATOM 5729 C CA . GLU B 1 335 ? 11.07 7.359 -16.75 1 93.31 335 GLU B CA 1
ATOM 5730 C C . GLU B 1 335 ? 12.234 7.387 -17.734 1 93.31 335 GLU B C 1
ATOM 5732 O O . GLU B 1 335 ? 13.297 7.938 -17.438 1 93.31 335 GLU B O 1
ATOM 5737 N N . GLU B 1 336 ? 12.023 6.777 -18.844 1 93.25 336 GLU B N 1
ATOM 5738 C CA . GLU B 1 336 ? 13.062 6.754 -19.875 1 93.25 336 GLU B CA 1
ATOM 5739 C C . GLU B 1 336 ? 13.367 8.164 -20.391 1 93.25 336 GLU B C 1
ATOM 5741 O O . GLU B 1 336 ? 14.531 8.531 -20.531 1 93.25 336 GLU B O 1
ATOM 5746 N N . TRP B 1 337 ? 12.328 8.875 -20.625 1 96.38 337 TRP B N 1
ATOM 5747 C CA . TRP B 1 337 ? 12.492 10.234 -21.109 1 96.38 337 TRP B CA 1
ATOM 5748 C C . TRP B 1 337 ? 13.203 11.109 -20.078 1 96.38 337 TRP B C 1
ATOM 5750 O O . TRP B 1 337 ? 14.117 11.859 -20.406 1 96.38 337 TRP B O 1
ATOM 5760 N N . LEU B 1 338 ? 12.797 11.016 -18.812 1 96.88 338 LEU B N 1
ATOM 5761 C CA . LEU B 1 338 ? 13.43 11.773 -17.734 1 96.88 338 LEU B CA 1
ATOM 5762 C C . LEU B 1 338 ? 14.906 11.414 -17.625 1 96.88 338 LEU B C 1
ATOM 5764 O O . LEU B 1 338 ? 15.742 12.281 -17.391 1 96.88 338 LEU B O 1
ATOM 5768 N N . GLY B 1 339 ? 15.164 10.117 -17.734 1 94.69 339 GLY B N 1
ATOM 5769 C CA . GLY B 1 339 ? 16.547 9.664 -17.672 1 94.69 339 GLY B CA 1
ATOM 5770 C C . GLY B 1 339 ? 17.422 10.266 -18.75 1 94.69 339 GLY B C 1
ATOM 5771 O O . GLY B 1 339 ? 18.516 10.766 -18.469 1 94.69 339 GLY B O 1
ATOM 5772 N N . ARG B 1 340 ? 16.953 10.273 -19.969 1 94.75 340 ARG B N 1
ATOM 5773 C CA . ARG B 1 340 ? 17.703 10.828 -21.094 1 94.75 340 ARG B CA 1
ATOM 5774 C C . ARG B 1 340 ? 17.953 12.32 -20.906 1 94.75 340 ARG B C 1
ATOM 5776 O O . ARG B 1 340 ? 19.062 12.797 -21.094 1 94.75 340 ARG B O 1
ATOM 5783 N N . LYS B 1 341 ? 16.938 13.031 -20.516 1 95.88 341 LYS B N 1
ATOM 5784 C CA . LYS B 1 341 ? 17.047 14.477 -20.375 1 95.88 341 LYS B CA 1
ATOM 5785 C C . LYS B 1 341 ? 17.969 14.844 -19.203 1 95.88 341 LYS B C 1
ATOM 5787 O O . LYS B 1 341 ? 18.703 15.82 -19.281 1 95.88 341 LYS B O 1
ATOM 5792 N N . THR B 1 342 ? 17.859 14.109 -18.156 1 94.69 342 THR B N 1
ATOM 5793 C CA . THR B 1 342 ? 18.719 14.375 -17.016 1 94.69 342 THR B CA 1
ATOM 5794 C C . THR B 1 342 ? 20.172 14.086 -17.344 1 94.69 342 THR B C 1
ATOM 5796 O O . THR B 1 342 ? 21.062 14.836 -16.938 1 94.69 342 THR B O 1
ATOM 5799 N N . ASP B 1 343 ? 20.375 13.031 -18.047 1 92.38 343 ASP B N 1
ATOM 5800 C CA . ASP B 1 343 ? 21.734 12.695 -18.453 1 92.38 343 ASP B CA 1
ATOM 5801 C C . ASP B 1 343 ? 22.312 13.773 -19.375 1 92.38 343 ASP B C 1
ATOM 5803 O O . ASP B 1 343 ? 23.484 14.164 -19.219 1 92.38 343 ASP B O 1
ATOM 5807 N N . GLU B 1 344 ? 21.547 14.242 -20.297 1 92.81 344 GLU B N 1
ATOM 5808 C CA . GLU B 1 344 ? 21.953 15.336 -21.188 1 92.81 344 GLU B CA 1
ATOM 5809 C C . GLU B 1 344 ? 22.312 16.578 -20.375 1 92.81 344 GLU B C 1
ATOM 5811 O O . GLU B 1 344 ? 23.297 17.25 -20.672 1 92.81 344 GLU B O 1
ATOM 5816 N N . TYR B 1 345 ? 21.484 16.859 -19.438 1 93.88 345 TYR B N 1
ATOM 5817 C CA . TYR B 1 345 ? 21.719 18.016 -18.578 1 93.88 345 TYR B CA 1
ATOM 5818 C C . TYR B 1 345 ? 23.016 17.859 -17.797 1 93.88 345 TYR B C 1
ATOM 5820 O O . TYR B 1 345 ? 23.797 18.812 -17.656 1 93.88 345 TYR B O 1
ATOM 5828 N N . TRP B 1 346 ? 23.219 16.719 -17.266 1 89.44 346 TRP B N 1
ATOM 5829 C CA . TRP B 1 346 ? 24.438 16.438 -16.5 1 89.44 346 TRP B CA 1
ATOM 5830 C C . TRP B 1 346 ? 25.672 16.594 -17.375 1 89.44 346 TRP B C 1
ATOM 5832 O O . TRP B 1 346 ? 26.672 17.172 -16.953 1 89.44 346 TRP B O 1
ATOM 5842 N N . ASP B 1 347 ? 25.656 16.094 -18.547 1 86 347 ASP B N 1
ATOM 5843 C CA . ASP B 1 347 ? 26.766 16.172 -19.469 1 86 347 ASP B CA 1
ATOM 5844 C C . ASP B 1 347 ? 27.078 17.625 -19.859 1 86 347 ASP B C 1
ATOM 5846 O O . ASP B 1 347 ? 28.234 18 -20.016 1 86 347 ASP B O 1
ATOM 5850 N N . ALA B 1 348 ? 26.078 18.344 -19.938 1 85.88 348 ALA B N 1
ATOM 5851 C CA . ALA B 1 348 ? 26.234 19.719 -20.375 1 85.88 348 ALA B CA 1
ATOM 5852 C C . ALA B 1 348 ? 26.734 20.609 -19.234 1 85.88 348 ALA B C 1
ATOM 5854 O O . ALA B 1 348 ? 27.406 21.609 -19.469 1 85.88 348 ALA B O 1
ATOM 5855 N N . ASN B 1 349 ? 26.391 20.312 -18.062 1 76.88 349 ASN B N 1
ATOM 5856 C CA . ASN B 1 349 ? 26.656 21.234 -16.953 1 76.88 349 ASN B CA 1
ATOM 5857 C C . ASN B 1 349 ? 27.703 20.656 -15.992 1 76.88 349 ASN B C 1
ATOM 5859 O O . ASN B 1 349 ? 28.156 21.344 -15.078 1 76.88 349 ASN B O 1
ATOM 5863 N N . PHE B 1 350 ? 27.984 19.328 -16 1 65.31 350 PHE B N 1
ATOM 5864 C CA . PHE B 1 350 ? 28.969 18.75 -15.102 1 65.31 350 PHE B CA 1
ATOM 5865 C C . PHE B 1 350 ? 30.391 19.062 -15.555 1 65.31 350 PHE B C 1
ATOM 5867 O O . PHE B 1 350 ? 30.766 18.766 -16.688 1 65.31 350 PHE B O 1
ATOM 5874 N N . ASP B 1 351 ? 30.984 20.125 -15 1 49 351 ASP B N 1
ATOM 5875 C CA . ASP B 1 351 ? 32.406 20.406 -15.172 1 49 351 ASP B CA 1
ATOM 5876 C C . ASP B 1 351 ? 33.25 19.734 -14.078 1 49 351 ASP B C 1
ATOM 5878 O O . ASP B 1 351 ? 33.125 20.078 -12.898 1 49 351 ASP B O 1
ATOM 5882 N N . PRO B 1 352 ? 33.906 18.594 -14.258 1 43.62 352 PRO B N 1
ATOM 5883 C CA . PRO B 1 352 ? 34.75 17.953 -13.242 1 43.62 352 PRO B CA 1
ATOM 5884 C C . PRO B 1 352 ? 35.562 18.953 -12.43 1 43.62 352 PRO B C 1
ATOM 5886 O O . PRO B 1 352 ? 35.844 18.719 -11.258 1 43.62 352 PRO B O 1
ATOM 5889 N N . LEU B 1 353 ? 36.156 19.938 -12.945 1 37.84 353 LEU B N 1
ATOM 5890 C CA . LEU B 1 353 ? 37.094 20.891 -12.391 1 37.84 353 LEU B CA 1
ATOM 5891 C C . LEU B 1 353 ? 36.406 21.812 -11.391 1 37.84 353 LEU B C 1
ATOM 5893 O O . LEU B 1 353 ? 37.031 22.234 -10.406 1 37.84 353 LEU B O 1
ATOM 5897 N N . ASN B 1 354 ? 35.25 22.312 -11.547 1 38.22 354 ASN B N 1
ATOM 5898 C CA . ASN B 1 354 ? 34.656 23.375 -10.75 1 38.22 354 ASN B CA 1
ATOM 5899 C C . ASN B 1 354 ? 34.062 22.844 -9.445 1 38.22 354 ASN B C 1
ATOM 5901 O O . ASN B 1 354 ? 33.594 23.609 -8.609 1 38.22 354 ASN B O 1
ATOM 5905 N N . LEU B 1 355 ? 33.906 21.641 -9.164 1 36.66 355 LEU B N 1
ATOM 5906 C CA . LEU B 1 355 ? 33.281 21.203 -7.922 1 36.66 355 LEU B CA 1
ATOM 5907 C C . LEU B 1 355 ? 34.219 21.422 -6.738 1 36.66 355 LEU B C 1
ATOM 5909 O O . LEU B 1 355 ? 33.781 21.453 -5.59 1 36.66 355 LEU B O 1
ATOM 5913 N N . VAL B 1 356 ? 35.562 21.469 -6.789 1 34.06 356 VAL B N 1
ATOM 5914 C CA . VAL B 1 356 ? 36.469 21.672 -5.656 1 34.06 356 VAL B CA 1
ATOM 5915 C C . VAL B 1 356 ? 36.375 23.109 -5.152 1 34.06 356 VAL B C 1
ATOM 5917 O O . VAL B 1 356 ? 36.5 23.359 -3.949 1 34.06 356 VAL B O 1
ATOM 5920 N N . ARG B 1 357 ? 36.438 24.203 -5.996 1 31.73 357 ARG B N 1
ATOM 5921 C CA . ARG B 1 357 ? 36.719 25.547 -5.527 1 31.73 357 ARG B CA 1
ATOM 5922 C C . ARG B 1 357 ? 35.531 26.125 -4.77 1 31.73 357 ARG B C 1
ATOM 5924 O O . ARG B 1 357 ? 35.719 26.938 -3.855 1 31.73 357 ARG B O 1
ATOM 5931 N N . GLU B 1 358 ? 34.312 26.047 -5.195 1 31.44 358 GLU B N 1
ATOM 5932 C CA . GLU B 1 358 ? 33.25 26.906 -4.652 1 31.44 358 GLU B CA 1
ATOM 5933 C C . GLU B 1 358 ? 32.719 26.344 -3.336 1 31.44 358 GLU B C 1
ATOM 5935 O O . GLU B 1 358 ? 31.859 26.953 -2.686 1 31.44 358 GLU B O 1
ATOM 5940 N N . TYR B 1 359 ? 32.969 25.25 -2.85 1 31.45 359 TYR B N 1
ATOM 5941 C CA . TYR B 1 359 ? 32.375 24.766 -1.612 1 31.45 359 TYR B CA 1
ATOM 5942 C C . TYR B 1 359 ? 32.812 25.609 -0.422 1 31.45 359 TYR B C 1
ATOM 5944 O O . TYR B 1 359 ? 32.281 25.453 0.684 1 31.45 359 TYR B O 1
ATOM 5952 N N . GLU B 1 360 ? 33.938 26.344 -0.414 1 29.2 360 GLU B N 1
ATOM 5953 C CA . GLU B 1 360 ? 34.312 27.094 0.777 1 29.2 360 GLU B CA 1
ATOM 5954 C C . GLU B 1 360 ? 33.312 28.203 1.069 1 29.2 360 GLU B C 1
ATOM 5956 O O . GLU B 1 360 ? 33 28.484 2.23 1 29.2 360 GLU B O 1
ATOM 5961 N N . SER B 1 361 ? 32.969 29.141 0.142 1 26.73 361 SER B N 1
ATOM 5962 C CA . SER B 1 361 ? 32.406 30.453 0.46 1 26.73 361 SER B CA 1
ATOM 5963 C C . SER B 1 361 ? 30.891 30.359 0.678 1 26.73 361 SER B C 1
ATOM 5965 O O . SER B 1 361 ? 30.312 31.203 1.359 1 26.73 361 SER B O 1
ATOM 5967 N N . VAL B 1 362 ? 30.156 29.609 -0.053 1 27.25 362 VAL B N 1
ATOM 5968 C CA . VAL B 1 362 ? 28.734 29.922 -0.149 1 27.25 362 VAL B CA 1
ATOM 5969 C C . VAL B 1 362 ? 27.984 29.312 1.042 1 27.25 362 VAL B C 1
ATOM 5971 O O . VAL B 1 362 ? 26.766 29.422 1.138 1 27.25 362 VAL B O 1
ATOM 5974 N N . TYR B 1 363 ? 28.5 28.719 2.062 1 26.66 363 TYR B N 1
ATOM 5975 C CA . TYR B 1 363 ? 27.703 28.266 3.191 1 26.66 363 TYR B CA 1
ATOM 5976 C C . TYR B 1 363 ? 26.922 29.422 3.807 1 26.66 363 TYR B C 1
ATOM 5978 O O . TYR B 1 363 ? 25.828 29.219 4.355 1 26.66 363 TYR B O 1
ATOM 5986 N N . VAL B 1 364 ? 27.531 30.656 4.09 1 24.11 364 VAL B N 1
ATOM 5987 C CA . VAL B 1 364 ? 27.047 31.625 5.066 1 24.11 364 VAL B CA 1
ATOM 5988 C C . VAL B 1 364 ? 25.797 32.312 4.535 1 24.11 364 VAL B C 1
ATOM 5990 O O . VAL B 1 364 ? 24.828 32.531 5.277 1 24.11 364 VAL B O 1
ATOM 5993 N N . GLU B 1 365 ? 25.828 32.969 3.342 1 24.47 365 GLU B N 1
ATOM 5994 C CA . GLU B 1 365 ? 25.047 34.188 3.201 1 24.47 365 GLU B CA 1
ATOM 5995 C C . GLU B 1 365 ? 23.578 33.844 2.922 1 24.47 365 GLU B C 1
ATOM 5997 O O . GLU B 1 365 ? 22.688 34.5 3.451 1 24.47 365 GLU B O 1
ATOM 6002 N N . ASN B 1 366 ? 23.203 33.156 1.883 1 23.34 366 ASN B N 1
ATOM 6003 C CA . ASN B 1 366 ? 21.953 33.531 1.237 1 23.34 366 ASN B CA 1
ATOM 6004 C C . ASN B 1 366 ? 20.766 32.844 1.887 1 23.34 366 ASN B C 1
ATOM 6006 O O . ASN B 1 366 ? 20.188 31.922 1.309 1 23.34 366 ASN B O 1
ATOM 6010 N N . ILE B 1 367 ? 20.719 32.562 3.182 1 24.52 367 ILE B N 1
ATOM 6011 C CA . ILE B 1 367 ? 19.422 32.25 3.773 1 24.52 367 ILE B CA 1
ATOM 6012 C C . ILE B 1 367 ? 18.469 33.406 3.607 1 24.52 367 ILE B C 1
ATOM 6014 O O . ILE B 1 367 ? 18.438 34.312 4.441 1 24.52 367 ILE B O 1
ATOM 6018 N N . LEU B 1 368 ? 18.453 34.188 2.498 1 21.84 368 LEU B N 1
ATOM 6019 C CA . LEU B 1 368 ? 17.516 35.312 2.441 1 21.84 368 LEU B CA 1
ATOM 6020 C C . LEU B 1 368 ? 16.078 34.812 2.561 1 21.84 368 LEU B C 1
ATOM 6022 O O . LEU B 1 368 ? 15.703 33.844 1.938 1 21.84 368 LEU B O 1
ATOM 6026 N N . TYR B 1 369 ? 15.328 35.281 3.619 1 21.45 369 TYR B N 1
ATOM 6027 C CA . TYR B 1 369 ? 13.945 35.344 4.078 1 21.45 369 TYR B CA 1
ATOM 6028 C C . TYR B 1 369 ? 13.031 35.906 3 1 21.45 369 TYR B C 1
ATOM 6030 O O . TYR B 1 369 ? 13.109 37.125 2.684 1 21.45 369 TYR B O 1
ATOM 6038 N N . ILE B 1 370 ? 12.766 35.438 1.827 1 21.52 370 ILE B N 1
ATOM 6039 C CA . ILE B 1 370 ? 11.805 36.094 0.952 1 21.52 370 ILE B CA 1
ATOM 6040 C C . ILE B 1 370 ? 10.43 36.125 1.62 1 21.52 370 ILE B C 1
ATOM 6042 O O . ILE B 1 370 ? 9.898 35.062 1.993 1 21.52 370 ILE B O 1
ATOM 6046 N N . SER B 1 371 ? 9.859 37.219 2.182 1 21.69 371 SER B N 1
ATOM 6047 C CA . SER B 1 371 ? 8.656 37.75 2.812 1 21.69 371 SER B CA 1
ATOM 6048 C C . SER B 1 371 ? 7.469 37.719 1.858 1 21.69 371 SER B C 1
ATOM 6050 O O . SER B 1 371 ? 6.449 38.375 2.102 1 21.69 371 SER B O 1
ATOM 6052 N N . GLY B 1 372 ? 7.188 36.938 0.812 1 22.83 372 GLY B N 1
ATOM 6053 C CA . GLY B 1 372 ? 6.016 37.25 0.017 1 22.83 372 GLY B CA 1
ATOM 6054 C C . GLY B 1 372 ? 4.715 37.094 0.782 1 22.83 372 GLY B C 1
ATOM 6055 O O . GLY B 1 372 ? 4.613 36.25 1.678 1 22.83 372 GLY B O 1
ATOM 6056 N N . HIS B 1 373 ? 3.695 38.031 0.867 1 22.05 373 HIS B N 1
ATOM 6057 C CA . HIS B 1 373 ? 2.477 38.469 1.547 1 22.05 373 HIS B CA 1
ATOM 6058 C C . HIS B 1 373 ? 1.317 37.531 1.231 1 22.05 373 HIS B C 1
ATOM 6060 O O . HIS B 1 373 ? 0.202 37.719 1.717 1 22.05 373 HIS B O 1
ATOM 6066 N N . GLU B 1 374 ? 1.22 36.688 0.176 1 24.31 374 GLU B N 1
ATOM 6067 C CA . GLU B 1 374 ? -0.18 36.469 -0.163 1 24.31 374 GLU B CA 1
ATOM 6068 C C . GLU B 1 374 ? -0.867 35.594 0.899 1 24.31 374 GLU B C 1
ATOM 6070 O O . GLU B 1 374 ? -0.204 34.875 1.646 1 24.31 374 GLU B O 1
ATOM 6075 N N . VAL B 1 375 ? -2.26 35.656 1.052 1 22.56 375 VAL B N 1
ATOM 6076 C CA . VAL B 1 375 ? -3.279 35.25 2.014 1 22.56 375 VAL B CA 1
ATOM 6077 C C . VAL B 1 375 ? -3.383 33.719 2.041 1 22.56 375 VAL B C 1
ATOM 6079 O O . VAL B 1 375 ? -3.826 33.125 1.069 1 22.56 375 VAL B O 1
ATOM 6082 N N . LEU B 1 376 ? -2.373 33.094 2.479 1 21.75 376 LEU B N 1
ATOM 6083 C CA . LEU B 1 376 ? -2.238 31.656 2.389 1 21.75 376 LEU B CA 1
ATOM 6084 C C . LEU B 1 376 ? -3.148 30.953 3.395 1 21.75 376 LEU B C 1
ATOM 6086 O O . LEU B 1 376 ? -3.283 31.406 4.535 1 21.75 376 LEU B O 1
ATOM 6090 N N . GLU B 1 377 ? -4.137 30.172 2.914 1 25.88 377 GLU B N 1
ATOM 6091 C CA . GLU B 1 377 ? -4.941 29.297 3.754 1 25.88 377 GLU B CA 1
ATOM 6092 C C . GLU B 1 377 ? -4.059 28.453 4.676 1 25.88 377 GLU B C 1
ATOM 6094 O O . GLU B 1 377 ? -2.969 28.031 4.285 1 25.88 377 GLU B O 1
ATOM 6099 N N . VAL B 1 378 ? -4.191 28.625 5.996 1 24.12 378 VAL B N 1
ATOM 6100 C CA . VAL B 1 378 ? -3.352 28.078 7.055 1 24.12 378 VAL B CA 1
ATOM 6101 C C . VAL B 1 378 ? -3.799 26.656 7.383 1 24.12 378 VAL B C 1
ATOM 6103 O O . VAL B 1 378 ? -4.984 26.406 7.621 1 24.12 378 VAL B O 1
ATOM 6106 N N . ILE B 1 379 ? -3.143 25.656 6.953 1 29.3 379 ILE B N 1
ATOM 6107 C CA . ILE B 1 379 ? -3.373 24.312 7.473 1 29.3 379 ILE B CA 1
ATOM 6108 C C . ILE B 1 379 ? -2.48 24.078 8.688 1 29.3 379 ILE B C 1
ATOM 6110 O O . ILE B 1 379 ? -1.262 24.25 8.617 1 29.3 379 ILE B O 1
ATOM 6114 N N . SER B 1 380 ? -2.965 23.969 9.922 1 27.05 380 SER B N 1
ATOM 6115 C CA . SER B 1 380 ? -2.195 23.719 11.133 1 27.05 380 SER B CA 1
ATOM 6116 C C . SER B 1 380 ? -2.195 22.234 11.492 1 27.05 380 SER B C 1
ATOM 6118 O O . SER B 1 380 ? -3.238 21.578 11.453 1 27.05 380 SER B O 1
ATOM 6120 N N . LEU B 1 381 ? -1.129 21.656 11.492 1 29.95 381 LEU B N 1
ATOM 6121 C CA . LEU B 1 381 ? -0.982 20.297 12.016 1 29.95 381 LEU B CA 1
ATOM 6122 C C . LEU B 1 381 ? -0.466 20.328 13.453 1 29.95 381 LEU B C 1
ATOM 6124 O O . LEU B 1 381 ? 0.549 20.969 13.734 1 29.95 381 LEU B O 1
ATOM 6128 N N . SER B 1 382 ? -1.251 20.156 14.562 1 25.31 382 SER B N 1
ATOM 6129 C CA . SER B 1 382 ? -0.785 20.234 15.938 1 25.31 382 SER B CA 1
ATOM 6130 C C . SER B 1 382 ? -0.992 18.906 16.672 1 25.31 382 SER B C 1
ATOM 6132 O O . SER B 1 382 ? -1.9 18.141 16.328 1 25.31 382 SER B O 1
ATOM 6134 N N . THR B 1 383 ? 0.018 18.484 17.391 1 30.12 383 THR B N 1
ATOM 6135 C CA . THR B 1 383 ? -0.164 17.422 18.375 1 30.12 383 THR B CA 1
ATOM 6136 C C . THR B 1 383 ? -0.505 18.016 19.75 1 30.12 383 THR B C 1
ATOM 6138 O O . THR B 1 383 ? 0.141 18.953 20.203 1 30.12 383 THR B O 1
ATOM 6141 N N . TYR B 1 384 ? -1.72 18.109 20.281 1 23.19 384 TYR B N 1
ATOM 6142 C CA . TYR B 1 384 ? -2.057 18.703 21.578 1 23.19 384 TYR B CA 1
ATOM 6143 C C . TYR B 1 384 ? -1.929 17.672 22.703 1 23.19 384 TYR B C 1
ATOM 6145 O O . TYR B 1 384 ? -2.225 16.484 22.5 1 23.19 384 TYR B O 1
ATOM 6153 N N . ASP B 1 385 ? -1.046 18.094 23.656 1 24 385 ASP B N 1
ATOM 6154 C CA . ASP B 1 385 ? -1.228 17.5 24.969 1 24 385 ASP B CA 1
ATOM 6155 C C . ASP B 1 385 ? -2.455 18.078 25.672 1 24 385 ASP B C 1
ATOM 6157 O O . ASP B 1 385 ? -2.57 19.297 25.828 1 24 385 ASP B O 1
ATOM 6161 N N . ILE B 1 386 ? -3.559 17.719 25.438 1 22.59 386 ILE B N 1
ATOM 6162 C CA . ILE B 1 386 ? -4.691 18.219 26.203 1 22.59 386 ILE B CA 1
ATOM 6163 C C . ILE B 1 386 ? -4.441 18.016 27.688 1 22.59 386 ILE B C 1
ATOM 6165 O O . ILE B 1 386 ? -4.27 16.875 28.141 1 22.59 386 ILE B O 1
ATOM 6169 N N . ASP B 1 387 ? -4.078 19.141 28.469 1 22.25 387 ASP B N 1
ATOM 6170 C CA . ASP B 1 387 ? -4.332 19.156 29.906 1 22.25 387 ASP B CA 1
ATOM 6171 C C . ASP B 1 387 ? -5.828 19.047 30.188 1 22.25 387 ASP B C 1
ATOM 6173 O O . ASP B 1 387 ? -6.645 19.688 29.531 1 22.25 387 ASP B O 1
#

InterPro domains:
  IPR036890 Histidine kinase/HSP90-like ATPase superfamily [G3DSA:3.30.565.10] (4-137)
  IPR036890 Histidine kinase/HSP90-like ATPase superfamily [SSF55874] (9-155)
  IPR041006 Morc, S5 domain 2-like [PF17942] (205-346)
  IPR045261 MICRORCHIDIA ATPase family [PTHR23336] (3-349)

Sequence (774 aa):
MFSKQAGQKVPVLCVVDNGHGMTYAQMMRMVSFGHKGPNEHCQDQIGRFGIGFKTGAMKLGRDAFVLTQTSTSRSVSFLSQSFNENKDNLEIPVVTYCKKDQYMEVDLGVQSEATAEYNLNAIKKFSPFNEYFIGEKVGLFGEEGTGTQVYIWNLDRWGTDYTLEWNSQKTDESPDSHGNGDILIRSKRVRSRPGQTNGNVPLDYSLKAYVEVMFLNPQMKITVQGSPVIVCHLEKTLRNTSVLSGEIMGRTIQLTLGTSDVEWGRMNRGIFLYWHGRLIESYKRVGAQKHNADTGRGIIGVVDITNLIDDKDGHTWVLNSKQGFQDCEIYAELEEWLGRKTDEYWDANFDPLNLVREYESVYVENILYISGHEVLEVISLSTYDIDMFSKQAGQKVPVLCVVDNGHGMTYAQMMRMVSFGHKGPNEHCQDQIGRFGIGFKTGAMKLGRDAFVLTQTSTSRSVSFLSQSFNENKDNLEIPVVTYCKKDQYMEVDLGVQSEATAEYNLNAIKKFSPFNEYFIGEKVGLFGEEGTGTQVYIWNLDRWGTDYTLEWNSQKTDESPDSHGNGDILIRSKRVRSRPGQTNGNVPLDYSLKAYVEVMFLNPQMKITVQGSPVIVCHLEKTLRNTSVLSGEIMGRTIQLTLGTSDVEWGRMNRGIFLYWHGRLIESYKRVGAQKHNADTGRGIIGVVDITNLIDDKDGHTWVLNSKQGFQDCEIYAELEEWLGRKTDEYWDANFDPLNLVREYESVYVENILYISGHEVLEVISLSTYDID

Foldseek 3Di:
DQDPVVNGFFWKWKWKFQDQWDDPVRVCLLVDWQDDQPPLPPLPDDARTSCLVVVVLVQFAAKKWKWFDHLFKIKIKIQHCVLCVPPPDGDIQMWMWTDDPPDTDTDCVVPNPVSNVVSLVSCVVRHVDHPVNSVVCLVVRPPSSGIMMMMHTRTDADVVHHQKDWFAQDPPDDPPPPRPTWIWRPVLADDDAFLDPFSDDCCRTIPLVVQQAFFCDAQAWEAENNHTRHHDNPLVQFAPKDWDWDDFPRWIWIKIKGFAPVQLVRLAAAEFEAAPRGTQEARHQAACVNPHSNQGGRMYMYIYCNRQQSDSVSDGQQHSNSNDGHDDDRVVRVRHVVNVVSVVVCVVPVDVPPPPPPPPPDPPDDPDPPPDDDDHRYTYTHTDSDD/DQDPVVNGFFWKWKWKFQDQWDDPVRVCLLVDWQDDQPPLPPLPDDARTSCLVVVVLVQFAAKKWKWFDHLFKIKIKIQHCVLCVPPPDGDIQMWMWTDDPPDTDTDCVVPNPVSNVVSLVSCVVRHVDHPVNSVVCLVVRPPSSGIMMMMHTRTDADVVHHQKDWFAQPPPDDPPPPRPTWIWRPVLADDDAFLDPFSDDCCRTIPLVVQQAFFCDAQAWEAENNHTRNHDNPLVQFAPKDWDWDDFPRWIWIKIKGFAPVQLVRLAAAEFEAAPRGTQEASHDAACVNPHSNQGGRMYMYIYCNRQQSDSVSDHQGHSNSNDGHDDDRVVRVRHVVNVVSVVVCVVPVDVPPPPPPPPPDPPDDPDPPPDDDHHRYTYTHTDSDD

Radius of gyration: 28.07 Å; Cα contacts (8 Å, |Δi|>4): 1555; chains: 2; bounding box: 76×77×65 Å

Organism: Aegilops tauschii subsp. strangulata (NCBI:txid200361)

Solvent-accessible surface area (backbone atoms only — not comparable to full-atom values): 41502 Å² total; per-residue (Å²): 48,67,34,80,90,74,71,39,68,38,63,32,47,35,44,41,38,56,51,69,41,45,52,70,71,54,47,48,49,54,72,27,53,46,21,44,43,54,58,95,81,37,80,82,61,86,30,57,45,29,44,38,58,58,53,54,50,54,66,49,11,48,32,36,39,38,43,23,19,25,95,51,32,37,34,38,37,38,47,39,46,80,77,24,55,88,29,71,56,58,61,64,39,54,38,49,29,29,58,53,92,94,41,77,40,76,32,65,89,83,40,52,71,66,53,37,50,52,25,50,48,50,41,45,73,72,40,82,49,41,75,63,50,54,58,60,53,53,66,71,22,50,95,82,46,13,10,36,36,38,39,34,25,69,52,40,61,32,82,93,45,44,40,58,37,73,46,70,49,66,74,77,64,72,85,81,56,75,55,78,21,34,46,27,42,58,82,52,57,56,77,63,34,42,22,38,58,67,70,69,50,57,62,54,25,28,48,55,58,31,59,21,52,31,30,61,73,73,68,50,25,38,20,30,34,82,25,76,55,71,71,38,53,66,76,74,68,37,39,87,64,46,80,44,76,50,70,58,97,87,27,65,43,54,38,37,35,21,36,33,71,69,37,35,74,49,62,32,41,24,32,32,38,19,47,84,44,32,51,31,39,70,48,42,56,40,48,61,27,28,62,30,74,65,48,58,56,12,31,38,30,41,30,59,47,40,67,65,52,61,46,90,83,52,54,53,44,46,36,55,82,48,63,37,66,51,94,42,53,68,54,53,53,46,46,51,52,52,9,53,53,50,47,53,50,43,66,71,67,62,56,87,76,64,66,72,71,61,71,75,70,66,80,73,69,82,77,73,80,82,77,86,79,78,86,41,48,53,36,41,35,37,66,47,77,48,129,48,67,35,78,89,74,71,38,69,39,64,32,47,35,44,39,37,56,50,68,41,44,54,68,70,54,48,48,50,52,71,27,52,46,22,45,43,54,58,96,81,37,81,83,62,85,30,58,47,30,44,39,58,57,55,53,50,54,65,48,12,48,33,36,40,37,43,24,18,23,96,52,32,37,36,36,38,40,46,39,46,82,79,23,56,89,28,70,57,58,62,63,41,55,38,48,26,29,56,54,91,94,43,79,37,76,31,65,89,81,40,52,70,67,52,36,50,51,24,49,50,51,42,45,71,72,40,82,50,40,75,64,49,54,58,60,54,53,67,72,22,51,92,82,46,13,9,36,36,38,40,33,25,69,51,40,62,32,82,95,45,46,38,58,37,72,46,69,50,68,75,77,69,70,85,82,56,77,55,80,20,35,46,28,41,58,80,52,58,57,75,63,36,41,22,40,59,67,70,69,52,58,62,53,26,28,49,54,58,32,59,19,53,32,32,61,71,73,67,50,26,40,22,31,34,81,26,77,56,73,69,39,49,64,77,76,68,35,40,85,66,46,79,43,76,49,70,56,97,88,27,66,42,55,39,38,36,22,36,33,69,70,37,35,73,48,64,32,42,23,30,31,38,20,47,84,44,32,50,33,37,69,48,41,57,41,48,61,28,26,62,30,73,65,49,56,56,11,31,38,30,42,31,58,47,40,68,64,52,58,47,90,83,53,53,52,43,44,36,56,82,48,62,38,66,51,94,39,51,68,53,53,53,45,46,52,51,51,10,53,52,49,47,52,50,43,65,73,67,63,55,87,77,62,68,73,70,61,71,75,70,67,78,74,69,80,77,71,82,82,75,84,76,78,86,39,48,52,35,42,35,36,67,48,77,47,128

Secondary structure (DSSP, 8-state):
-EETTTTEE--EEEEEE-S----HHHHHHHHSSS-----TT-TT---SSS-HHHHHHHHHEEEEEEEEE-SSEEEEEEEEHHHHTT-SS----EEEEEEETTEEEE-TTTS-HHHHHHHHHHHHHHSS--HHHHHHHHTTS-TT--EEEEEEEEEPEETTEESEEEE---SSS-TTS----EEEETT-PPPP-TT------GGGTBHHHHHHHHBSS--EEEEETTEEP----HHHH-EEEEEEEEEETTEEEEEEEEE-HHHHHTT--EEEEEETTEEEEEEE--GGGGT-SSTTTTEEEEEE-HHHH--TTS---B-TTSS-B---HHHHHHHHHHHHHHHHHHHHH--TTTTTTTTTTTTSS-----------EEEEEEEE---/-EETTTTEE--EEEEEE-S----HHHHHHHHSSS-----TT-TT---SSS-HHHHHHHHHEEEEEEEEE-SSEEEEEEEEHHHHTT-SS----EEEEEEETTEEEE-TTTS-HHHHHHHHHHHHHHSS--HHHHHHHHTTS-TT--EEEEEEEEEPEETTEESEEEE---S-S-TTS----EEEETT-PPPP-TT------GGGTBHHHHHHHHBSS--EEEEETTEEP----HHHH-EEEEEEEEEETTEEEEEEEEE-HHHHHTT--EEEEEETTEEEEEEE--GGGGT-SSTTTTEEEEEE-HHHH--TTS---B-TTSSSB---HHHHHHHHHHHHHHHHHHHHH--TTTTTTTTTTTTSS-----------EEEEEEEE---